Protein AF-A0A1V5TQF2-F1 (afdb_monomer_lite)

Foldseek 3Di:
DVPVPVVVVVVVVVVVPPPPPQQFKFACAFPPDPDGGATDSDPVRHDPVGDIHRDRPGSLPPLQQFWWWAQQQQLDIDTRHHNVRSVVVVTDTDSDDLCPDLSSQWFFKAFFLATDGGGPNNSVVVCVVVVTDIDTDPVGRDPVVSVVVSVVWFWFWKWKDAPPFIFIATGTPVCQDPVCQVVVCVRDPDNDPDSVGIDIDGDGQFAQQADDPNHRSGPKHFALEWDDDPQFIFGAIPSRYTAEGAALVCSPPRVSNTGHDDLPDPPADDAALLWDLRTGNADLVNQWGWDAPVPADCVSPVDFRHSHDRGITTHGLWAADPNDIAGAFFKAKDKDFQDDAWEADPVPLFTDPVSLVVLLPLVRHQDAPMFMWMWGRHRRDTDIHTLDPQPQWHKYWYADPPSRGIDIDTGGQVQVVQLVDQFQVVLPDRNAQKHWQAAARLVRAQDAQVCRVTGRTGIGGSRAGGDPLVDCPDVNVVLLVSLDDDFDFDWDDDDPLDPPCQCPPPPPQHPLNVVVCRQVAIDRFTCFPPPPNDPPPDDHDDVVNPPPPPPDDDDDPVNVVCVRDPCVNDVDPPDCVSHPPPPDQAFWDDDVPGNSDTDHWDDDPPDTGRDPPPPDPDRPSVDDTDDGSDSHPVSVLVSSQSSSSRNHPSDPDLADDDDPDFQVSNWDKDWDFDADRSRHTDPPSTDIDTCGTPPDNPPDCPVVVVVPDPPPPPDPPQPPDPQKDKDAPDDDPDPDDDDDDDDDDDDRDDIDIDHDDD

Structure (mmCIF, N/CA/C/O backbone):
data_AF-A0A1V5TQF2-F1
#
_entry.id   AF-A0A1V5TQF2-F1
#
loop_
_atom_site.group_PDB
_atom_site.id
_atom_site.type_symbol
_atom_site.label_atom_id
_atom_site.label_alt_id
_atom_site.label_comp_id
_atom_site.label_asym_id
_atom_site.label_entity_id
_atom_site.label_seq_id
_atom_site.pdbx_PDB_ins_code
_atom_site.Cartn_x
_atom_site.Cartn_y
_atom_site.Cartn_z
_atom_site.occupancy
_atom_site.B_iso_or_equiv
_atom_site.auth_seq_id
_atom_site.auth_comp_id
_atom_site.auth_asym_id
_atom_site.auth_atom_id
_atom_site.pdbx_PDB_model_num
ATOM 1 N N . MET A 1 1 ? -9.081 40.993 66.859 1.00 48.38 1 MET A N 1
ATOM 2 C CA . MET A 1 1 ? -8.794 39.665 66.261 1.00 48.38 1 MET A CA 1
ATOM 3 C C . MET A 1 1 ? -8.919 39.593 64.731 1.00 48.38 1 MET A C 1
ATOM 5 O O . MET A 1 1 ? -8.257 38.750 64.148 1.00 48.38 1 MET A O 1
ATOM 9 N N . LYS A 1 2 ? -9.638 40.496 64.041 1.00 44.97 2 LYS A N 1
ATOM 10 C CA . LYS A 1 2 ? -9.835 40.436 62.573 1.00 44.97 2 LYS A CA 1
ATOM 11 C C . LYS A 1 2 ? -8.619 40.785 61.681 1.00 44.97 2 LYS A C 1
ATOM 13 O O . LYS A 1 2 ? -8.627 40.443 60.510 1.00 44.97 2 LYS A O 1
ATOM 18 N N . LYS A 1 3 ? -7.550 41.403 62.207 1.00 42.34 3 LYS A N 1
ATOM 19 C CA . LYS A 1 3 ? -6.359 41.778 61.404 1.00 42.34 3 LYS A CA 1
ATOM 20 C C . LYS A 1 3 ? -5.293 40.679 61.257 1.00 42.34 3 LYS A C 1
ATOM 22 O O . LYS A 1 3 ? -4.451 40.792 60.379 1.00 42.34 3 LYS A O 1
ATOM 27 N N . LYS A 1 4 ? -5.328 39.616 62.072 1.00 44.34 4 LYS A N 1
ATOM 28 C CA . LYS A 1 4 ? -4.341 38.519 61.992 1.00 44.34 4 LYS A CA 1
ATOM 29 C C . LYS A 1 4 ? -4.736 37.389 61.031 1.00 44.34 4 LYS A C 1
ATOM 31 O O . LYS A 1 4 ? -3.872 36.615 60.664 1.00 44.34 4 LYS A O 1
ATOM 36 N N . CYS A 1 5 ? -5.995 37.323 60.591 1.00 47.88 5 CYS A N 1
ATOM 37 C CA . CYS A 1 5 ? -6.475 36.257 59.702 1.00 47.88 5 CYS A CA 1
ATOM 38 C C . CYS A 1 5 ? -6.245 36.577 58.209 1.00 47.88 5 CYS A C 1
ATOM 40 O O . CYS A 1 5 ? -5.975 35.685 57.416 1.00 47.88 5 CYS A O 1
ATOM 42 N N . VAL A 1 6 ? -6.243 37.862 57.831 1.00 49.72 6 VAL A N 1
ATOM 43 C CA . VAL A 1 6 ? -6.069 38.292 56.427 1.00 49.72 6 VAL A CA 1
ATOM 44 C C . VAL A 1 6 ? -4.628 38.103 55.927 1.00 49.72 6 VAL A C 1
ATOM 46 O O . VAL A 1 6 ? -4.419 37.785 54.763 1.00 49.72 6 VAL A O 1
ATOM 49 N N . ILE A 1 7 ? -3.627 38.220 56.805 1.00 52.97 7 ILE A N 1
ATOM 50 C CA . ILE A 1 7 ? -2.211 38.065 56.422 1.00 52.97 7 ILE A CA 1
ATOM 51 C C . ILE A 1 7 ? -1.853 36.584 56.190 1.00 52.97 7 ILE A C 1
ATOM 53 O O . ILE A 1 7 ? -1.030 36.279 55.333 1.00 52.97 7 ILE A O 1
ATOM 57 N N . THR A 1 8 ? -2.515 35.650 56.881 1.00 52.53 8 THR A N 1
ATOM 58 C CA . THR A 1 8 ? -2.266 34.207 56.715 1.00 52.53 8 THR A CA 1
ATOM 59 C C . THR A 1 8 ? -2.887 33.653 55.430 1.00 52.53 8 THR A C 1
ATOM 61 O O . THR A 1 8 ? -2.289 32.793 54.794 1.00 52.53 8 THR A O 1
ATOM 64 N N . VAL A 1 9 ? -4.032 34.190 54.990 1.00 56.69 9 VAL A N 1
ATOM 65 C CA . VAL A 1 9 ? -4.669 33.788 53.720 1.00 56.69 9 VAL A CA 1
ATOM 66 C C . VAL A 1 9 ? -3.893 34.324 52.507 1.00 56.69 9 VAL A C 1
ATOM 68 O O . VAL A 1 9 ? -3.749 33.619 51.512 1.00 56.69 9 VAL A O 1
ATOM 71 N N . PHE A 1 10 ? -3.299 35.519 52.602 1.00 50.16 10 PHE A N 1
ATOM 72 C CA . PHE A 1 10 ? -2.494 36.086 51.510 1.00 50.16 10 PHE A CA 1
ATOM 73 C C . PHE A 1 10 ? -1.128 35.396 51.340 1.00 50.16 10 PHE A C 1
ATOM 75 O O . PHE A 1 10 ? -0.645 35.257 50.219 1.00 50.16 10 PHE A O 1
ATOM 82 N N . ALA A 1 11 ? -0.523 34.909 52.430 1.00 51.31 11 ALA A N 1
ATOM 83 C CA . ALA A 1 11 ? 0.723 34.142 52.371 1.00 51.31 11 ALA A CA 1
ATOM 84 C C . ALA A 1 11 ? 0.524 32.716 51.818 1.00 51.31 11 ALA A C 1
ATOM 86 O O . ALA A 1 11 ? 1.423 32.196 51.165 1.00 51.31 11 ALA A O 1
ATOM 87 N N . LEU A 1 12 ? -0.652 32.103 52.018 1.00 46.56 12 LEU A N 1
ATOM 88 C CA . LEU A 1 12 ? -0.969 30.786 51.447 1.00 46.56 12 LEU A CA 1
ATOM 89 C C . LEU A 1 12 ? -1.300 30.863 49.945 1.00 46.56 12 LEU A C 1
ATOM 91 O O . LEU A 1 12 ? -0.940 29.964 49.191 1.00 46.56 12 LEU A O 1
ATOM 95 N N . ALA A 1 13 ? -1.923 31.957 49.491 1.00 50.25 13 ALA A N 1
ATOM 96 C CA . ALA A 1 13 ? -2.225 32.176 48.074 1.00 50.25 13 ALA A CA 1
ATOM 97 C C . ALA A 1 13 ? -0.967 32.459 47.223 1.00 50.25 13 ALA A C 1
ATOM 99 O O . ALA A 1 13 ? -0.919 32.091 46.053 1.00 50.25 13 ALA A O 1
ATOM 100 N N . LEU A 1 14 ? 0.081 33.049 47.810 1.00 41.69 14 LEU A N 1
ATOM 101 C CA . LEU A 1 14 ? 1.348 33.337 47.119 1.00 41.69 14 LEU A CA 1
ATOM 102 C C . LEU A 1 14 ? 2.256 32.105 46.940 1.00 41.69 14 LEU A C 1
ATOM 104 O O . LEU A 1 14 ? 3.136 32.127 46.086 1.00 41.69 14 LEU A O 1
ATOM 108 N N . VAL A 1 15 ? 2.014 31.013 47.676 1.00 45.94 15 VAL A N 1
ATOM 109 C CA . VAL A 1 15 ? 2.705 29.722 47.476 1.00 45.94 15 VAL A CA 1
ATOM 110 C C . VAL A 1 15 ? 2.059 28.894 46.350 1.00 45.94 15 VAL A C 1
ATOM 112 O O . VAL A 1 15 ? 2.703 28.010 45.796 1.00 45.94 15 VAL A O 1
ATOM 115 N N . LEU A 1 16 ? 0.833 29.226 45.927 1.00 41.84 16 LEU A N 1
ATOM 116 C CA . LEU A 1 16 ? 0.119 28.525 44.847 1.00 41.84 16 LEU A CA 1
ATOM 117 C C . LEU A 1 16 ? 0.284 29.168 43.454 1.00 41.84 16 LEU A C 1
ATOM 119 O O . LEU A 1 16 ? -0.227 28.632 42.478 1.00 41.84 16 LEU A O 1
ATOM 123 N N . PHE A 1 17 ? 1.045 30.264 43.335 1.00 38.44 17 PHE A N 1
ATOM 124 C CA . PHE A 1 17 ? 1.401 30.909 42.057 1.00 38.44 17 PHE A CA 1
ATOM 125 C C . PHE A 1 17 ? 2.895 30.786 41.704 1.00 38.44 17 PHE A C 1
ATOM 127 O O . PHE A 1 17 ? 3.438 31.580 40.930 1.00 38.44 17 PHE A O 1
ATOM 134 N N . GLY A 1 18 ? 3.569 29.760 42.233 1.00 37.66 18 GLY A N 1
ATOM 135 C CA . GLY A 1 18 ? 4.826 29.277 41.671 1.00 37.66 18 GLY A CA 1
ATOM 136 C C . GLY A 1 18 ? 4.554 28.656 40.305 1.00 37.66 18 GLY A C 1
ATOM 137 O O . GLY A 1 18 ? 4.273 27.467 40.204 1.00 37.66 18 GLY A O 1
ATOM 138 N N . SER A 1 19 ? 4.593 29.481 39.262 1.00 37.53 19 SER A N 1
ATOM 139 C CA . SER A 1 19 ? 4.6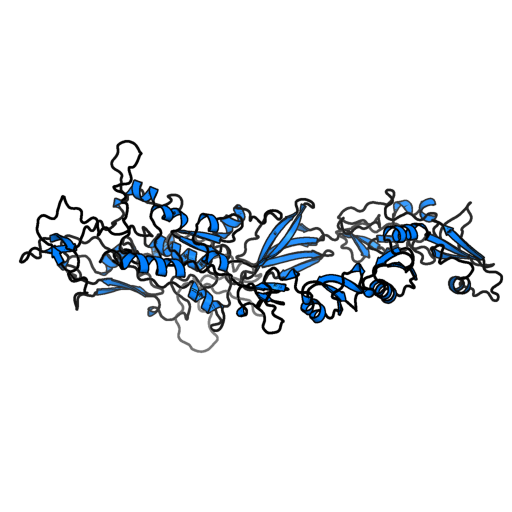27 29.042 37.871 1.00 37.53 19 SER A CA 1
ATOM 140 C C . SER A 1 19 ? 5.683 27.946 37.735 1.00 37.53 19 SER A C 1
ATOM 142 O O . SER A 1 19 ? 6.867 28.172 37.992 1.00 37.53 19 SER A O 1
ATOM 144 N N . MET A 1 20 ? 5.243 26.742 37.365 1.00 35.81 20 MET A N 1
ATOM 145 C CA . MET A 1 20 ? 6.123 25.662 36.944 1.00 35.81 20 MET A CA 1
ATOM 146 C C . MET A 1 20 ? 6.835 26.126 35.671 1.00 35.81 20 MET A C 1
ATOM 148 O O . MET A 1 20 ? 6.356 25.911 34.562 1.00 35.81 20 MET A O 1
ATOM 152 N N . TYR A 1 21 ? 7.983 26.783 35.816 1.00 44.88 21 TYR A N 1
ATOM 153 C CA . TYR A 1 21 ? 8.983 26.787 34.760 1.00 44.88 21 TYR A CA 1
ATOM 154 C C . TYR A 1 21 ? 9.514 25.359 34.696 1.00 44.88 21 TYR A C 1
ATOM 156 O O . TYR A 1 21 ? 10.464 25.004 35.393 1.00 44.88 21 TYR A O 1
ATOM 164 N N . VAL A 1 22 ? 8.849 24.507 33.915 1.00 45.50 22 VAL A N 1
ATOM 165 C CA . VAL A 1 22 ? 9.438 23.238 33.503 1.00 45.50 22 VAL A CA 1
ATOM 166 C C . VAL A 1 22 ? 10.634 23.625 32.644 1.00 45.50 22 VAL A C 1
ATOM 168 O O . VAL A 1 22 ? 10.480 24.050 31.502 1.00 45.50 22 VAL A O 1
ATOM 171 N N . SER A 1 23 ? 11.831 23.579 33.226 1.00 51.31 23 SER A N 1
ATOM 172 C CA . SER A 1 23 ? 13.072 23.648 32.467 1.00 51.31 23 SER A CA 1
ATOM 173 C C . SER A 1 23 ? 13.069 22.456 31.518 1.00 51.31 23 SER A C 1
ATOM 175 O O . SER A 1 23 ? 13.295 21.328 31.956 1.00 51.31 23 SER A O 1
ATOM 177 N N . ALA A 1 24 ? 12.729 22.696 30.253 1.00 65.44 24 ALA A N 1
ATOM 178 C CA . ALA A 1 24 ? 12.775 21.675 29.225 1.00 65.44 24 ALA A CA 1
ATOM 179 C C . ALA A 1 24 ? 14.217 21.158 29.129 1.00 65.44 24 ALA A C 1
ATOM 181 O O . ALA A 1 24 ? 15.160 21.926 28.964 1.00 65.44 24 ALA A O 1
ATOM 182 N N . ILE A 1 25 ? 14.401 19.857 29.303 1.00 85.94 25 ILE A N 1
ATOM 183 C CA . ILE A 1 25 ? 15.689 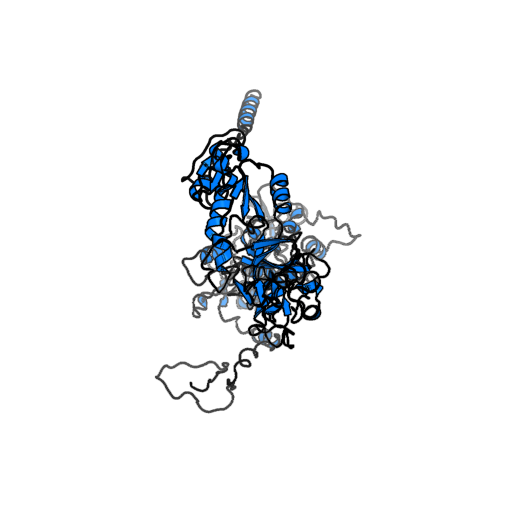19.197 29.110 1.00 85.94 25 ILE A CA 1
ATOM 184 C C . ILE A 1 25 ? 15.724 18.744 27.652 1.00 85.94 25 ILE A C 1
ATOM 186 O O . ILE A 1 25 ? 14.715 18.260 27.150 1.00 85.94 25 ILE A O 1
ATOM 190 N N . CYS A 1 26 ? 16.847 18.889 26.954 1.00 88.38 26 CYS A N 1
ATOM 191 C CA . CYS A 1 26 ? 16.982 18.324 25.618 1.00 88.38 26 CYS A CA 1
ATOM 192 C C . CYS A 1 26 ? 17.582 16.920 25.697 1.00 88.38 26 CYS A C 1
ATOM 194 O O . CYS A 1 26 ? 18.720 16.767 26.145 1.00 88.38 26 CYS A O 1
ATOM 196 N N . CYS A 1 27 ? 16.825 15.910 25.268 1.00 89.81 27 CYS A N 1
ATOM 197 C CA . CYS A 1 27 ? 17.326 14.548 25.131 1.00 89.81 27 CYS A CA 1
ATOM 198 C C . CYS A 1 27 ? 17.875 14.341 23.717 1.00 89.81 27 CYS A C 1
ATOM 200 O O . CYS A 1 27 ? 17.158 14.577 22.741 1.00 89.81 27 CYS A O 1
ATOM 202 N N . GLU A 1 28 ? 19.095 13.814 23.599 1.00 87.56 28 GLU A N 1
ATOM 203 C CA . GLU A 1 28 ? 19.622 13.347 22.312 1.00 87.56 28 GLU A CA 1
ATOM 204 C C . GLU A 1 28 ? 18.763 12.205 21.743 1.00 87.56 28 GLU A C 1
ATOM 206 O O . GLU A 1 28 ? 18.437 12.227 20.558 1.00 87.56 28 GLU A O 1
ATOM 211 N N . LYS A 1 29 ? 18.298 11.280 22.599 1.00 89.06 29 LYS A N 1
ATOM 212 C CA . LYS A 1 29 ? 17.275 10.269 22.283 1.00 89.06 29 LYS A CA 1
ATOM 213 C C . LYS A 1 29 ? 16.268 10.132 23.428 1.00 89.06 29 LYS A C 1
ATOM 215 O O . LYS A 1 29 ? 16.649 10.098 24.601 1.00 89.06 29 LYS A O 1
ATOM 220 N N . LEU A 1 30 ? 14.982 10.046 23.096 1.00 87.88 30 LEU A N 1
ATOM 221 C CA . LEU A 1 30 ? 13.922 9.744 24.063 1.00 87.88 30 LEU A CA 1
ATOM 222 C C . LEU A 1 30 ? 13.831 8.234 24.323 1.00 87.88 30 LEU A C 1
ATOM 224 O O . LEU A 1 30 ? 13.891 7.426 23.396 1.00 87.88 30 LEU A O 1
ATOM 228 N N . LYS A 1 31 ? 13.637 7.854 25.587 1.00 88.62 31 LYS A N 1
ATOM 229 C CA . LYS A 1 31 ? 13.481 6.462 26.018 1.00 88.62 31 LYS A CA 1
ATOM 230 C C . LYS A 1 31 ? 12.255 5.833 25.346 1.00 88.62 31 LYS A C 1
ATOM 232 O O . LYS A 1 31 ? 11.202 6.460 25.289 1.00 88.62 31 LYS A O 1
ATOM 237 N N . GLU A 1 32 ? 12.400 4.602 24.849 1.00 78.19 32 GLU A N 1
ATOM 238 C CA . GLU A 1 32 ? 11.320 3.829 24.200 1.00 78.19 32 GLU A CA 1
ATOM 239 C C . GLU A 1 32 ? 10.705 4.500 22.950 1.00 78.19 32 GLU A C 1
ATOM 241 O O . GLU A 1 32 ? 9.589 4.177 22.549 1.00 78.19 32 GLU A O 1
ATOM 246 N N . SER A 1 33 ? 11.435 5.407 22.290 1.00 78.25 33 SER A N 1
ATOM 247 C CA . SER A 1 33 ? 11.017 5.987 21.008 1.00 78.25 33 SER A CA 1
ATOM 248 C C . SER A 1 33 ? 12.185 6.121 20.030 1.00 78.25 33 SER A C 1
ATOM 250 O O . SER A 1 33 ? 13.343 6.221 20.433 1.00 78.25 33 SER A O 1
ATOM 252 N N . GLU A 1 34 ? 11.877 6.201 18.736 1.00 79.69 34 GLU A N 1
ATOM 253 C CA . GLU A 1 34 ? 12.855 6.521 17.684 1.00 79.69 34 GLU A CA 1
ATOM 254 C C . GLU A 1 34 ? 13.018 8.036 17.460 1.00 79.69 34 GLU A C 1
ATOM 256 O O . GLU A 1 34 ? 13.511 8.480 16.424 1.00 79.69 34 GLU A O 1
ATOM 261 N N . MET A 1 35 ? 12.589 8.859 18.423 1.00 81.62 35 MET A N 1
ATOM 262 C CA . MET A 1 35 ? 12.690 10.311 18.325 1.00 81.62 35 MET A CA 1
ATOM 263 C C . MET A 1 35 ? 14.022 10.822 18.880 1.00 81.62 35 MET A C 1
ATOM 265 O O . MET A 1 35 ? 14.358 10.600 20.048 1.00 81.62 35 MET A O 1
ATOM 269 N N . TRP A 1 36 ? 14.733 11.578 18.045 1.00 87.19 36 TRP A N 1
ATOM 270 C CA . TRP A 1 36 ? 16.018 12.201 18.356 1.00 87.19 36 TRP A CA 1
ATOM 271 C C . TRP A 1 36 ? 15.868 13.706 18.600 1.00 87.19 36 TRP A C 1
ATOM 273 O O . TRP A 1 36 ? 14.996 14.351 18.008 1.00 87.19 36 TRP A O 1
ATOM 283 N N . CYS A 1 37 ? 16.724 14.261 19.460 1.00 87.25 37 CYS A N 1
ATOM 284 C CA . CYS A 1 37 ? 16.830 15.698 19.732 1.00 87.25 37 CYS A CA 1
ATOM 285 C C . CYS A 1 37 ? 15.490 16.358 20.080 1.00 87.25 37 CYS A C 1
ATOM 287 O O . CYS A 1 37 ? 15.058 17.340 19.467 1.00 87.25 37 CYS A O 1
ATOM 289 N N . LYS A 1 38 ? 14.802 15.788 21.076 1.00 87.19 38 LYS A N 1
ATOM 290 C CA . LYS A 1 38 ? 13.500 16.268 21.553 1.00 87.19 38 LYS A CA 1
ATOM 291 C C . LYS A 1 38 ? 13.582 16.806 22.969 1.00 87.19 38 LYS A C 1
ATOM 293 O O . LYS A 1 38 ? 14.315 16.300 23.818 1.00 87.19 38 LYS A O 1
ATOM 298 N N . ALA A 1 39 ? 12.780 17.838 23.209 1.00 85.25 39 ALA A N 1
ATOM 299 C CA . ALA A 1 39 ? 12.584 18.375 24.539 1.00 85.25 39 ALA A CA 1
ATOM 300 C C . ALA A 1 39 ? 11.793 17.370 25.387 1.00 85.25 39 ALA A C 1
ATOM 302 O O . ALA A 1 39 ? 10.788 16.819 24.937 1.00 85.25 39 ALA A O 1
ATOM 303 N N . ALA A 1 40 ? 12.240 17.166 26.618 1.00 84.44 40 ALA A N 1
ATOM 304 C CA . ALA A 1 40 ? 11.614 16.340 27.631 1.00 84.44 40 ALA A CA 1
ATOM 305 C C . ALA A 1 40 ? 11.323 17.164 28.884 1.00 84.44 40 ALA A C 1
ATOM 307 O O . ALA A 1 40 ? 12.039 18.109 29.230 1.00 84.44 40 ALA A O 1
ATOM 308 N N . THR A 1 41 ? 10.268 16.770 29.592 1.00 82.00 41 THR A N 1
ATOM 309 C CA . THR A 1 41 ? 9.861 17.393 30.857 1.00 82.00 41 THR A CA 1
ATOM 310 C C . THR A 1 41 ? 10.650 16.857 32.052 1.00 82.00 41 THR A C 1
ATOM 312 O O . THR A 1 41 ? 10.665 17.488 33.106 1.00 82.00 41 THR A O 1
ATOM 315 N N . SER A 1 42 ? 11.320 15.708 31.906 1.00 83.12 42 SER A N 1
ATOM 316 C CA . SER A 1 42 ? 12.172 15.120 32.942 1.00 83.12 42 SER A CA 1
ATOM 317 C C . SER A 1 42 ? 13.326 14.304 32.355 1.00 83.12 42 SER A C 1
ATOM 319 O O . SER A 1 42 ? 13.208 13.703 31.291 1.00 83.12 42 SER A O 1
ATOM 321 N N . GLN A 1 43 ? 14.436 14.210 33.094 1.00 85.94 43 GLN A N 1
ATOM 322 C CA . GLN A 1 43 ? 15.616 13.435 32.682 1.00 85.94 43 GLN A CA 1
ATOM 323 C C . GLN A 1 43 ? 15.315 11.934 32.523 1.00 85.94 43 GLN A C 1
ATOM 325 O O . GLN A 1 43 ? 15.952 11.254 31.728 1.00 85.94 43 GLN A O 1
ATOM 330 N N . SER A 1 44 ? 14.312 11.419 33.243 1.00 87.44 44 SER A N 1
ATOM 331 C CA . SER A 1 44 ? 13.862 10.022 33.160 1.00 87.44 44 SER A CA 1
ATOM 332 C C . SER A 1 44 ? 13.250 9.633 31.811 1.00 87.44 44 SER A C 1
ATOM 334 O O . SER A 1 44 ? 13.125 8.442 31.529 1.00 87.44 44 SER A O 1
ATOM 336 N N . GLN A 1 45 ? 12.856 10.617 30.997 1.00 87.94 45 GLN A N 1
ATOM 337 C CA . GLN A 1 45 ? 12.340 10.409 29.644 1.00 87.94 45 GLN A CA 1
ATOM 338 C C . GLN A 1 45 ? 13.464 10.309 28.605 1.00 87.94 45 GLN A C 1
ATOM 340 O O . GLN A 1 45 ? 13.202 9.880 27.485 1.00 87.94 45 GLN A O 1
ATOM 345 N N . CYS A 1 46 ? 14.698 10.687 28.949 1.00 89.31 46 CYS A N 1
ATOM 346 C CA . CYS A 1 46 ? 15.846 10.510 28.069 1.00 89.31 46 CYS A CA 1
ATOM 347 C C . CYS A 1 46 ? 16.398 9.085 28.197 1.00 89.31 46 CYS A C 1
ATOM 349 O O . CYS A 1 46 ? 16.419 8.501 29.284 1.00 89.31 46 CYS A O 1
ATOM 351 N N . ASP A 1 47 ? 16.883 8.535 27.090 1.00 90.25 47 ASP A N 1
ATOM 352 C CA . ASP A 1 47 ? 17.658 7.301 27.117 1.00 90.25 47 ASP A CA 1
ATOM 353 C C . ASP A 1 47 ? 19.021 7.566 27.784 1.00 90.25 47 ASP A C 1
ATOM 355 O O . ASP A 1 47 ? 19.770 8.456 27.380 1.00 90.25 47 ASP A O 1
ATOM 359 N N . SER A 1 48 ? 19.340 6.793 28.825 1.00 89.44 48 SER A N 1
ATOM 360 C CA . SER A 1 48 ? 20.564 6.943 29.618 1.00 89.44 48 SER A CA 1
ATOM 361 C C . SER A 1 48 ? 21.855 6.667 28.843 1.00 89.44 48 SER A C 1
ATOM 363 O O . SER A 1 48 ? 22.932 7.005 29.332 1.00 89.44 48 SER A O 1
ATOM 365 N N . SER A 1 49 ? 21.770 6.033 27.671 1.00 89.56 49 SER A N 1
ATOM 366 C CA . SER A 1 49 ? 22.922 5.764 26.806 1.00 89.56 49 SER A CA 1
ATOM 367 C C . SER A 1 49 ? 23.352 6.966 25.957 1.00 89.56 49 SER A C 1
ATOM 369 O O . SER A 1 49 ? 24.396 6.888 25.311 1.00 89.56 49 SER A O 1
ATOM 371 N N . TYR A 1 50 ? 22.589 8.063 25.962 1.00 89.31 50 TYR A N 1
ATOM 372 C CA . TYR A 1 50 ? 22.824 9.236 25.117 1.00 89.31 50 TYR A CA 1
ATOM 373 C C . TYR A 1 50 ? 22.970 10.529 25.932 1.00 89.31 50 TYR A C 1
ATOM 375 O O . TYR A 1 50 ? 22.706 10.564 27.137 1.00 89.31 50 TYR A O 1
ATOM 383 N N . GLN A 1 51 ? 23.441 11.597 25.282 1.00 87.88 51 GLN A N 1
ATOM 384 C CA . GLN A 1 51 ? 23.693 12.880 25.935 1.00 87.88 51 GLN A CA 1
ATOM 385 C C . GLN A 1 51 ? 22.397 13.624 26.272 1.00 87.88 51 GLN A C 1
ATOM 387 O O . GLN A 1 51 ? 21.340 13.454 25.656 1.00 87.88 51 GLN A O 1
ATOM 392 N N . ILE A 1 52 ? 22.497 14.468 27.296 1.00 88.31 52 ILE A N 1
ATOM 393 C CA . ILE A 1 52 ? 21.394 15.263 27.821 1.00 88.31 52 ILE A CA 1
ATOM 394 C C . ILE A 1 52 ? 21.902 16.685 28.036 1.00 88.31 52 ILE A C 1
ATOM 396 O O . ILE A 1 52 ? 22.891 16.888 28.742 1.00 88.31 52 ILE A O 1
ATOM 400 N N . TRP A 1 53 ? 21.202 17.671 27.477 1.00 87.56 53 TRP A N 1
ATOM 401 C CA . TRP A 1 53 ? 21.564 19.081 27.617 1.00 87.56 53 TRP A CA 1
ATOM 402 C C . TRP A 1 53 ? 20.497 19.871 28.371 1.00 87.56 53 TRP A C 1
ATOM 404 O O . TRP A 1 53 ? 19.295 19.722 28.151 1.00 87.56 53 TRP A O 1
ATOM 414 N N . LEU A 1 54 ? 20.945 20.769 29.247 1.00 80.50 54 LEU A N 1
ATOM 415 C CA . LEU A 1 54 ? 20.087 21.718 29.953 1.00 80.50 54 LEU A CA 1
ATOM 416 C C . LEU A 1 54 ? 19.947 22.987 29.099 1.00 80.50 54 LEU A C 1
ATOM 418 O O . LEU A 1 54 ? 20.744 23.912 29.238 1.00 80.50 54 LEU A O 1
ATOM 422 N N . TYR A 1 55 ? 18.960 23.029 28.200 1.00 65.38 55 TYR A N 1
ATOM 423 C CA . TYR A 1 55 ? 18.713 24.180 27.318 1.00 65.38 55 TYR A CA 1
ATOM 424 C C . TYR A 1 55 ? 17.406 24.893 27.668 1.00 65.38 55 TYR A C 1
ATOM 426 O O . TYR A 1 55 ? 16.390 24.261 27.916 1.00 65.38 55 TYR A O 1
ATOM 434 N N . LYS A 1 56 ? 17.416 26.231 27.682 1.00 55.97 56 LYS A N 1
ATOM 435 C CA . LYS A 1 56 ? 16.253 27.039 28.101 1.00 55.97 56 LYS A CA 1
ATOM 436 C C . LYS A 1 56 ? 15.238 27.337 26.994 1.00 55.97 56 LYS A C 1
ATOM 438 O O . LYS A 1 56 ? 14.160 27.823 27.312 1.00 55.97 56 LYS A O 1
ATOM 443 N N . GLU A 1 57 ? 15.573 27.079 25.731 1.00 66.38 57 GLU A N 1
ATOM 444 C CA . GLU A 1 57 ? 14.773 27.540 24.587 1.00 66.38 57 GLU A CA 1
ATOM 445 C C . GLU A 1 57 ? 14.284 26.378 23.714 1.00 66.38 57 GLU A C 1
ATOM 447 O O . GLU A 1 57 ? 13.146 25.943 23.868 1.00 66.38 57 GLU A O 1
ATOM 452 N N . THR A 1 58 ? 15.122 25.839 22.820 1.00 74.38 58 THR A N 1
ATOM 453 C CA . THR A 1 58 ? 14.766 24.694 21.962 1.00 74.38 58 THR A CA 1
ATOM 454 C C . THR A 1 58 ? 15.959 23.766 21.732 1.00 74.38 58 THR A C 1
ATOM 456 O O . THR A 1 58 ? 17.107 24.206 21.710 1.00 74.38 58 THR A O 1
ATOM 459 N N . CYS A 1 59 ? 15.682 22.475 21.526 1.00 78.19 59 CYS A N 1
ATOM 460 C CA . CYS A 1 59 ? 16.693 21.459 21.204 1.00 78.19 59 CYS A CA 1
ATOM 461 C C . CYS A 1 59 ? 17.476 21.732 19.914 1.00 78.19 59 CYS A C 1
ATOM 463 O O . CYS A 1 59 ? 18.589 21.244 19.760 1.00 78.19 59 CYS A O 1
ATOM 465 N N . ASN A 1 60 ? 16.917 22.528 19.002 1.00 70.31 60 ASN A N 1
ATOM 466 C CA . ASN A 1 60 ? 17.522 22.821 17.703 1.00 70.31 60 ASN A CA 1
ATOM 467 C C . ASN A 1 60 ? 18.761 23.731 17.809 1.00 70.31 60 ASN A C 1
ATOM 469 O O . ASN A 1 60 ? 19.471 23.898 16.828 1.00 70.31 60 ASN A O 1
ATOM 473 N N . LEU A 1 61 ? 19.013 24.326 18.982 1.00 76.25 61 LEU A N 1
ATOM 474 C CA . LEU A 1 61 ? 20.196 25.150 19.259 1.00 76.25 61 LEU A CA 1
ATOM 475 C C . LEU A 1 61 ? 21.364 24.351 19.854 1.00 76.25 61 LEU A C 1
ATOM 477 O O . LEU A 1 61 ? 22.405 24.932 20.165 1.00 76.25 61 LEU A O 1
ATOM 481 N N . VAL A 1 62 ? 21.188 23.044 20.058 1.00 84.19 62 VAL A N 1
ATOM 482 C CA . VAL A 1 62 ? 22.271 22.145 20.456 1.00 84.19 62 VAL A CA 1
ATOM 483 C C . VAL A 1 62 ? 23.075 21.800 19.196 1.00 84.19 62 VAL A C 1
ATOM 485 O O . VAL A 1 62 ? 22.499 21.201 18.284 1.00 84.19 62 VAL A O 1
ATOM 488 N N . PRO A 1 63 ? 24.377 22.136 19.122 1.00 81.00 63 PRO A N 1
ATOM 489 C CA . PRO A 1 63 ? 25.194 21.892 17.929 1.00 81.00 63 PRO A CA 1
ATOM 490 C C . PRO A 1 63 ? 25.171 20.430 17.470 1.00 81.00 63 PRO A C 1
ATOM 492 O O . PRO A 1 63 ? 25.082 20.143 16.284 1.00 81.00 63 PRO A O 1
ATOM 495 N N . GLU A 1 64 ? 25.164 19.480 18.405 1.00 87.19 64 GLU A N 1
ATOM 496 C CA . GLU A 1 64 ? 25.127 18.043 18.122 1.00 87.19 64 GLU A CA 1
ATOM 497 C C . GLU A 1 64 ? 23.775 17.544 17.586 1.00 87.19 64 GLU A C 1
ATOM 499 O O . GLU A 1 64 ? 23.693 16.427 17.074 1.00 87.19 64 GLU A O 1
ATOM 504 N N . CYS A 1 65 ? 22.721 18.354 17.680 1.00 86.00 65 CYS A N 1
ATOM 505 C CA . CYS A 1 65 ? 21.388 18.033 17.176 1.00 86.00 65 CYS A CA 1
ATOM 506 C C . CYS A 1 65 ? 21.118 18.563 15.767 1.00 86.00 65 CYS A C 1
ATOM 508 O O . CYS A 1 65 ? 20.099 18.208 15.174 1.00 86.00 65 CYS A O 1
ATOM 510 N N . TYR A 1 66 ? 22.010 19.394 15.230 1.00 85.38 66 TYR A N 1
ATOM 511 C CA . TYR A 1 66 ? 21.823 20.058 13.950 1.00 85.38 66 TYR A CA 1
ATOM 512 C C . TYR A 1 66 ? 23.159 20.138 13.211 1.00 85.38 66 TYR A C 1
ATOM 514 O O . TYR A 1 66 ? 23.916 21.089 13.360 1.00 85.38 66 TYR A O 1
ATOM 522 N N . GLY A 1 67 ? 23.456 19.102 12.428 1.00 88.81 67 GLY A N 1
ATOM 523 C CA . GLY A 1 67 ? 24.639 19.062 11.571 1.00 88.81 67 GLY A CA 1
ATOM 524 C C . GLY A 1 67 ? 24.421 18.206 10.332 1.00 88.81 67 GLY A C 1
ATOM 525 O O . GLY A 1 67 ? 23.323 17.696 10.090 1.00 88.81 67 GLY A O 1
ATOM 526 N N . THR A 1 68 ? 25.474 18.051 9.543 1.00 93.88 68 THR A N 1
ATOM 527 C CA . THR A 1 68 ? 25.466 17.275 8.303 1.00 93.88 68 THR A CA 1
ATOM 528 C C . THR A 1 68 ? 26.059 15.894 8.553 1.00 93.88 68 THR A C 1
ATOM 530 O O . THR A 1 68 ? 27.206 15.763 8.985 1.00 93.88 68 THR A O 1
ATOM 533 N N . CYS A 1 69 ? 25.287 14.848 8.276 1.00 95.12 69 CYS A N 1
ATOM 534 C CA . CYS A 1 69 ? 25.766 13.473 8.288 1.00 95.12 69 CYS A CA 1
ATOM 535 C C . CYS A 1 69 ? 26.208 13.052 6.890 1.00 95.12 69 CYS A C 1
ATOM 537 O O . CYS A 1 69 ? 25.427 13.160 5.952 1.00 95.12 69 CYS A O 1
ATOM 539 N N . VAL A 1 70 ? 27.430 12.537 6.761 1.00 95.62 70 VAL A N 1
ATOM 540 C CA . VAL A 1 70 ? 27.969 11.996 5.508 1.00 95.62 70 VAL A CA 1
ATOM 541 C C . VAL A 1 70 ? 28.041 10.484 5.616 1.00 95.62 70 VAL A C 1
ATOM 543 O O . VAL A 1 70 ? 28.737 9.961 6.487 1.00 95.62 70 VAL A O 1
ATOM 546 N N . ASN A 1 71 ? 27.385 9.756 4.722 1.00 93.50 71 ASN A N 1
ATOM 547 C CA . ASN A 1 71 ? 27.578 8.319 4.617 1.00 93.50 71 ASN A CA 1
ATOM 548 C C . ASN A 1 71 ? 28.843 8.039 3.784 1.00 93.50 71 ASN A C 1
ATOM 550 O O . ASN A 1 71 ? 28.826 8.223 2.567 1.00 93.50 71 ASN A O 1
ATOM 554 N N . PRO A 1 72 ? 29.949 7.557 4.384 1.00 89.94 72 PRO A N 1
ATOM 555 C CA . PRO A 1 72 ? 31.205 7.379 3.658 1.00 89.94 72 PRO A CA 1
ATOM 556 C C . PRO A 1 72 ? 31.142 6.254 2.617 1.00 89.94 72 PRO A C 1
ATOM 558 O O . PRO A 1 72 ? 32.035 6.158 1.778 1.00 89.94 72 PRO A O 1
ATOM 561 N N . LYS A 1 73 ? 30.127 5.377 2.684 1.00 88.00 73 LYS A N 1
ATOM 562 C CA . LYS A 1 73 ? 29.953 4.267 1.743 1.00 88.00 73 LYS A CA 1
ATOM 563 C C . LYS A 1 73 ? 29.152 4.677 0.523 1.00 88.00 73 LYS A C 1
ATOM 565 O O . LYS A 1 73 ? 29.542 4.292 -0.569 1.00 88.00 73 LYS A O 1
ATOM 570 N N . THR A 1 74 ? 28.045 5.395 0.698 1.00 87.12 74 THR A N 1
ATOM 571 C CA . THR A 1 74 ? 27.185 5.795 -0.426 1.00 87.12 74 THR A CA 1
ATOM 572 C C . THR A 1 74 ? 27.624 7.124 -1.021 1.00 87.12 74 THR A C 1
ATOM 574 O O . THR A 1 74 ? 27.595 7.252 -2.236 1.00 87.12 74 THR A O 1
ATOM 577 N N . GLY A 1 75 ? 28.126 8.047 -0.193 1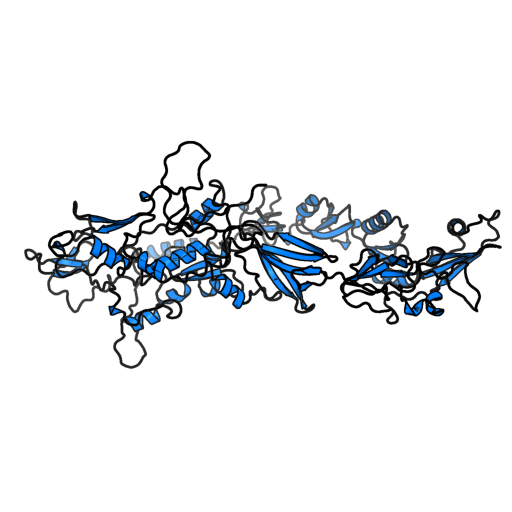.00 88.69 75 GLY A N 1
ATOM 578 C CA . GLY A 1 75 ? 28.356 9.450 -0.542 1.00 88.69 75 GLY A CA 1
ATOM 579 C C . GLY A 1 75 ? 27.181 10.364 -0.193 1.00 88.69 75 GLY A C 1
ATOM 580 O O . GLY A 1 75 ? 27.317 11.575 -0.295 1.00 88.69 75 GLY A O 1
ATOM 581 N N . GLU A 1 76 ? 26.071 9.794 0.276 1.00 90.31 76 GLU A N 1
ATOM 582 C CA . GLU A 1 76 ? 24.857 10.531 0.617 1.00 90.31 76 GLU A CA 1
ATOM 583 C C . GLU A 1 76 ? 25.089 11.451 1.822 1.00 90.31 76 GLU A C 1
ATOM 585 O O . GLU A 1 76 ? 25.674 11.042 2.836 1.00 90.31 76 GLU A O 1
ATOM 590 N N . CYS A 1 77 ? 24.601 12.685 1.715 1.00 92.31 77 CYS A N 1
ATOM 591 C CA . CYS A 1 77 ? 24.662 13.674 2.778 1.00 92.31 77 CYS A CA 1
ATOM 592 C C . CYS A 1 77 ? 23.264 14.053 3.261 1.00 92.31 77 CYS A C 1
ATOM 594 O O . CYS A 1 77 ? 22.384 14.390 2.474 1.00 92.31 77 CYS A O 1
ATOM 596 N N . SER A 1 78 ? 23.070 14.047 4.576 1.00 92.12 78 SER A N 1
ATOM 597 C CA . SER A 1 78 ? 21.808 14.426 5.210 1.00 92.12 78 SER A CA 1
ATOM 598 C C . SER A 1 78 ? 22.043 15.600 6.154 1.00 92.12 78 SER A C 1
ATOM 600 O O . SER A 1 78 ? 22.744 15.469 7.160 1.00 92.12 78 SER A O 1
ATOM 602 N N . GLN A 1 79 ? 21.469 16.760 5.835 1.00 91.19 79 GLN A N 1
ATOM 603 C CA . GLN A 1 79 ? 21.493 17.923 6.725 1.00 91.19 79 GLN A CA 1
ATOM 604 C C . GLN A 1 79 ? 20.530 17.713 7.906 1.00 91.19 79 GLN A C 1
ATOM 606 O O . GLN A 1 79 ? 19.668 16.833 7.876 1.00 91.19 79 GLN A O 1
ATOM 611 N N . TYR A 1 80 ? 20.683 18.512 8.964 1.00 87.25 80 TYR A N 1
ATOM 612 C CA . TYR A 1 80 ? 19.815 18.510 10.153 1.00 87.25 80 TYR A CA 1
ATOM 613 C C . TYR A 1 80 ? 19.758 17.158 10.869 1.00 87.25 80 TYR A C 1
ATOM 615 O O . TYR A 1 80 ? 18.763 16.812 11.505 1.00 87.25 80 TYR A O 1
ATOM 623 N N . THR A 1 81 ? 20.839 16.387 10.760 1.00 90.00 81 THR A N 1
ATOM 624 C CA . THR A 1 81 ? 20.933 15.049 11.332 1.00 90.00 81 THR A CA 1
ATOM 625 C C . THR A 1 81 ? 21.631 15.108 12.692 1.00 90.00 81 THR A C 1
ATOM 627 O O . THR A 1 81 ? 22.749 15.628 12.782 1.00 90.00 81 THR A O 1
ATOM 630 N N . PRO A 1 82 ? 21.027 14.541 13.749 1.00 90.31 82 PRO A N 1
ATOM 631 C CA . PRO A 1 82 ? 21.670 14.381 15.046 1.00 90.31 82 PRO A CA 1
ATOM 632 C C . PRO A 1 82 ? 22.952 13.547 14.973 1.00 90.31 82 PRO A C 1
ATOM 634 O O . PRO A 1 82 ? 23.022 12.517 14.294 1.00 90.31 82 PRO A O 1
ATOM 637 N N . LYS A 1 83 ? 23.967 13.955 15.734 1.00 92.25 83 LYS A N 1
ATOM 638 C CA . LYS A 1 83 ? 25.297 13.336 15.744 1.00 92.25 83 LYS A CA 1
ATOM 639 C C . LYS A 1 83 ? 25.265 11.853 16.100 1.00 92.25 83 LYS A C 1
ATOM 641 O O . LYS A 1 83 ? 25.838 11.047 15.365 1.00 92.25 83 LYS A O 1
ATOM 646 N N . ALA A 1 84 ? 24.579 11.472 17.179 1.00 89.00 84 ALA A N 1
ATOM 647 C CA . ALA A 1 84 ? 24.460 10.065 17.559 1.00 89.00 84 ALA A CA 1
ATOM 648 C C . ALA A 1 84 ? 23.748 9.219 16.495 1.00 89.00 84 ALA A C 1
ATOM 650 O O . ALA A 1 84 ? 24.207 8.119 16.194 1.00 89.00 84 ALA A O 1
ATOM 651 N N . GLN A 1 85 ? 22.681 9.736 15.876 1.00 91.81 85 GLN A N 1
ATOM 652 C CA . GLN A 1 85 ? 21.978 9.037 14.796 1.00 91.81 85 GLN A CA 1
ATOM 653 C C . GLN A 1 85 ? 22.907 8.786 13.598 1.00 91.81 85 GLN A C 1
ATOM 655 O O . GLN A 1 85 ? 22.935 7.679 13.053 1.00 91.81 85 GLN A O 1
ATOM 660 N N . CYS A 1 86 ? 23.707 9.790 13.228 1.00 92.75 86 CYS A N 1
ATOM 661 C CA . CYS A 1 86 ? 24.680 9.681 12.147 1.00 92.75 86 CYS A CA 1
ATOM 662 C C . CYS A 1 86 ? 25.737 8.603 12.425 1.00 92.75 86 CYS A C 1
ATOM 664 O O . CYS A 1 86 ? 25.942 7.700 11.614 1.00 92.75 86 CYS A O 1
ATOM 666 N N . ILE A 1 87 ? 26.370 8.664 13.601 1.00 92.88 87 ILE A N 1
ATOM 667 C CA . ILE A 1 87 ? 27.441 7.737 13.989 1.00 92.88 87 ILE A CA 1
ATOM 668 C C . ILE A 1 87 ? 26.905 6.305 14.116 1.00 92.88 87 ILE A C 1
ATOM 670 O O . ILE A 1 87 ? 27.544 5.370 13.637 1.00 92.88 87 ILE A O 1
ATOM 674 N N . ASN A 1 88 ? 25.711 6.127 14.691 1.00 89.81 88 ASN A N 1
ATOM 675 C CA . ASN A 1 88 ? 25.068 4.814 14.812 1.00 89.81 88 ASN A CA 1
ATOM 676 C C . ASN A 1 88 ? 24.752 4.183 13.451 1.00 89.81 88 ASN A C 1
ATOM 678 O O . ASN A 1 88 ? 24.793 2.963 13.314 1.00 89.81 88 ASN A O 1
ATOM 682 N N . SER A 1 89 ? 24.486 5.010 12.440 1.00 88.38 89 SER A N 1
ATOM 683 C CA . SER A 1 89 ? 24.268 4.564 11.059 1.00 88.38 89 SER A CA 1
ATOM 684 C C . SER A 1 89 ? 25.582 4.320 10.296 1.00 88.38 89 SER A C 1
ATOM 686 O O . SER A 1 89 ? 25.562 3.970 9.118 1.00 88.38 89 SER A O 1
ATOM 688 N N . GLY A 1 90 ? 26.738 4.493 10.951 1.00 92.88 90 GLY A N 1
ATOM 689 C CA . GLY A 1 90 ? 28.065 4.359 10.346 1.00 92.88 90 GLY A CA 1
ATOM 690 C C . GLY A 1 90 ? 28.505 5.569 9.514 1.00 92.88 90 GLY A C 1
ATOM 691 O O . GLY A 1 90 ? 29.434 5.442 8.713 1.00 92.88 90 GLY A O 1
ATOM 692 N N . GLY A 1 91 ? 27.841 6.717 9.674 1.00 94.00 91 GLY A N 1
ATOM 693 C CA . GLY A 1 91 ? 28.172 7.977 9.014 1.00 94.00 91 GLY A CA 1
ATOM 694 C C . GLY A 1 91 ? 29.252 8.790 9.739 1.00 94.00 91 GLY A C 1
ATOM 695 O O . GLY A 1 91 ? 29.582 8.549 10.902 1.00 94.00 91 GLY A O 1
ATOM 696 N N . VAL A 1 92 ? 29.795 9.786 9.042 1.00 95.75 92 VAL A N 1
ATOM 697 C CA . VAL A 1 92 ? 30.722 10.795 9.566 1.00 95.75 92 VAL A CA 1
ATOM 698 C C . VAL A 1 92 ? 29.959 12.103 9.727 1.00 95.75 92 VAL A C 1
ATOM 700 O O . VAL A 1 92 ? 29.452 12.657 8.757 1.00 95.75 92 VAL A O 1
ATOM 703 N N . TRP A 1 93 ? 29.869 12.600 10.956 1.00 95.44 93 TRP A N 1
ATOM 704 C CA . TRP A 1 93 ? 29.103 13.804 11.269 1.00 95.44 93 TRP A CA 1
ATOM 705 C C . TRP A 1 93 ? 29.969 15.071 11.224 1.00 95.44 93 TRP A C 1
ATOM 707 O O . TRP A 1 93 ? 31.116 15.058 11.680 1.00 95.44 93 TRP A O 1
ATOM 717 N N . SER A 1 94 ? 29.406 16.174 10.728 1.00 93.88 94 SER A N 1
ATOM 718 C CA . SER A 1 94 ? 30.010 17.508 10.712 1.00 93.88 94 SER A CA 1
ATOM 719 C C . SER A 1 94 ? 29.039 18.556 11.257 1.00 93.88 94 SER A C 1
ATOM 721 O O . SER A 1 94 ? 27.853 18.515 10.954 1.00 93.88 94 SER A O 1
ATOM 723 N N . GLU A 1 95 ? 29.553 19.523 12.016 1.00 91.69 95 GLU A N 1
ATOM 724 C CA . GLU A 1 95 ? 28.779 20.672 12.522 1.00 91.69 95 GLU A CA 1
ATOM 725 C C . GLU A 1 95 ? 28.495 21.736 11.452 1.00 91.69 95 GLU A C 1
ATOM 727 O O . GLU A 1 95 ? 27.751 22.678 11.696 1.00 91.69 95 GLU A O 1
ATOM 732 N N . LYS A 1 96 ? 29.120 21.606 10.281 1.00 92.38 96 LYS A N 1
ATOM 733 C CA . LYS A 1 96 ? 28.984 22.556 9.182 1.00 92.38 96 LYS A CA 1
ATOM 734 C C . LYS A 1 96 ? 27.725 22.289 8.365 1.00 92.38 96 LYS A C 1
ATOM 736 O O . LYS A 1 96 ? 27.253 21.147 8.285 1.00 92.38 96 LYS A O 1
ATOM 741 N N . ASP A 1 97 ? 27.240 23.331 7.700 1.00 87.12 97 ASP A N 1
ATOM 742 C CA . ASP A 1 97 ? 26.184 23.195 6.703 1.00 87.12 97 ASP A CA 1
ATOM 743 C C . ASP A 1 97 ? 26.646 22.336 5.523 1.00 87.12 97 ASP A C 1
ATOM 745 O O . ASP A 1 97 ? 27.841 22.221 5.235 1.00 87.12 97 ASP A O 1
ATOM 749 N N . ILE A 1 98 ? 25.684 21.713 4.841 1.00 91.19 98 ILE A N 1
ATOM 750 C CA . ILE A 1 98 ? 25.947 20.743 3.770 1.00 91.19 98 ILE A CA 1
ATOM 751 C C . ILE A 1 98 ? 26.826 21.338 2.656 1.00 91.19 98 ILE A C 1
ATOM 753 O O . ILE A 1 98 ? 27.756 20.681 2.185 1.00 91.19 98 ILE A O 1
ATOM 757 N N . ASP A 1 99 ? 26.630 22.623 2.353 1.00 88.38 99 ASP A N 1
ATOM 758 C CA . ASP A 1 99 ? 27.376 23.383 1.345 1.00 88.38 99 ASP A CA 1
ATOM 759 C C . ASP A 1 99 ? 28.822 23.712 1.759 1.00 88.38 99 ASP A C 1
ATOM 761 O O . ASP A 1 99 ? 29.630 24.125 0.930 1.00 88.38 99 ASP A O 1
ATOM 765 N N . GLU A 1 100 ? 29.188 23.519 3.026 1.00 91.81 100 GLU A N 1
ATOM 766 C CA . GLU A 1 100 ? 30.540 23.759 3.543 1.00 91.81 100 GLU A CA 1
ATOM 767 C C . GLU A 1 100 ? 31.326 22.461 3.782 1.00 91.81 100 GLU A C 1
ATOM 769 O O . GLU A 1 100 ? 32.527 22.495 4.088 1.00 91.81 100 GLU A O 1
ATOM 774 N N . VAL A 1 101 ? 30.665 21.304 3.669 1.00 93.25 101 VAL A N 1
ATOM 775 C CA . VAL A 1 101 ? 31.282 19.986 3.832 1.00 93.25 101 VAL A CA 1
ATOM 776 C C . VAL A 1 101 ? 31.829 19.520 2.477 1.00 93.25 101 VAL A C 1
ATOM 778 O O . VAL A 1 101 ? 31.048 19.206 1.580 1.00 93.25 101 VAL A O 1
ATOM 781 N N . PRO A 1 102 ? 33.162 19.383 2.299 1.00 91.50 102 PRO A N 1
ATOM 782 C CA . PRO A 1 102 ? 33.749 19.043 0.997 1.00 91.50 102 PRO A CA 1
ATOM 783 C C . PRO A 1 102 ? 33.277 17.707 0.412 1.00 91.50 102 PRO A C 1
ATOM 785 O O . PRO A 1 102 ? 33.247 17.549 -0.804 1.00 91.50 102 PRO A O 1
ATOM 788 N N . ALA A 1 103 ? 32.918 16.746 1.269 1.00 90.88 103 ALA A N 1
ATOM 789 C CA . ALA A 1 103 ? 32.419 15.436 0.853 1.00 90.88 103 ALA A CA 1
ATOM 790 C C . ALA A 1 103 ? 30.986 15.478 0.292 1.00 90.88 103 ALA A C 1
ATOM 792 O O . ALA A 1 103 ? 30.615 14.567 -0.438 1.00 90.88 103 ALA A O 1
ATOM 793 N N . CYS A 1 104 ? 30.222 16.527 0.613 1.00 92.75 104 CYS A N 1
ATOM 794 C CA . CYS A 1 104 ? 28.846 16.731 0.158 1.00 92.75 104 CYS A CA 1
ATOM 795 C C . CYS A 1 104 ? 28.748 17.635 -1.070 1.00 92.75 104 CYS A C 1
ATOM 797 O O . CYS A 1 104 ? 27.657 17.857 -1.577 1.00 92.75 104 CYS A O 1
ATOM 799 N N . GLN A 1 105 ? 29.877 18.171 -1.541 1.00 93.06 105 GLN A N 1
ATOM 800 C CA . GLN A 1 105 ? 29.891 18.974 -2.755 1.00 93.06 105 GLN A CA 1
ATOM 801 C C . GLN A 1 105 ? 29.548 18.091 -3.951 1.00 93.06 105 GLN A C 1
ATOM 803 O O . GLN A 1 105 ? 30.202 17.071 -4.201 1.00 93.06 105 GLN A O 1
ATOM 808 N N . GLU A 1 106 ? 28.527 18.510 -4.685 1.00 92.25 106 GLU A N 1
ATOM 809 C CA . GLU A 1 106 ? 28.092 17.859 -5.908 1.00 92.25 106 GLU A CA 1
ATOM 810 C C . GLU A 1 106 ? 28.872 18.403 -7.105 1.00 92.25 106 GLU A C 1
ATOM 812 O O . GLU A 1 106 ? 29.166 19.596 -7.216 1.00 92.25 106 GLU A O 1
ATOM 817 N N . TYR A 1 107 ? 29.213 17.501 -8.017 1.00 92.88 107 TYR A N 1
ATOM 818 C CA . TYR A 1 107 ? 29.909 17.814 -9.255 1.00 92.88 107 TYR A CA 1
ATOM 819 C C . TYR A 1 107 ? 29.253 17.065 -10.407 1.00 92.88 107 TYR A C 1
ATOM 821 O O . TYR A 1 107 ? 28.523 16.090 -10.217 1.00 92.88 107 TYR A O 1
ATOM 829 N N . CYS A 1 108 ? 29.562 17.483 -11.630 1.00 92.56 108 CYS A N 1
ATOM 830 C CA . CYS A 1 108 ? 29.090 16.759 -12.796 1.00 92.56 108 CYS A CA 1
ATOM 831 C C . CYS A 1 108 ? 29.882 15.456 -13.006 1.00 92.56 108 CYS A C 1
ATOM 833 O O . CYS A 1 108 ? 31.073 15.470 -13.334 1.00 92.56 108 CYS A O 1
ATOM 835 N N . CYS A 1 109 ? 29.207 14.328 -12.815 1.00 92.00 109 CYS A N 1
ATOM 836 C CA . CYS A 1 109 ? 29.691 12.975 -13.048 1.00 92.00 109 CYS A CA 1
ATOM 837 C C . CYS A 1 109 ? 29.235 12.499 -14.430 1.00 92.00 109 CYS A C 1
ATOM 839 O O . CYS A 1 109 ? 28.065 12.176 -14.621 1.00 92.00 109 CYS A O 1
ATOM 841 N N . VAL A 1 110 ? 30.145 12.454 -15.403 1.00 85.44 110 VAL A N 1
ATOM 842 C CA . VAL A 1 110 ? 29.830 12.000 -16.765 1.00 85.44 110 VAL A CA 1
ATOM 843 C C . VAL A 1 110 ? 30.139 10.512 -16.892 1.00 85.44 110 VAL A C 1
ATOM 845 O O . VAL A 1 110 ? 31.295 10.104 -16.750 1.00 85.44 110 VAL A O 1
ATOM 848 N N . LEU A 1 111 ? 29.109 9.718 -17.181 1.00 81.50 111 LEU A N 1
ATOM 849 C CA . LEU A 1 111 ? 29.146 8.262 -17.305 1.00 81.50 111 LEU A CA 1
ATOM 850 C C . LEU A 1 111 ? 28.578 7.854 -18.664 1.00 81.50 111 LEU A C 1
ATOM 852 O O . LEU A 1 111 ? 27.375 7.675 -18.840 1.00 81.50 111 LEU A O 1
ATOM 856 N N . GLY A 1 112 ? 29.458 7.719 -19.654 1.00 75.12 112 GLY A N 1
ATOM 857 C CA . GLY A 1 112 ? 29.045 7.444 -21.029 1.00 75.12 112 GLY A CA 1
ATOM 858 C C . GLY A 1 112 ? 28.239 8.604 -21.628 1.00 75.12 112 GLY A C 1
ATOM 859 O O . GLY A 1 112 ? 28.826 9.600 -22.047 1.00 75.12 112 GLY A O 1
ATOM 860 N N . GLN A 1 113 ? 26.912 8.446 -21.703 1.00 66.25 113 GLN A N 1
ATOM 861 C CA . GLN A 1 113 ? 25.960 9.419 -22.277 1.00 66.25 113 GLN A CA 1
ATOM 862 C C . GLN A 1 113 ? 25.252 10.264 -21.226 1.00 66.25 113 GLN A C 1
ATOM 864 O O . GLN A 1 113 ? 24.782 11.357 -21.533 1.00 66.25 113 GLN A O 1
ATOM 869 N N . ASP A 1 114 ? 25.211 9.769 -19.996 1.00 76.00 114 ASP A N 1
ATOM 870 C CA . ASP A 1 114 ? 24.511 10.436 -18.923 1.00 76.00 114 ASP A CA 1
ATOM 871 C C . ASP A 1 114 ? 25.499 11.277 -18.130 1.00 76.00 114 ASP A C 1
ATOM 873 O O . ASP A 1 114 ? 26.640 10.887 -17.860 1.00 76.00 114 ASP A O 1
ATOM 877 N N . ALA A 1 115 ? 25.043 12.455 -17.746 1.00 85.00 115 ALA A N 1
ATOM 878 C CA . ALA A 1 115 ? 25.735 13.295 -16.795 1.00 85.00 115 ALA A CA 1
ATOM 879 C C . ALA A 1 115 ? 24.850 13.418 -15.562 1.00 85.00 115 ALA A C 1
ATOM 881 O O . ALA A 1 115 ? 23.706 13.861 -15.658 1.00 85.00 115 ALA A O 1
ATOM 882 N N . TYR A 1 116 ? 25.368 13.002 -14.418 1.00 88.62 116 TYR A N 1
ATOM 883 C CA . TYR A 1 116 ? 24.665 13.057 -13.150 1.00 88.62 116 TYR A CA 1
ATOM 884 C C . TYR A 1 116 ? 25.295 14.140 -12.287 1.00 88.62 116 TYR A C 1
ATOM 886 O O . TYR A 1 116 ? 26.516 14.198 -12.154 1.00 88.62 116 TYR A O 1
ATOM 894 N N . PHE A 1 117 ? 24.476 14.997 -11.693 1.00 92.19 117 PHE A N 1
ATOM 895 C CA . PHE A 1 117 ? 24.946 15.961 -10.708 1.00 92.19 117 PHE A CA 1
ATOM 896 C C . PHE A 1 117 ? 24.830 15.312 -9.327 1.00 92.19 117 PHE A C 1
ATOM 898 O O . PHE A 1 117 ? 23.721 15.114 -8.844 1.00 92.19 117 PHE A O 1
ATOM 905 N N . MET A 1 118 ? 25.960 14.856 -8.786 1.00 92.88 118 MET A N 1
ATOM 906 C CA . MET A 1 118 ? 26.030 14.041 -7.565 1.00 92.88 118 MET A CA 1
ATOM 907 C C . MET A 1 118 ? 27.393 14.202 -6.882 1.00 92.88 118 MET A C 1
ATOM 909 O O . MET A 1 118 ? 28.310 14.820 -7.435 1.00 92.88 118 MET A O 1
ATOM 913 N N . THR A 1 119 ? 27.568 13.629 -5.693 1.00 93.12 119 THR A N 1
ATOM 914 C CA . THR A 1 119 ? 28.847 13.703 -4.969 1.00 93.12 119 THR A CA 1
ATOM 915 C C . THR A 1 119 ? 29.953 12.877 -5.642 1.00 93.12 119 THR A C 1
ATOM 917 O O . THR A 1 119 ? 29.717 11.933 -6.403 1.00 93.12 119 THR A O 1
ATOM 920 N N . GLU A 1 120 ? 31.217 13.192 -5.334 1.00 91.38 120 GLU A N 1
ATOM 921 C CA . GLU A 1 120 ? 32.371 12.442 -5.860 1.00 91.38 120 GLU A CA 1
ATOM 922 C C . GLU A 1 120 ? 32.330 10.951 -5.468 1.00 91.38 120 GLU A C 1
ATOM 924 O O . GLU A 1 120 ? 32.741 10.087 -6.249 1.00 91.38 120 GLU A O 1
ATOM 929 N N . THR A 1 121 ? 31.843 10.645 -4.265 1.00 91.94 121 THR A N 1
ATOM 930 C CA . THR A 1 121 ? 31.754 9.274 -3.746 1.00 91.94 121 THR A CA 1
ATOM 931 C C . THR A 1 121 ? 30.664 8.481 -4.463 1.00 91.94 121 THR A C 1
ATOM 933 O O . THR A 1 121 ? 30.935 7.366 -4.910 1.00 91.94 121 THR A O 1
ATOM 936 N N . GLU A 1 122 ? 29.477 9.064 -4.655 1.00 90.88 122 GLU A N 1
ATOM 937 C CA . GLU A 1 122 ? 28.387 8.444 -5.423 1.00 90.88 122 GLU A CA 1
ATOM 938 C C . GLU A 1 122 ? 28.824 8.141 -6.855 1.00 90.88 122 GLU A C 1
ATOM 940 O O . GLU A 1 122 ? 28.657 7.018 -7.333 1.00 90.88 122 GLU A O 1
ATOM 945 N N . CYS A 1 123 ? 29.493 9.096 -7.504 1.00 91.50 123 CYS A N 1
ATOM 946 C CA . CYS A 1 123 ? 29.994 8.918 -8.862 1.00 91.50 123 CYS A CA 1
ATOM 947 C C . CYS A 1 123 ? 30.990 7.753 -8.964 1.00 91.50 123 CYS A C 1
ATOM 949 O O . CYS A 1 123 ? 30.864 6.885 -9.829 1.00 91.50 123 CYS A O 1
ATOM 951 N N . LYS A 1 124 ? 31.965 7.680 -8.046 1.00 91.62 124 LYS A N 1
ATOM 952 C CA . LYS A 1 124 ? 32.943 6.577 -8.007 1.00 91.62 124 LYS A CA 1
ATOM 953 C C . LYS A 1 124 ? 32.284 5.226 -7.743 1.00 91.62 124 LYS A C 1
ATOM 955 O O . LYS A 1 124 ? 32.711 4.222 -8.317 1.00 91.62 124 LYS A O 1
ATOM 960 N N . ASN A 1 125 ? 31.258 5.196 -6.897 1.00 89.50 125 ASN A N 1
ATOM 961 C CA . ASN A 1 125 ? 30.484 3.989 -6.645 1.00 89.50 125 ASN A CA 1
ATOM 962 C C . ASN A 1 125 ? 29.752 3.531 -7.904 1.00 89.50 125 ASN A C 1
ATOM 964 O O . ASN A 1 125 ? 29.842 2.353 -8.241 1.00 89.50 125 ASN A O 1
ATOM 968 N N . LEU A 1 126 ? 29.112 4.449 -8.633 1.00 85.19 126 LEU A N 1
ATOM 969 C CA . LEU A 1 126 ? 28.418 4.126 -9.879 1.00 85.19 126 LEU A CA 1
ATOM 970 C C . LEU A 1 126 ? 29.397 3.603 -10.942 1.00 85.19 126 LEU A C 1
ATOM 972 O O . LEU A 1 126 ? 29.151 2.572 -11.567 1.00 85.19 126 LEU A O 1
ATOM 976 N N . MET A 1 127 ? 30.560 4.247 -11.082 1.00 87.00 127 MET A N 1
ATOM 977 C CA . MET A 1 127 ? 31.638 3.785 -11.967 1.00 87.00 127 MET A CA 1
ATOM 978 C C . MET A 1 127 ? 32.091 2.360 -11.625 1.00 87.00 127 MET A C 1
ATOM 980 O O . MET A 1 127 ? 32.232 1.520 -12.514 1.00 87.00 127 MET A O 1
ATOM 984 N N . SER A 1 128 ? 32.297 2.078 -10.336 1.00 86.19 128 SER A N 1
ATOM 985 C CA . SER A 1 128 ? 32.736 0.768 -9.845 1.00 86.19 128 SER A CA 1
ATOM 986 C C . SER A 1 128 ? 31.668 -0.315 -10.035 1.00 86.19 128 SER A C 1
ATOM 988 O O . SER A 1 128 ? 31.973 -1.398 -10.529 1.00 86.19 128 SER A O 1
ATOM 990 N N . GLN A 1 129 ? 30.409 -0.016 -9.698 1.00 82.19 129 GLN A N 1
ATOM 991 C CA . GLN A 1 129 ? 29.285 -0.951 -9.807 1.00 82.19 129 GLN A CA 1
ATOM 992 C C . GLN A 1 129 ? 28.996 -1.352 -11.253 1.00 82.19 129 GLN A C 1
ATOM 994 O O . GLN A 1 129 ? 28.724 -2.521 -11.520 1.00 82.19 129 GLN A O 1
ATOM 999 N N . HIS A 1 130 ? 29.079 -0.402 -12.186 1.00 79.69 130 HIS A N 1
ATOM 1000 C CA . HIS A 1 130 ? 28.788 -0.658 -13.595 1.00 79.69 130 HIS A CA 1
ATOM 1001 C C . HIS A 1 130 ? 30.027 -1.027 -14.423 1.00 79.69 130 HIS A C 1
ATOM 1003 O O . HIS A 1 130 ? 29.889 -1.414 -15.582 1.00 79.69 130 HIS A O 1
ATOM 1009 N N . GLY A 1 131 ? 31.235 -0.925 -13.857 1.00 75.56 131 GLY A N 1
ATOM 1010 C CA . GLY A 1 131 ? 32.485 -1.169 -14.584 1.00 75.56 131 GLY A CA 1
ATOM 1011 C C . GLY A 1 131 ? 32.727 -0.173 -15.726 1.00 75.56 131 GLY A C 1
ATOM 1012 O O . GLY A 1 131 ? 33.399 -0.510 -16.701 1.00 75.56 131 GLY A O 1
ATOM 1013 N N . ILE A 1 132 ? 32.164 1.035 -15.628 1.00 77.44 132 ILE A N 1
ATOM 1014 C CA . ILE A 1 132 ? 32.227 2.076 -16.663 1.00 77.44 132 ILE A CA 1
ATOM 1015 C C . ILE A 1 132 ? 33.265 3.122 -16.251 1.00 77.44 132 ILE A C 1
ATOM 1017 O O . ILE A 1 132 ? 33.291 3.577 -15.106 1.00 77.44 132 ILE A O 1
ATOM 1021 N N . GLN A 1 133 ? 34.123 3.533 -17.189 1.00 74.38 133 GLN A N 1
ATOM 1022 C CA . GLN A 1 133 ? 35.000 4.681 -16.966 1.00 74.38 133 GLN A CA 1
ATOM 1023 C C . GLN A 1 133 ? 34.196 5.982 -17.067 1.00 74.38 133 GLN A C 1
ATOM 1025 O O . GLN A 1 133 ? 33.552 6.251 -18.076 1.00 74.38 133 GLN A O 1
ATOM 1030 N N . GLY A 1 134 ? 34.249 6.780 -16.007 1.00 79.44 134 GLY A N 1
ATOM 1031 C CA . GLY A 1 134 ? 33.594 8.074 -15.874 1.00 79.44 134 GLY A CA 1
ATOM 1032 C C . GLY A 1 134 ? 34.584 9.220 -15.720 1.00 79.44 134 GLY A C 1
ATOM 1033 O O . GLY A 1 134 ? 35.752 9.015 -15.382 1.00 79.44 134 GLY A O 1
ATOM 1034 N N . ILE A 1 135 ? 34.108 10.441 -15.953 1.00 86.44 135 ILE A N 1
ATOM 1035 C CA . ILE A 1 135 ? 34.881 11.674 -15.770 1.00 86.44 135 ILE A CA 1
ATOM 1036 C C . ILE A 1 135 ? 34.144 12.556 -14.763 1.00 86.44 135 ILE A C 1
ATOM 1038 O O . ILE A 1 135 ? 32.988 12.912 -14.974 1.00 86.44 135 ILE A O 1
ATOM 1042 N N . ILE A 1 136 ? 34.832 12.945 -13.687 1.00 90.62 136 ILE A N 1
ATOM 1043 C CA . ILE A 1 136 ? 34.307 13.881 -12.684 1.00 90.62 136 ILE A CA 1
ATOM 1044 C C . ILE A 1 136 ? 34.779 15.289 -13.040 1.00 90.62 136 ILE A C 1
ATOM 1046 O O . ILE A 1 136 ? 35.975 15.586 -12.982 1.00 90.62 136 ILE A O 1
ATOM 1050 N N . ARG A 1 137 ? 33.843 16.162 -13.408 1.00 88.56 137 ARG A N 1
ATOM 1051 C CA . ARG A 1 137 ? 34.099 17.555 -13.791 1.00 88.56 137 ARG A CA 1
ATOM 1052 C C . ARG A 1 137 ? 33.852 18.475 -12.605 1.00 88.56 137 ARG A C 1
ATOM 1054 O O . ARG A 1 137 ? 32.761 19.002 -12.424 1.00 88.56 137 ARG A O 1
ATOM 1061 N N . LYS A 1 138 ? 34.894 18.655 -11.787 1.00 89.25 138 LYS A N 1
ATOM 1062 C CA . LYS A 1 138 ? 34.857 19.533 -10.601 1.00 89.25 138 LYS A CA 1
ATOM 1063 C C . LYS A 1 138 ? 34.728 21.020 -10.938 1.00 89.25 138 LYS A C 1
ATOM 1065 O O . LYS A 1 138 ? 34.439 21.824 -10.064 1.00 89.25 138 LYS A O 1
ATOM 1070 N N . ASP A 1 139 ? 34.974 21.375 -12.193 1.00 86.38 139 ASP A N 1
ATOM 1071 C CA . ASP A 1 139 ? 34.788 22.714 -12.738 1.00 86.38 139 ASP A CA 1
ATOM 1072 C C . ASP A 1 139 ? 33.318 23.052 -13.033 1.00 86.38 139 ASP A C 1
ATOM 1074 O O . ASP A 1 139 ? 33.010 24.218 -13.253 1.00 86.38 139 ASP A O 1
ATOM 1078 N N . ILE A 1 140 ? 32.419 22.060 -13.001 1.00 86.19 140 ILE A N 1
ATOM 1079 C CA . ILE A 1 140 ? 30.976 22.236 -13.183 1.00 86.19 140 ILE A CA 1
ATOM 1080 C C . ILE A 1 140 ? 30.289 22.021 -11.832 1.00 86.19 140 ILE A C 1
ATOM 1082 O O . ILE A 1 140 ? 30.106 20.883 -11.394 1.00 86.19 140 ILE A O 1
ATOM 1086 N N . SER A 1 141 ? 29.902 23.120 -11.184 1.00 84.56 141 SER A N 1
ATOM 1087 C CA . SER A 1 141 ? 29.220 23.135 -9.879 1.00 84.56 141 SER A CA 1
ATOM 1088 C C . SER A 1 141 ? 27.730 23.482 -9.982 1.00 84.56 141 SER A C 1
ATOM 1090 O O . SER A 1 141 ? 27.103 23.831 -8.987 1.00 84.56 141 SER A O 1
ATOM 1092 N N . SER A 1 142 ? 27.164 23.446 -11.190 1.00 87.81 142 SER A N 1
ATOM 1093 C CA . SER A 1 142 ? 25.752 23.724 -11.446 1.00 87.81 142 SER A CA 1
ATOM 1094 C C . SER A 1 142 ? 25.092 22.531 -12.120 1.00 87.81 142 SER A C 1
ATOM 1096 O O . SER A 1 142 ? 25.564 22.039 -13.149 1.00 87.81 142 SER A O 1
ATOM 1098 N N . ARG A 1 143 ? 23.945 22.114 -11.577 1.00 86.88 143 ARG A N 1
ATOM 1099 C CA . ARG A 1 143 ? 23.108 21.064 -12.158 1.00 86.88 143 ARG A CA 1
ATOM 1100 C C . ARG A 1 143 ? 22.719 21.369 -13.605 1.00 86.88 143 ARG A C 1
ATOM 1102 O O . ARG A 1 143 ? 22.842 20.496 -14.455 1.00 86.88 143 ARG A O 1
ATOM 1109 N N . LEU A 1 144 ? 22.343 22.615 -13.900 1.00 85.75 144 LEU A N 1
ATOM 1110 C CA . LEU A 1 144 ? 21.943 23.029 -15.249 1.00 85.75 144 LEU A CA 1
ATOM 1111 C C . LEU A 1 144 ? 23.103 22.918 -16.250 1.00 85.75 144 LEU A C 1
ATOM 1113 O O . LEU A 1 144 ? 22.913 22.471 -17.375 1.00 85.75 144 LEU A O 1
ATOM 1117 N N . GLU A 1 145 ? 24.320 23.289 -15.847 1.00 84.44 145 GLU A N 1
ATOM 1118 C CA . GLU A 1 145 ? 25.504 23.149 -16.707 1.00 84.44 145 GLU A CA 1
ATOM 1119 C C . GLU A 1 145 ? 25.877 21.676 -16.928 1.00 84.44 145 GLU A C 1
ATOM 1121 O O . GLU A 1 145 ? 26.298 21.303 -18.023 1.00 84.44 145 GLU A O 1
ATOM 1126 N N . CYS A 1 146 ? 25.672 20.824 -15.919 1.00 85.69 146 CYS A N 1
ATOM 1127 C CA . CYS A 1 146 ? 25.863 19.382 -16.047 1.00 85.69 146 CYS A CA 1
ATOM 1128 C C . CYS A 1 146 ? 24.836 18.739 -16.990 1.00 85.69 146 CYS A C 1
ATOM 1130 O O . CYS A 1 146 ? 25.192 17.912 -17.827 1.00 85.69 146 CYS A O 1
ATOM 1132 N N . GLU A 1 147 ? 23.576 19.165 -16.922 1.00 78.88 147 GLU A N 1
ATOM 1133 C CA . GLU A 1 147 ? 22.521 18.723 -17.838 1.00 78.88 147 GLU A CA 1
ATOM 1134 C C . GLU A 1 147 ? 22.823 19.159 -19.286 1.00 78.88 147 GLU A C 1
ATOM 1136 O O . GLU A 1 147 ? 22.676 18.371 -20.218 1.00 78.88 147 GLU A O 1
ATOM 1141 N N . VAL A 1 148 ? 23.364 20.366 -19.495 1.00 79.25 148 VAL A N 1
ATOM 1142 C CA . VAL A 1 148 ? 23.785 20.839 -20.830 1.00 79.25 148 VAL A CA 1
ATOM 1143 C C . VAL A 1 148 ? 24.949 20.017 -21.405 1.00 79.25 148 VAL A C 1
ATOM 1145 O O . VAL A 1 148 ? 25.043 19.864 -22.624 1.00 79.25 148 VAL A O 1
ATOM 1148 N N . MET A 1 149 ? 25.811 19.426 -20.569 1.00 69.69 149 MET A N 1
ATOM 1149 C CA . MET A 1 149 ? 26.866 18.522 -21.050 1.00 69.69 149 MET A CA 1
ATOM 1150 C C . MET A 1 149 ? 26.297 17.273 -21.733 1.00 69.69 149 MET A C 1
ATOM 1152 O O . MET A 1 149 ? 26.887 16.827 -22.722 1.00 69.69 149 MET A O 1
ATOM 1156 N N . GLN A 1 150 ? 25.140 16.760 -21.292 1.00 64.75 150 GLN A N 1
ATOM 1157 C CA . GLN A 1 150 ? 24.464 15.638 -21.961 1.00 64.75 150 GLN A CA 1
ATOM 1158 C C . GLN A 1 150 ? 24.151 15.972 -23.429 1.00 64.75 150 GLN A C 1
ATOM 1160 O O . GLN A 1 150 ? 24.356 15.141 -24.309 1.00 64.75 150 GLN A O 1
ATOM 1165 N N . ALA A 1 151 ? 23.789 17.225 -23.733 1.00 61.41 151 ALA A N 1
ATOM 1166 C CA . ALA A 1 151 ? 23.485 17.667 -25.098 1.00 61.41 151 ALA A CA 1
ATOM 1167 C C . ALA A 1 151 ? 24.705 17.693 -26.047 1.00 61.41 151 ALA A C 1
ATOM 1169 O O . ALA A 1 151 ? 24.543 17.776 -27.266 1.00 61.41 151 ALA A O 1
ATOM 1170 N N . THR A 1 152 ? 25.936 17.631 -25.521 1.00 65.62 152 THR A N 1
ATOM 1171 C CA . THR A 1 152 ? 27.166 17.612 -26.340 1.00 65.62 152 THR A CA 1
ATOM 1172 C C . THR A 1 152 ? 27.647 16.202 -26.695 1.00 65.62 152 THR A C 1
ATOM 1174 O O . THR A 1 152 ? 28.404 16.029 -27.661 1.00 65.62 152 THR A O 1
ATOM 1177 N N . VAL A 1 153 ? 27.191 15.189 -25.950 1.00 74.06 153 VAL A N 1
ATOM 1178 C CA . VAL A 1 153 ? 27.524 13.782 -26.182 1.00 74.06 153 VAL A CA 1
ATOM 1179 C C . VAL A 1 153 ? 26.508 13.199 -27.157 1.00 74.06 153 VAL A C 1
ATOM 1181 O O . VAL A 1 153 ? 25.377 12.879 -26.812 1.00 74.06 153 VAL A O 1
ATOM 1184 N N . LYS A 1 154 ? 26.921 13.070 -28.415 1.00 85.88 154 LYS A N 1
ATOM 1185 C CA . LYS A 1 154 ? 26.065 12.593 -29.505 1.00 85.88 154 LYS A CA 1
ATOM 1186 C C . LYS A 1 154 ? 26.231 11.093 -29.666 1.00 85.88 154 LYS A C 1
ATOM 1188 O O . LYS A 1 154 ? 27.361 10.604 -29.659 1.00 85.88 154 LYS A O 1
ATOM 1193 N N . ARG A 1 155 ? 25.130 10.363 -29.847 1.00 87.75 155 ARG A N 1
ATOM 1194 C CA . ARG A 1 155 ? 25.126 8.910 -30.069 1.00 87.75 155 ARG A CA 1
ATOM 1195 C C . ARG A 1 155 ? 25.006 8.592 -31.557 1.00 87.75 155 ARG A C 1
ATOM 1197 O O . ARG A 1 155 ? 24.394 9.334 -32.320 1.00 87.75 155 ARG A O 1
ATOM 1204 N N . GLY A 1 156 ? 25.648 7.517 -31.993 1.00 93.75 156 GLY A N 1
ATOM 1205 C CA . GLY A 1 156 ? 25.675 7.171 -33.407 1.00 93.75 156 GLY A CA 1
ATOM 1206 C C . GLY A 1 156 ? 26.478 5.917 -33.706 1.00 93.75 156 GLY A C 1
ATOM 1207 O O . GLY A 1 156 ? 26.990 5.241 -32.808 1.00 93.75 156 GLY A O 1
ATOM 1208 N N . ALA A 1 157 ? 26.584 5.613 -34.991 1.00 96.56 157 ALA A N 1
ATOM 1209 C CA . ALA A 1 157 ? 27.374 4.508 -35.498 1.00 96.56 157 ALA A CA 1
ATOM 1210 C C . ALA A 1 157 ? 28.842 4.922 -35.593 1.00 96.56 157 ALA A C 1
ATOM 1212 O O . ALA A 1 157 ? 29.202 5.812 -36.365 1.00 96.56 157 ALA A O 1
ATOM 1213 N N . CYS A 1 158 ? 29.699 4.256 -34.824 1.00 96.31 158 CYS A N 1
ATOM 1214 C CA . CYS A 1 158 ? 31.138 4.337 -34.995 1.00 96.31 158 CYS A CA 1
ATOM 1215 C C . CYS A 1 158 ? 31.599 3.238 -35.936 1.00 96.31 158 CYS A C 1
ATOM 1217 O O . CYS A 1 158 ? 31.586 2.060 -35.577 1.00 96.31 158 CYS A O 1
ATOM 1219 N N . VAL A 1 159 ? 31.989 3.628 -37.142 1.00 95.75 159 VAL A N 1
ATOM 1220 C CA . VAL A 1 159 ? 32.438 2.715 -38.186 1.00 95.75 159 VAL A CA 1
ATOM 1221 C C . VAL A 1 159 ? 33.955 2.704 -38.219 1.00 95.75 159 VAL A C 1
ATOM 1223 O O . VAL A 1 159 ? 34.593 3.743 -38.387 1.00 95.75 159 VAL A O 1
ATOM 1226 N N . VAL A 1 160 ? 34.514 1.505 -38.117 1.00 92.62 160 VAL A N 1
ATOM 1227 C CA . VAL A 1 160 ? 35.943 1.229 -38.230 1.00 92.62 160 VAL A CA 1
ATOM 1228 C C . VAL A 1 160 ? 36.145 0.469 -39.531 1.00 92.62 160 VAL A C 1
ATOM 1230 O O . VAL A 1 160 ? 35.643 -0.644 -39.692 1.00 92.62 160 VAL A O 1
ATOM 1233 N N . SER A 1 161 ? 36.833 1.085 -40.485 1.00 89.56 161 SER A N 1
ATOM 1234 C CA . SER A 1 161 ? 37.023 0.533 -41.827 1.00 89.56 161 SER A CA 1
ATOM 1235 C C . SER A 1 161 ? 38.474 0.121 -42.050 1.00 89.56 161 SER A C 1
ATOM 1237 O O . SER A 1 161 ? 39.385 0.901 -41.784 1.00 89.56 161 SER A O 1
ATOM 1239 N N . SER A 1 162 ? 38.674 -1.081 -42.584 1.00 86.62 162 SER A N 1
ATOM 1240 C CA . SER A 1 162 ? 39.924 -1.570 -43.173 1.00 86.62 162 SER A CA 1
ATOM 1241 C C . SER A 1 162 ? 39.749 -1.762 -44.690 1.00 86.62 162 SER A C 1
ATOM 1243 O O . SER A 1 162 ? 38.687 -1.467 -45.243 1.00 86.62 162 SER A O 1
ATOM 1245 N N . LEU A 1 163 ? 40.774 -2.265 -45.391 1.00 79.88 163 LEU A N 1
ATOM 1246 C CA . LEU A 1 163 ? 40.683 -2.548 -46.832 1.00 79.88 163 LEU A CA 1
ATOM 1247 C C . LEU A 1 163 ? 39.596 -3.577 -47.194 1.00 79.88 163 LEU A C 1
ATOM 1249 O O . LEU A 1 163 ? 39.050 -3.504 -48.292 1.00 79.88 163 LEU A O 1
ATOM 1253 N N . ASN A 1 164 ? 39.290 -4.514 -46.291 1.00 82.19 164 ASN A N 1
ATOM 1254 C CA . ASN A 1 164 ? 38.420 -5.661 -46.580 1.00 82.19 164 ASN A CA 1
ATOM 1255 C C . ASN A 1 164 ? 37.173 -5.726 -45.686 1.00 82.19 164 ASN A C 1
ATOM 1257 O O . ASN A 1 164 ? 36.246 -6.474 -45.991 1.00 82.19 164 ASN A O 1
ATOM 1261 N N . GLU A 1 165 ? 37.127 -4.962 -44.594 1.00 86.12 165 GLU A N 1
ATOM 1262 C CA . GLU A 1 165 ? 36.078 -5.081 -43.584 1.00 86.12 165 GLU A CA 1
ATOM 1263 C C . GLU A 1 165 ? 35.657 -3.713 -43.041 1.00 86.12 165 GLU A C 1
ATOM 1265 O O . GLU A 1 165 ? 36.480 -2.817 -42.855 1.00 86.12 165 GLU A O 1
ATOM 1270 N N . LYS A 1 166 ? 34.359 -3.563 -42.760 1.00 91.50 166 LYS A N 1
ATOM 1271 C CA . LYS A 1 166 ? 33.818 -2.426 -42.013 1.00 91.50 166 LYS A CA 1
ATOM 1272 C C . LYS A 1 166 ? 33.089 -2.932 -40.779 1.00 91.50 166 LYS A C 1
ATOM 1274 O O . LYS A 1 166 ? 31.952 -3.399 -40.881 1.00 91.50 166 LYS A O 1
ATOM 1279 N N . ALA A 1 167 ? 33.727 -2.814 -39.625 1.00 92.56 167 ALA A N 1
ATOM 1280 C CA . ALA A 1 167 ? 33.092 -3.082 -38.347 1.00 92.56 167 ALA A CA 1
ATOM 1281 C C . ALA A 1 167 ? 32.338 -1.843 -37.862 1.00 92.56 167 ALA A C 1
ATOM 1283 O O . ALA A 1 167 ? 32.687 -0.710 -38.206 1.00 92.56 167 ALA A O 1
ATOM 1284 N N . CYS A 1 168 ? 31.300 -2.046 -37.056 1.00 94.88 168 CYS A N 1
ATOM 1285 C CA . CYS A 1 168 ? 30.579 -0.939 -36.452 1.00 94.88 168 CYS A CA 1
ATOM 1286 C C . CYS A 1 168 ? 30.163 -1.230 -35.018 1.00 94.88 168 CYS A C 1
ATOM 1288 O O . CYS A 1 168 ? 29.728 -2.336 -34.687 1.00 94.88 168 CYS A O 1
ATOM 1290 N N . LYS A 1 169 ? 30.267 -0.195 -34.184 1.00 94.81 169 LYS A N 1
ATOM 1291 C CA . LYS A 1 169 ? 29.782 -0.183 -32.810 1.00 94.81 169 LYS A CA 1
ATOM 1292 C C . LYS A 1 169 ? 28.904 1.042 -32.587 1.00 94.81 169 LYS A C 1
ATOM 1294 O O . LYS A 1 169 ? 29.290 2.152 -32.946 1.00 94.81 169 LYS A O 1
ATOM 1299 N N . ILE A 1 170 ? 27.751 0.857 -31.951 1.00 93.88 170 ILE A N 1
ATOM 1300 C CA . ILE A 1 170 ? 26.975 1.989 -31.428 1.00 93.88 170 ILE A CA 1
ATOM 1301 C C . ILE A 1 170 ? 27.659 2.531 -30.174 1.00 93.88 170 ILE A C 1
ATOM 1303 O O . ILE A 1 170 ? 27.849 1.797 -29.205 1.00 93.88 170 ILE A O 1
ATOM 1307 N N . THR A 1 171 ? 28.034 3.806 -30.208 1.00 91.81 171 THR A N 1
ATOM 1308 C CA . THR A 1 171 ? 28.791 4.492 -29.149 1.00 91.81 171 THR A CA 1
ATOM 1309 C C . THR A 1 171 ? 28.586 6.011 -29.284 1.00 91.81 171 THR A C 1
ATOM 1311 O O . THR A 1 171 ? 27.694 6.461 -30.011 1.00 91.81 171 THR A O 1
ATOM 1314 N N . THR A 1 172 ? 29.349 6.811 -28.549 1.00 90.56 172 THR A N 1
ATOM 1315 C CA . THR A 1 172 ? 29.291 8.272 -28.568 1.00 90.56 172 THR A CA 1
ATOM 1316 C C . THR A 1 172 ? 30.354 8.872 -29.486 1.00 90.56 172 THR A C 1
ATOM 1318 O O . THR A 1 172 ? 31.359 8.240 -29.819 1.00 90.56 172 THR A O 1
ATOM 1321 N N . ASN A 1 173 ? 30.169 10.132 -29.872 1.00 87.06 173 ASN A N 1
ATOM 1322 C CA . ASN A 1 173 ? 31.168 10.912 -30.605 1.00 87.06 173 ASN A CA 1
ATOM 1323 C C . ASN A 1 173 ? 32.509 11.039 -29.854 1.00 87.06 173 ASN A C 1
ATOM 1325 O O . ASN A 1 173 ? 33.556 11.086 -30.492 1.00 87.06 173 ASN A O 1
ATOM 1329 N N . SER A 1 174 ? 32.495 11.081 -28.517 1.00 86.38 174 SER A N 1
ATOM 1330 C CA . SER A 1 174 ? 33.706 11.161 -27.682 1.00 86.38 174 SER A CA 1
ATOM 1331 C C . SER A 1 174 ? 34.455 9.825 -27.565 1.00 86.38 174 SER A C 1
ATOM 1333 O O . SER A 1 174 ? 35.660 9.788 -27.301 1.00 86.38 174 SER A O 1
ATOM 1335 N N . GLU A 1 175 ? 33.760 8.710 -27.766 1.00 87.69 175 GLU A N 1
ATOM 1336 C CA . GLU A 1 175 ? 34.338 7.366 -27.800 1.00 87.69 175 GLU A CA 1
ATOM 1337 C C . GLU A 1 175 ? 34.752 6.937 -29.213 1.00 87.69 175 GLU A C 1
ATOM 1339 O O . GLU A 1 175 ? 35.684 6.148 -29.364 1.00 87.69 175 GLU A O 1
ATOM 1344 N N . CYS A 1 176 ? 34.133 7.505 -30.248 1.00 91.56 176 CYS A N 1
ATOM 1345 C CA . CYS A 1 176 ? 34.455 7.242 -31.644 1.00 91.56 176 CYS A CA 1
ATOM 1346 C C . CYS A 1 176 ? 35.453 8.253 -32.222 1.00 91.56 176 CYS A C 1
ATOM 1348 O O . CYS A 1 176 ? 35.103 9.092 -33.055 1.00 91.56 176 CYS A O 1
ATOM 1350 N N . THR A 1 177 ? 36.712 8.175 -31.792 1.00 90.44 177 THR A N 1
ATOM 1351 C CA . THR A 1 177 ? 37.769 9.069 -32.285 1.00 90.44 177 THR A CA 1
ATOM 1352 C C . THR A 1 177 ? 38.928 8.296 -32.919 1.00 90.44 177 THR A C 1
ATOM 1354 O O . THR A 1 177 ? 39.220 7.168 -32.509 1.00 90.44 177 THR A O 1
ATOM 1357 N N . PRO A 1 178 ? 39.653 8.898 -33.884 1.00 86.75 178 PRO A N 1
ATOM 1358 C CA . PRO A 1 178 ? 40.862 8.296 -34.451 1.00 86.75 178 PRO A CA 1
ATOM 1359 C C . PRO A 1 178 ? 41.951 7.983 -33.409 1.00 86.75 178 PRO A C 1
ATOM 1361 O O . PRO A 1 178 ? 42.770 7.092 -33.603 1.00 86.75 178 PRO A O 1
ATOM 1364 N N . GLU A 1 179 ? 41.959 8.675 -32.269 1.00 85.19 179 GLU A N 1
ATOM 1365 C CA . GLU A 1 179 ? 42.913 8.429 -31.179 1.00 85.19 179 GLU A CA 1
ATOM 1366 C C . GLU A 1 179 ? 42.669 7.082 -30.477 1.00 85.19 179 GLU A C 1
ATOM 1368 O O . GLU A 1 179 ? 43.601 6.472 -29.952 1.00 85.19 179 GLU A O 1
ATOM 1373 N N . LYS A 1 180 ? 41.431 6.572 -30.524 1.00 85.75 180 LYS A N 1
ATOM 1374 C CA . LYS A 1 180 ? 41.025 5.283 -29.945 1.00 85.75 180 LYS A CA 1
ATOM 1375 C C . LYS A 1 180 ? 41.084 4.119 -30.943 1.00 85.75 180 LYS A C 1
ATOM 1377 O O . LYS A 1 180 ? 40.581 3.036 -30.650 1.00 85.75 180 LYS A O 1
ATOM 1382 N N . VAL A 1 181 ? 41.739 4.288 -32.099 1.00 83.88 181 VAL A N 1
ATOM 1383 C CA . VAL A 1 181 ? 41.855 3.256 -33.156 1.00 83.88 181 VAL A CA 1
ATOM 1384 C C . VAL A 1 181 ? 42.327 1.901 -32.625 1.00 83.88 181 VAL A C 1
ATOM 1386 O O . VAL A 1 181 ? 41.774 0.881 -33.020 1.00 83.88 181 VAL A O 1
ATOM 1389 N N . ASN A 1 182 ? 43.302 1.868 -31.712 1.00 81.56 182 ASN A N 1
ATOM 1390 C CA . ASN A 1 182 ? 43.811 0.608 -31.155 1.00 81.56 182 ASN A CA 1
ATOM 1391 C C . ASN A 1 182 ? 42.767 -0.150 -30.325 1.00 81.56 182 ASN A C 1
ATOM 1393 O O . ASN A 1 182 ? 42.809 -1.373 -30.255 1.00 81.56 182 ASN A O 1
ATOM 1397 N N . GLU A 1 183 ? 41.846 0.564 -29.677 1.00 84.31 183 GLU A N 1
ATOM 1398 C CA . GLU A 1 183 ? 40.751 -0.062 -28.942 1.00 84.31 183 GLU A CA 1
ATOM 1399 C C . GLU A 1 183 ? 39.631 -0.489 -29.894 1.00 84.31 183 GLU A C 1
ATOM 1401 O O . GLU A 1 183 ? 39.042 -1.554 -29.733 1.00 84.31 183 GLU A O 1
ATOM 1406 N N . LEU A 1 184 ? 39.342 0.338 -30.897 1.00 84.38 184 LEU A N 1
ATOM 1407 C CA . LEU A 1 184 ? 38.270 0.120 -31.860 1.00 84.38 184 LEU A CA 1
ATOM 1408 C C . LEU A 1 184 ? 38.609 -0.967 -32.897 1.00 84.38 184 LEU A C 1
ATOM 1410 O O . LEU A 1 184 ? 37.708 -1.624 -33.414 1.00 84.38 184 LEU A O 1
ATOM 1414 N N . SER A 1 185 ? 39.892 -1.222 -33.166 1.00 83.75 185 SER A N 1
ATOM 1415 C CA . SER A 1 185 ? 40.336 -2.271 -34.094 1.00 83.75 185 SER A CA 1
ATOM 1416 C C . SER A 1 185 ? 39.982 -3.685 -33.626 1.00 83.75 185 SER A C 1
ATOM 1418 O O . SER A 1 185 ? 39.902 -4.581 -34.461 1.00 83.75 185 SER A O 1
ATOM 1420 N N . LYS A 1 186 ? 39.675 -3.886 -32.333 1.00 85.88 186 LYS A N 1
ATOM 1421 C CA . LYS A 1 186 ? 39.202 -5.172 -31.781 1.00 85.88 186 LYS A CA 1
ATOM 1422 C C . LYS A 1 186 ? 37.887 -5.662 -32.395 1.00 85.88 186 LYS A C 1
ATOM 1424 O O . LYS A 1 186 ? 37.541 -6.826 -32.231 1.00 85.88 186 LYS A O 1
ATOM 1429 N N . TYR A 1 187 ? 37.134 -4.766 -33.034 1.00 83.50 187 TYR A N 1
ATOM 1430 C CA . TYR A 1 187 ? 35.871 -5.101 -33.687 1.00 83.50 187 TYR A CA 1
ATOM 1431 C C . TYR A 1 187 ? 36.053 -5.629 -35.116 1.00 83.50 187 TYR A C 1
ATOM 1433 O O . TYR A 1 187 ? 35.084 -6.111 -35.693 1.00 83.50 187 TYR A O 1
ATOM 1441 N N . LEU A 1 188 ? 37.263 -5.545 -35.679 1.00 85.06 188 LEU A N 1
ATOM 1442 C CA . LEU A 1 188 ? 37.613 -6.182 -36.948 1.00 85.06 188 LEU A CA 1
ATOM 1443 C C . LEU A 1 188 ? 37.976 -7.651 -36.691 1.00 85.06 188 LEU A C 1
ATOM 1445 O O . LEU A 1 188 ? 38.695 -7.955 -35.736 1.00 85.06 188 LEU A O 1
ATOM 1449 N N . GLN A 1 189 ? 37.488 -8.561 -37.532 1.00 79.44 189 GLN A N 1
ATOM 1450 C CA . GLN A 1 189 ? 37.784 -9.994 -37.420 1.00 79.44 189 GLN A CA 1
ATOM 1451 C C . GLN A 1 189 ? 39.214 -10.302 -37.874 1.00 79.44 189 GLN A C 1
ATOM 1453 O O . GLN A 1 189 ? 39.910 -11.107 -37.251 1.00 79.44 189 GLN A O 1
ATOM 1458 N N . ASP A 1 190 ? 39.677 -9.603 -38.911 1.00 74.94 190 ASP A N 1
ATOM 1459 C CA . ASP A 1 190 ? 41.046 -9.697 -39.398 1.00 74.94 190 ASP A CA 1
ATOM 1460 C C . ASP A 1 190 ? 41.898 -8.612 -38.735 1.00 74.94 190 ASP A C 1
ATOM 1462 O O . ASP A 1 190 ? 41.806 -7.435 -39.084 1.00 74.94 190 ASP A O 1
ATOM 1466 N N . SER A 1 191 ? 42.757 -8.995 -37.781 1.00 60.69 191 SER A N 1
ATOM 1467 C CA . SER A 1 191 ? 43.743 -8.067 -37.209 1.00 60.69 191 SER A CA 1
ATOM 1468 C C . SER A 1 191 ? 44.661 -7.560 -38.327 1.00 60.69 191 SER A C 1
ATOM 1470 O O . SER A 1 191 ? 45.448 -8.348 -38.866 1.00 60.69 191 SER A O 1
ATOM 1472 N N . PRO A 1 192 ? 44.607 -6.270 -38.702 1.00 59.66 192 PRO A N 1
ATOM 1473 C CA . PRO A 1 192 ? 45.406 -5.785 -39.811 1.00 59.66 192 PRO A CA 1
ATOM 1474 C C . PRO A 1 192 ? 46.883 -5.805 -39.414 1.00 59.66 192 PRO A C 1
ATOM 1476 O O . PRO A 1 192 ? 47.294 -5.207 -38.417 1.00 59.66 192 PRO A O 1
ATOM 1479 N N . THR A 1 193 ? 47.714 -6.466 -40.219 1.00 58.12 193 THR A N 1
ATOM 1480 C CA . THR A 1 193 ? 49.175 -6.368 -40.132 1.00 58.12 193 THR A CA 1
ATOM 1481 C C . THR A 1 193 ? 49.617 -4.988 -40.638 1.00 58.12 193 THR A C 1
ATOM 1483 O O . THR A 1 193 ? 50.142 -4.859 -41.741 1.00 58.12 193 THR A O 1
ATOM 1486 N N . GLY A 1 194 ? 49.342 -3.935 -39.859 1.00 59.62 194 GLY A N 1
ATOM 1487 C CA . GLY A 1 194 ? 49.709 -2.544 -40.146 1.00 59.62 194 GLY A CA 1
ATOM 1488 C C . GLY A 1 194 ? 48.622 -1.535 -39.753 1.00 59.62 194 GLY A C 1
ATOM 1489 O O . GLY A 1 194 ? 47.553 -1.504 -40.349 1.00 59.62 194 GLY A O 1
ATOM 1490 N N . VAL A 1 195 ? 48.920 -0.655 -38.790 1.00 58.06 195 VAL A N 1
ATOM 1491 C CA . VAL A 1 195 ? 47.995 0.363 -38.232 1.00 58.06 195 VAL A CA 1
ATOM 1492 C C . VAL A 1 195 ? 47.628 1.469 -39.246 1.00 58.06 195 VAL A C 1
ATOM 1494 O O . VAL A 1 195 ? 46.639 2.173 -39.081 1.00 58.06 195 VAL A O 1
ATOM 1497 N N . ASN A 1 196 ? 48.371 1.598 -40.349 1.00 60.28 196 ASN A N 1
ATOM 1498 C CA . ASN A 1 196 ? 48.293 2.750 -41.261 1.00 60.28 196 ASN A CA 1
ATOM 1499 C C . ASN A 1 196 ? 47.146 2.707 -42.297 1.00 60.28 196 ASN A C 1
ATOM 1501 O O . ASN A 1 196 ? 47.179 3.473 -43.258 1.00 60.28 196 ASN A O 1
ATOM 1505 N N . GLN A 1 197 ? 46.158 1.818 -42.153 1.00 73.88 197 GLN A N 1
ATOM 1506 C CA . GLN A 1 197 ? 45.034 1.681 -43.101 1.00 73.88 197 GLN A CA 1
ATOM 1507 C C . GLN A 1 197 ? 43.652 1.600 -42.432 1.00 73.88 197 GLN A C 1
ATOM 1509 O O . GLN A 1 197 ? 42.690 1.186 -43.076 1.00 73.88 197 GLN A O 1
ATOM 1514 N N . ILE A 1 198 ? 43.544 1.982 -41.157 1.00 83.25 198 ILE A N 1
ATOM 1515 C CA . ILE A 1 198 ? 42.268 1.988 -40.435 1.00 83.25 198 ILE A CA 1
ATOM 1516 C C . ILE A 1 198 ? 41.677 3.401 -40.463 1.00 83.25 198 ILE A C 1
ATOM 1518 O O . ILE A 1 198 ? 42.314 4.346 -40.002 1.00 83.25 198 ILE A O 1
ATOM 1522 N N . ASP A 1 199 ? 40.459 3.536 -40.987 1.00 89.38 199 ASP A N 1
ATOM 1523 C CA . ASP A 1 199 ? 39.677 4.779 -40.968 1.00 89.38 199 ASP A CA 1
ATOM 1524 C C . ASP A 1 199 ? 38.549 4.661 -39.933 1.00 89.38 199 ASP A C 1
ATOM 1526 O O . ASP A 1 199 ? 37.821 3.666 -39.921 1.00 89.38 199 ASP A O 1
ATOM 1530 N N . VAL A 1 200 ? 38.402 5.662 -39.062 1.00 92.06 200 VAL A N 1
ATOM 1531 C CA . VAL A 1 200 ? 37.358 5.709 -38.023 1.00 92.06 200 VAL A CA 1
ATOM 1532 C C . VAL A 1 200 ? 36.442 6.887 -38.302 1.00 92.06 200 VAL A C 1
ATOM 1534 O O . VAL A 1 200 ? 36.891 8.033 -38.348 1.00 92.06 200 VAL A O 1
ATOM 1537 N N . ARG A 1 201 ? 35.147 6.611 -38.469 1.00 94.75 201 ARG A N 1
ATOM 1538 C CA . ARG A 1 201 ? 34.127 7.631 -38.731 1.00 94.75 201 ARG A CA 1
ATOM 1539 C C . ARG A 1 201 ? 32.935 7.474 -37.811 1.00 94.75 201 ARG A C 1
ATOM 1541 O O . ARG A 1 201 ? 32.396 6.381 -37.661 1.00 94.75 201 ARG A O 1
ATOM 1548 N N . PHE A 1 202 ? 32.492 8.598 -37.267 1.00 95.12 202 PHE A N 1
ATOM 1549 C CA . PHE A 1 202 ? 31.281 8.681 -36.471 1.00 95.12 202 PHE A CA 1
ATOM 1550 C C . PHE A 1 202 ? 30.117 9.205 -37.316 1.00 95.12 202 PHE A C 1
ATOM 1552 O O . PHE A 1 202 ? 30.224 10.257 -37.947 1.00 95.12 202 PHE A O 1
ATOM 1559 N N . TYR A 1 203 ? 29.003 8.481 -37.304 1.00 95.62 203 TYR A N 1
ATOM 1560 C CA . TYR A 1 203 ? 27.755 8.859 -37.957 1.00 95.62 203 TYR A CA 1
ATOM 1561 C C . TYR A 1 203 ? 26.703 9.144 -36.887 1.00 95.62 203 TYR A C 1
ATOM 1563 O O . TYR A 1 203 ? 26.045 8.236 -36.378 1.00 95.62 203 TYR A O 1
ATOM 1571 N N . GLU A 1 204 ? 26.568 10.421 -36.539 1.00 93.75 204 GLU A N 1
ATOM 1572 C CA . GLU A 1 204 ? 25.586 10.908 -35.569 1.00 93.75 204 GLU A CA 1
ATOM 1573 C C . GLU A 1 204 ? 24.164 10.473 -35.944 1.00 93.75 204 GLU A C 1
ATOM 1575 O O . GLU A 1 204 ? 23.775 10.580 -37.108 1.00 93.75 204 GLU A O 1
ATOM 1580 N N . ASN A 1 205 ? 23.399 9.989 -34.962 1.00 93.38 205 ASN A N 1
ATOM 1581 C CA . ASN A 1 205 ? 22.007 9.543 -35.090 1.00 93.38 205 ASN A CA 1
ATOM 1582 C C . ASN A 1 205 ? 21.769 8.412 -36.102 1.00 93.38 205 ASN A C 1
ATOM 1584 O O . ASN A 1 205 ? 20.621 8.132 -36.441 1.00 93.38 205 ASN A O 1
ATOM 1588 N N . HIS A 1 206 ? 22.821 7.741 -36.578 1.00 96.38 206 HIS A N 1
ATOM 1589 C CA . HIS A 1 206 ? 22.695 6.590 -37.470 1.00 96.38 206 HIS A CA 1
ATOM 1590 C C . HIS A 1 206 ? 22.933 5.281 -36.724 1.00 96.38 206 HIS A C 1
ATOM 1592 O O . HIS A 1 206 ? 23.813 5.189 -35.867 1.00 96.38 206 HIS A O 1
ATOM 1598 N N . LEU A 1 207 ? 22.180 4.247 -37.092 1.00 97.38 207 LEU A N 1
ATOM 1599 C CA . LEU A 1 207 ? 22.426 2.875 -36.656 1.00 97.38 207 LEU A CA 1
ATOM 1600 C C . LEU A 1 207 ? 23.573 2.242 -37.455 1.00 97.38 207 LEU A C 1
ATOM 1602 O O . LEU A 1 207 ? 23.878 2.659 -38.569 1.00 97.38 207 LEU A O 1
ATOM 1606 N N . CYS A 1 208 ? 24.196 1.185 -36.928 1.00 97.06 208 CYS A N 1
ATOM 1607 C CA . CYS A 1 208 ? 25.251 0.462 -37.649 1.00 97.06 208 CYS A CA 1
ATOM 1608 C C . CYS A 1 208 ? 24.755 -0.189 -38.948 1.00 97.06 208 CYS A C 1
ATOM 1610 O O . CYS A 1 208 ? 25.541 -0.411 -39.869 1.00 97.06 208 CYS A O 1
ATOM 1612 N N . THR A 1 209 ? 23.451 -0.441 -39.037 1.00 96.75 209 THR A N 1
ATOM 1613 C CA . THR A 1 209 ? 22.750 -0.955 -40.218 1.00 96.75 209 THR A CA 1
ATOM 1614 C C . THR A 1 209 ? 22.462 0.108 -41.278 1.00 96.75 209 THR A C 1
ATOM 1616 O O . THR A 1 209 ? 21.870 -0.217 -42.307 1.00 96.75 209 THR A O 1
ATOM 1619 N N . ALA A 1 210 ? 22.840 1.368 -41.044 1.00 97.06 210 ALA A N 1
ATOM 1620 C CA . ALA A 1 210 ? 22.449 2.459 -41.914 1.00 97.06 210 ALA A CA 1
ATOM 1621 C C . ALA A 1 210 ? 23.082 2.391 -43.309 1.00 97.06 210 ALA A C 1
ATOM 1623 O O . ALA A 1 210 ? 24.242 2.011 -43.500 1.00 97.06 210 ALA A O 1
ATOM 1624 N N . SER A 1 211 ? 22.321 2.853 -44.297 1.00 93.62 211 SER A N 1
ATOM 1625 C CA . SER A 1 211 ? 22.781 3.026 -45.668 1.00 93.62 211 SER A CA 1
ATOM 1626 C C . SER A 1 211 ? 22.671 4.485 -46.091 1.00 93.62 211 SER A C 1
ATOM 1628 O O . SER A 1 211 ? 21.584 5.058 -46.120 1.00 93.62 211 SER A O 1
ATOM 1630 N N . ILE A 1 212 ? 23.803 5.087 -46.455 1.00 90.00 212 ILE A N 1
ATOM 1631 C CA . ILE A 1 212 ? 23.867 6.472 -46.928 1.00 90.00 212 ILE A CA 1
ATOM 1632 C C . ILE A 1 212 ? 24.063 6.434 -48.441 1.00 90.00 212 ILE A C 1
ATOM 1634 O O . ILE A 1 212 ? 25.037 5.869 -48.937 1.00 90.00 212 ILE A O 1
ATOM 1638 N N . ASN A 1 213 ? 23.123 7.023 -49.186 1.00 87.38 213 ASN A N 1
ATOM 1639 C CA . ASN A 1 213 ? 23.093 6.996 -50.656 1.00 87.38 213 ASN A CA 1
ATOM 1640 C C . ASN A 1 213 ? 23.112 5.571 -51.248 1.00 87.38 213 ASN A C 1
ATOM 1642 O O . ASN A 1 213 ? 23.737 5.327 -52.278 1.00 87.38 213 ASN A O 1
ATOM 1646 N N . GLY A 1 214 ? 22.453 4.617 -50.580 1.00 83.81 214 GLY A N 1
ATOM 1647 C CA . GLY A 1 214 ? 22.398 3.215 -51.009 1.00 83.81 214 GLY A CA 1
ATOM 1648 C C . GLY A 1 214 ? 23.676 2.414 -50.738 1.00 83.81 214 GLY A C 1
ATOM 1649 O O . GLY A 1 214 ? 23.766 1.255 -51.138 1.00 83.81 214 GLY A O 1
ATOM 1650 N N . ILE A 1 215 ? 24.661 3.002 -50.050 1.00 88.31 215 ILE A N 1
ATOM 1651 C CA . ILE A 1 215 ? 25.900 2.335 -49.645 1.00 88.31 215 ILE A CA 1
ATOM 1652 C C . ILE A 1 215 ? 25.844 2.086 -48.139 1.00 88.31 215 ILE A C 1
ATOM 1654 O O . ILE A 1 215 ? 25.684 3.021 -47.355 1.00 88.31 215 ILE A O 1
ATOM 1658 N N . SER A 1 216 ? 25.967 0.823 -47.725 1.00 91.88 216 SER A N 1
ATOM 1659 C CA . SER A 1 216 ? 26.034 0.474 -46.302 1.00 91.88 216 SER A CA 1
ATOM 1660 C C . SER A 1 216 ? 27.260 1.110 -45.646 1.00 91.88 216 SER A C 1
ATOM 1662 O O . SER A 1 216 ? 28.379 1.031 -46.180 1.00 91.88 216 SER A O 1
ATOM 1664 N N . ILE A 1 217 ? 27.063 1.739 -44.485 1.00 94.25 217 ILE A N 1
ATOM 1665 C CA . ILE A 1 217 ? 28.177 2.326 -43.733 1.00 94.25 217 ILE A CA 1
ATOM 1666 C C . ILE A 1 217 ? 29.028 1.246 -43.061 1.00 94.25 217 ILE A C 1
ATOM 1668 O O . ILE A 1 217 ? 30.209 1.479 -42.841 1.00 94.25 217 ILE A O 1
ATOM 1672 N N . SER A 1 218 ? 28.477 0.053 -42.811 1.00 93.88 218 SER A N 1
ATOM 1673 C CA . SER A 1 218 ? 29.197 -1.079 -42.217 1.00 93.88 218 SER A CA 1
ATOM 1674 C C . SER A 1 218 ? 28.769 -2.434 -42.795 1.00 93.88 218 SER A C 1
ATOM 1676 O O . SER A 1 218 ? 27.863 -2.506 -43.628 1.00 93.88 218 SER A O 1
ATOM 1678 N N . ASN A 1 219 ? 29.409 -3.517 -42.352 1.00 93.50 219 ASN A N 1
ATOM 1679 C CA . ASN A 1 219 ? 29.006 -4.884 -42.693 1.00 93.50 219 ASN A CA 1
ATOM 1680 C C . ASN A 1 219 ? 27.849 -5.409 -41.814 1.00 93.50 219 ASN A C 1
ATOM 1682 O O . ASN A 1 219 ? 27.412 -6.546 -41.991 1.00 93.50 219 ASN A O 1
ATOM 1686 N N . CYS A 1 220 ? 27.340 -4.603 -40.876 1.00 94.00 220 CYS A N 1
ATOM 1687 C CA . CYS A 1 220 ? 26.229 -4.975 -40.008 1.00 94.00 220 CYS A CA 1
ATOM 1688 C C . CYS A 1 220 ? 24.900 -4.900 -40.767 1.00 94.00 220 CYS A C 1
ATOM 1690 O O . CYS A 1 220 ? 24.579 -3.884 -41.379 1.00 94.00 220 CYS A O 1
ATOM 1692 N N . ALA A 1 221 ? 24.105 -5.970 -40.702 1.00 94.56 221 ALA A N 1
ATOM 1693 C CA . ALA A 1 221 ? 22.771 -6.022 -41.294 1.00 94.56 221 ALA A CA 1
ATOM 1694 C C . ALA A 1 221 ? 21.691 -6.192 -40.220 1.00 94.56 221 ALA A C 1
ATOM 1696 O O . ALA A 1 221 ? 21.970 -6.626 -39.098 1.00 94.56 221 ALA A O 1
ATOM 1697 N N . LYS A 1 222 ? 20.447 -5.857 -40.577 1.00 95.25 222 LYS A N 1
ATOM 1698 C CA . LYS A 1 222 ? 19.286 -6.054 -39.703 1.00 95.25 222 LYS A CA 1
ATOM 1699 C C . LYS A 1 222 ? 19.112 -7.533 -39.336 1.00 95.25 222 LYS A C 1
ATOM 1701 O O . LYS A 1 222 ? 19.324 -8.409 -40.173 1.00 95.25 222 LYS A O 1
ATOM 1706 N N . SER A 1 223 ? 18.676 -7.804 -38.110 1.00 94.69 223 SER A N 1
ATOM 1707 C CA . SER A 1 223 ? 18.375 -9.152 -37.613 1.00 94.69 223 SER A CA 1
ATOM 1708 C C . SER A 1 223 ? 17.029 -9.175 -36.891 1.00 94.69 223 SER A C 1
ATOM 1710 O O . SER A 1 223 ? 16.482 -8.135 -36.532 1.00 94.69 223 SER A O 1
ATOM 1712 N N . LYS A 1 224 ? 16.463 -10.375 -36.735 1.00 95.19 224 LYS A N 1
ATOM 1713 C CA . LYS A 1 224 ? 15.248 -10.634 -35.950 1.00 95.19 224 LYS A CA 1
ATOM 1714 C C . LYS A 1 224 ? 15.555 -10.908 -34.476 1.00 95.19 224 LYS A C 1
ATOM 1716 O O . LYS A 1 224 ? 14.636 -11.173 -33.708 1.00 95.19 224 LYS A O 1
ATOM 1721 N N . ASN A 1 225 ? 16.819 -10.884 -34.069 1.00 94.81 225 ASN A N 1
ATOM 1722 C CA . ASN A 1 225 ? 17.174 -11.051 -32.666 1.00 94.81 225 ASN A CA 1
ATOM 1723 C C . ASN A 1 225 ? 16.716 -9.833 -31.871 1.00 94.81 225 ASN A C 1
ATOM 1725 O O . ASN A 1 225 ? 16.803 -8.698 -32.346 1.00 94.81 225 ASN A O 1
ATOM 1729 N N . THR A 1 226 ? 16.228 -10.075 -30.659 1.00 96.00 226 THR A N 1
ATOM 1730 C CA . THR A 1 226 ? 15.818 -9.019 -29.740 1.00 96.00 226 THR A CA 1
ATOM 1731 C C . THR A 1 226 ? 16.444 -9.229 -28.374 1.00 96.00 226 THR A C 1
ATOM 1733 O O . THR A 1 226 ? 16.855 -10.337 -28.044 1.00 96.00 226 THR A O 1
ATOM 1736 N N . VAL A 1 227 ? 16.529 -8.164 -27.582 1.00 95.44 227 VAL A N 1
ATOM 1737 C CA . VAL A 1 227 ? 17.068 -8.212 -26.221 1.00 95.44 227 VAL A CA 1
ATOM 1738 C C . VAL A 1 227 ? 16.307 -7.256 -25.312 1.00 95.44 227 VAL A C 1
ATOM 1740 O O . VAL A 1 227 ? 15.877 -6.186 -25.747 1.00 95.44 227 VAL A O 1
ATOM 1743 N N . CYS A 1 228 ? 16.155 -7.637 -24.045 1.00 94.69 228 CYS A N 1
ATOM 1744 C CA . CYS A 1 228 ? 15.668 -6.734 -23.012 1.00 94.69 228 CYS A CA 1
ATOM 1745 C C . CYS A 1 228 ? 16.777 -5.790 -22.556 1.00 94.69 228 CYS A C 1
ATOM 1747 O O . CYS A 1 228 ? 17.828 -6.239 -22.098 1.00 94.69 228 CYS A O 1
ATOM 1749 N N . LYS A 1 229 ? 16.518 -4.486 -22.610 1.00 94.25 229 LYS A N 1
ATOM 1750 C CA . LYS A 1 229 ? 17.354 -3.474 -21.968 1.00 94.25 229 LYS A CA 1
ATOM 1751 C C . LYS A 1 229 ? 16.470 -2.353 -21.433 1.00 94.25 229 LYS A C 1
ATOM 1753 O O . LYS A 1 229 ? 15.576 -1.906 -22.140 1.00 94.25 229 LYS A O 1
ATOM 1758 N N . ASP A 1 230 ? 16.695 -1.944 -20.186 1.00 91.12 230 ASP A N 1
ATOM 1759 C CA . ASP A 1 230 ? 15.970 -0.840 -19.538 1.00 91.12 230 ASP A CA 1
ATOM 1760 C C . ASP A 1 230 ? 14.439 -1.003 -19.624 1.00 91.12 230 ASP A C 1
ATOM 1762 O O . ASP A 1 230 ? 13.690 -0.090 -19.952 1.00 91.12 230 ASP A O 1
ATOM 1766 N N . ASN A 1 231 ? 13.976 -2.234 -19.370 1.00 93.06 231 ASN A N 1
ATOM 1767 C CA . ASN A 1 231 ? 12.582 -2.669 -19.494 1.00 93.06 231 ASN A CA 1
ATOM 1768 C C . ASN A 1 231 ? 11.968 -2.582 -20.907 1.00 93.06 231 ASN A C 1
ATOM 1770 O O . ASN A 1 231 ? 10.776 -2.811 -21.068 1.00 93.06 231 ASN A O 1
ATOM 1774 N N . LYS A 1 232 ? 12.750 -2.319 -21.951 1.00 94.88 232 LYS A N 1
ATOM 1775 C CA . LYS A 1 232 ? 12.281 -2.293 -23.340 1.00 94.88 232 LYS A CA 1
ATOM 1776 C C . LYS A 1 232 ? 12.870 -3.458 -24.127 1.00 94.88 232 LYS A C 1
ATOM 1778 O O . LYS A 1 232 ? 13.951 -3.960 -23.818 1.00 94.88 232 LYS A O 1
ATOM 1783 N N . VAL A 1 233 ? 12.155 -3.892 -25.158 1.00 96.38 233 VAL A N 1
ATOM 1784 C CA . VAL A 1 233 ? 12.646 -4.873 -26.128 1.00 96.38 233 VAL A CA 1
ATOM 1785 C C . VAL A 1 233 ? 13.284 -4.108 -27.280 1.00 96.38 233 VAL A C 1
ATOM 1787 O O . VAL A 1 233 ? 12.603 -3.358 -27.974 1.00 96.38 233 VAL A O 1
ATOM 1790 N N . TYR A 1 234 ? 14.569 -4.326 -27.525 1.00 96.12 234 TYR A N 1
ATOM 1791 C CA . TYR A 1 234 ? 15.299 -3.751 -28.653 1.00 96.12 234 TYR A CA 1
ATOM 1792 C C . TYR A 1 234 ? 15.565 -4.809 -29.713 1.00 96.12 234 TYR A C 1
ATOM 1794 O O . TYR A 1 234 ? 15.849 -5.956 -29.371 1.00 96.12 234 TYR A O 1
ATOM 1802 N N . TYR A 1 235 ? 15.537 -4.431 -30.992 1.00 96.38 235 TYR A N 1
ATOM 1803 C CA . TYR A 1 235 ? 16.193 -5.244 -32.014 1.00 96.38 235 TYR A CA 1
ATOM 1804 C C . TYR A 1 235 ? 17.712 -5.234 -31.802 1.00 96.38 235 TYR A C 1
ATOM 1806 O O . TYR A 1 235 ? 18.283 -4.234 -31.362 1.00 96.38 235 TYR A O 1
ATOM 1814 N N . MET A 1 236 ? 18.372 -6.326 -32.176 1.00 95.50 236 MET A N 1
ATOM 1815 C CA . MET A 1 236 ? 19.823 -6.384 -32.334 1.00 95.50 236 MET A CA 1
ATOM 1816 C C . MET A 1 236 ? 20.180 -6.501 -33.815 1.00 95.50 236 MET A C 1
ATOM 1818 O O . MET A 1 236 ? 19.468 -7.154 -34.576 1.00 95.50 236 MET A O 1
ATOM 1822 N N . ASP A 1 237 ? 21.276 -5.875 -34.237 1.00 95.44 237 ASP A N 1
ATOM 1823 C CA . ASP A 1 237 ? 21.866 -6.136 -35.553 1.00 95.44 237 ASP A CA 1
ATOM 1824 C C . ASP A 1 237 ? 22.717 -7.425 -35.540 1.00 95.44 237 ASP A C 1
ATOM 1826 O O . ASP A 1 237 ? 22.969 -8.023 -34.491 1.00 95.44 237 ASP A O 1
ATOM 1830 N N . LEU A 1 238 ? 23.175 -7.881 -36.712 1.00 93.69 238 LEU A N 1
ATOM 1831 C CA . LEU A 1 238 ? 24.039 -9.071 -36.814 1.00 93.69 238 LEU A CA 1
ATOM 1832 C C . LEU A 1 238 ? 25.433 -8.896 -36.182 1.00 93.69 238 LEU A C 1
ATOM 1834 O O . LEU A 1 238 ? 26.131 -9.886 -35.978 1.00 93.69 238 LEU A O 1
ATOM 1838 N N . CYS A 1 239 ? 25.837 -7.665 -35.871 1.00 93.12 239 CYS A N 1
ATOM 1839 C CA . CYS A 1 239 ? 27.080 -7.354 -35.168 1.00 93.12 239 CYS A CA 1
ATOM 1840 C C . CYS A 1 239 ? 26.898 -7.305 -33.638 1.00 93.12 239 CYS A C 1
ATOM 1842 O O . CYS A 1 239 ? 27.864 -7.050 -32.917 1.00 93.12 239 CYS A O 1
ATOM 1844 N N . GLY A 1 240 ? 25.680 -7.534 -33.129 1.00 92.69 240 GLY A N 1
ATOM 1845 C CA . GLY A 1 240 ? 25.357 -7.489 -31.702 1.00 92.69 240 GLY A CA 1
ATOM 1846 C C . GLY A 1 240 ? 25.171 -6.076 -31.139 1.00 92.69 240 GLY A C 1
ATOM 1847 O O . GLY A 1 240 ? 25.261 -5.880 -29.925 1.00 92.69 240 GLY A O 1
ATOM 1848 N N . ASN A 1 241 ? 24.943 -5.068 -31.983 1.00 95.25 241 ASN A N 1
ATOM 1849 C CA . ASN A 1 241 ? 24.569 -3.736 -31.521 1.00 95.25 241 ASN A CA 1
ATOM 1850 C C . ASN A 1 241 ? 23.062 -3.627 -31.293 1.00 95.25 241 ASN A C 1
ATOM 1852 O O . ASN A 1 241 ? 22.265 -4.184 -32.045 1.00 95.25 241 ASN A O 1
ATOM 1856 N N . LEU A 1 242 ? 22.685 -2.830 -30.293 1.00 94.56 242 LEU A N 1
ATOM 1857 C CA . LEU A 1 242 ? 21.301 -2.407 -30.096 1.00 94.56 242 LEU A CA 1
ATOM 1858 C C . LEU A 1 242 ? 20.869 -1.501 -31.252 1.00 94.56 242 LEU A C 1
ATOM 1860 O O . LEU A 1 242 ? 21.545 -0.515 -31.555 1.00 94.56 242 LEU A O 1
ATOM 1864 N N . ALA A 1 243 ? 19.738 -1.840 -31.858 1.00 95.31 243 ALA A N 1
ATOM 1865 C CA . ALA A 1 243 ? 19.017 -1.005 -32.806 1.00 95.31 243 ALA A CA 1
ATOM 1866 C C . ALA A 1 243 ? 17.843 -0.308 -32.092 1.00 95.31 243 ALA A C 1
ATOM 1868 O O . ALA A 1 243 ? 17.937 0.004 -30.907 1.00 95.31 243 ALA A O 1
ATOM 1869 N N . ASN A 1 244 ? 16.746 -0.045 -32.801 1.00 96.81 244 ASN A N 1
ATOM 1870 C CA . ASN A 1 244 ? 15.561 0.611 -32.246 1.00 96.81 244 ASN A CA 1
ATOM 1871 C C . ASN A 1 244 ? 14.636 -0.361 -31.482 1.00 96.81 244 ASN A C 1
ATOM 1873 O O . ASN A 1 244 ? 14.705 -1.586 -31.661 1.00 96.81 244 ASN A O 1
ATOM 1877 N N . ILE A 1 245 ? 13.755 0.205 -30.648 1.00 96.88 245 ILE A N 1
ATOM 1878 C CA . ILE A 1 245 ? 12.752 -0.512 -29.840 1.00 96.88 245 ILE A CA 1
ATOM 1879 C C . ILE A 1 245 ? 11.840 -1.348 -30.734 1.00 96.88 245 ILE A C 1
ATOM 1881 O O . ILE A 1 245 ? 11.095 -0.795 -31.532 1.00 96.88 245 ILE A O 1
ATOM 1885 N N . TYR A 1 246 ? 11.843 -2.665 -30.544 1.00 96.38 246 TYR A N 1
ATOM 1886 C CA . TYR A 1 246 ? 11.113 -3.643 -31.344 1.00 96.38 246 TYR A CA 1
ATOM 1887 C C . TYR A 1 246 ? 9.696 -3.180 -31.725 1.00 96.38 246 TYR A C 1
ATOM 1889 O O . TYR A 1 246 ? 8.796 -3.093 -30.896 1.00 96.38 246 TYR A O 1
ATOM 1897 N N . ASP A 1 247 ? 9.490 -2.940 -33.015 1.00 96.19 247 ASP A N 1
ATOM 1898 C CA . ASP A 1 247 ? 8.181 -2.774 -33.633 1.00 96.19 247 ASP A CA 1
ATOM 1899 C C . ASP A 1 247 ? 8.114 -3.722 -34.831 1.00 96.19 247 ASP A C 1
ATOM 1901 O O . ASP A 1 247 ? 8.860 -3.598 -35.812 1.00 96.19 247 ASP A O 1
ATOM 1905 N N . SER A 1 248 ? 7.236 -4.718 -34.738 1.00 95.00 248 SER A N 1
ATOM 1906 C CA . SER A 1 248 ? 7.070 -5.734 -35.784 1.00 95.00 248 SER A CA 1
ATOM 1907 C C . SER A 1 248 ? 6.670 -5.141 -37.140 1.00 95.00 248 SER A C 1
ATOM 1909 O O . SER A 1 248 ? 7.062 -5.682 -38.176 1.00 95.00 248 SER A O 1
ATOM 1911 N N . SER A 1 249 ? 5.957 -4.007 -37.148 1.00 95.38 249 SER A N 1
ATOM 1912 C CA . SER A 1 249 ? 5.503 -3.321 -38.364 1.00 95.38 249 SER A CA 1
ATOM 1913 C C . SER A 1 249 ? 6.613 -2.529 -39.060 1.00 95.38 249 SER A C 1
ATOM 1915 O O . SER A 1 249 ? 6.496 -2.199 -40.241 1.00 95.38 249 SER A O 1
ATOM 1917 N N . LYS A 1 250 ? 7.707 -2.240 -38.347 1.00 95.75 250 LYS A N 1
ATOM 1918 C CA . LYS A 1 250 ? 8.834 -1.436 -38.837 1.00 95.75 250 LYS A CA 1
ATOM 1919 C C . LYS A 1 250 ? 10.027 -2.272 -39.286 1.00 95.75 250 LYS A C 1
ATOM 1921 O O . LYS A 1 250 ? 10.997 -1.712 -39.786 1.00 95.75 250 LYS A O 1
ATOM 1926 N N . TYR A 1 251 ? 9.953 -3.601 -39.191 1.00 95.12 251 TYR A N 1
ATOM 1927 C CA . TYR A 1 251 ? 11.066 -4.483 -39.555 1.00 95.12 251 TYR A CA 1
ATOM 1928 C C . TYR A 1 251 ? 11.572 -4.278 -40.997 1.00 95.12 251 TYR A C 1
ATOM 1930 O O . TYR A 1 251 ? 12.773 -4.376 -41.257 1.00 95.12 251 TYR A O 1
ATOM 1938 N N . ASP A 1 252 ? 10.681 -3.964 -41.938 1.00 94.94 252 ASP A N 1
ATOM 1939 C CA . ASP A 1 252 ? 11.033 -3.698 -43.340 1.00 94.94 252 ASP A CA 1
ATOM 1940 C C . ASP A 1 252 ? 11.119 -2.205 -43.690 1.00 94.94 252 ASP A C 1
ATOM 1942 O O . ASP A 1 252 ? 11.357 -1.852 -44.844 1.00 94.94 252 ASP A O 1
ATOM 1946 N N . ASN A 1 253 ? 10.978 -1.316 -42.705 1.00 95.19 253 ASN A N 1
ATOM 1947 C CA . ASN A 1 253 ? 11.120 0.120 -42.905 1.00 95.19 253 ASN A CA 1
ATOM 1948 C C . ASN A 1 253 ? 12.608 0.511 -42.936 1.00 95.19 253 ASN A C 1
ATOM 1950 O O . ASN A 1 253 ? 13.335 0.284 -41.975 1.00 95.19 253 ASN A O 1
ATOM 1954 N N . VAL A 1 254 ? 13.060 1.105 -44.042 1.00 93.31 254 VAL A N 1
ATOM 1955 C CA . VAL A 1 254 ? 14.473 1.466 -44.244 1.00 93.31 254 VAL A CA 1
ATOM 1956 C C . VAL A 1 254 ? 14.933 2.552 -43.268 1.00 93.31 254 VAL A C 1
ATOM 1958 O O . VAL A 1 254 ? 15.996 2.411 -42.671 1.00 93.31 254 VAL A O 1
ATOM 1961 N N . ASP A 1 255 ? 14.125 3.590 -43.045 1.00 94.25 255 ASP A N 1
ATOM 1962 C CA . ASP A 1 255 ? 14.479 4.700 -42.150 1.00 94.25 255 ASP A CA 1
ATOM 1963 C C . ASP A 1 255 ? 14.624 4.232 -40.698 1.00 94.25 255 ASP A C 1
ATOM 1965 O O . ASP A 1 255 ? 15.556 4.631 -40.005 1.00 94.25 255 ASP A O 1
ATOM 1969 N N . TYR A 1 256 ? 13.770 3.300 -40.276 1.00 94.88 256 TYR A N 1
ATOM 1970 C CA . TYR A 1 256 ? 13.823 2.667 -38.960 1.00 94.88 256 TYR A CA 1
ATOM 1971 C C . TYR A 1 256 ? 15.125 1.885 -38.713 1.00 94.88 256 TYR A C 1
ATOM 1973 O O . TYR A 1 256 ? 15.537 1.730 -37.570 1.00 94.88 256 TYR A O 1
ATOM 1981 N N . TRP A 1 257 ? 15.794 1.398 -39.760 1.00 95.94 257 TRP A N 1
ATOM 1982 C CA . TRP A 1 257 ? 17.112 0.757 -39.648 1.00 95.94 257 TRP A CA 1
ATOM 1983 C C . TRP A 1 257 ? 18.273 1.693 -40.005 1.00 95.94 257 TRP A C 1
ATOM 1985 O O . TRP A 1 257 ? 19.432 1.309 -39.844 1.00 95.94 257 TRP A O 1
ATOM 1995 N N . ASN A 1 258 ? 17.991 2.915 -40.458 1.00 95.94 258 ASN A N 1
ATOM 1996 C CA . ASN A 1 258 ? 19.005 3.927 -40.731 1.00 95.94 258 ASN A CA 1
ATOM 1997 C C . ASN A 1 258 ? 19.236 4.840 -39.531 1.00 95.94 258 ASN A C 1
ATOM 1999 O O . ASN A 1 258 ? 20.386 5.149 -39.226 1.00 95.94 258 ASN A O 1
ATOM 2003 N N . TYR A 1 259 ? 18.168 5.252 -38.853 1.00 95.31 259 TYR A N 1
ATOM 2004 C CA . TYR A 1 259 ? 18.218 6.296 -37.837 1.00 95.31 259 TYR A CA 1
ATOM 2005 C C . TYR A 1 259 ? 17.908 5.756 -36.449 1.00 95.31 259 TYR A C 1
ATOM 2007 O O . TYR A 1 259 ? 17.065 4.876 -36.284 1.00 95.31 259 TYR A O 1
ATOM 2015 N N . MET A 1 260 ? 18.587 6.303 -35.445 1.00 94.44 260 MET A N 1
ATOM 2016 C CA . MET A 1 260 ? 18.213 6.097 -34.050 1.00 94.44 260 MET A CA 1
ATOM 2017 C C . MET A 1 260 ? 16.919 6.848 -33.757 1.00 94.44 260 MET A C 1
ATOM 2019 O O . MET A 1 260 ? 16.801 8.022 -34.100 1.00 94.44 260 MET A O 1
ATOM 2023 N N . ILE A 1 261 ? 15.972 6.169 -33.118 1.00 93.00 261 ILE A N 1
ATOM 2024 C CA . ILE A 1 261 ? 14.737 6.774 -32.622 1.00 93.00 261 ILE A CA 1
ATOM 2025 C C . ILE A 1 261 ? 14.895 6.976 -31.118 1.00 93.00 261 ILE A C 1
ATOM 2027 O O . ILE A 1 261 ? 15.293 6.053 -30.404 1.00 93.00 261 ILE A O 1
ATOM 2031 N N . GLU A 1 262 ? 14.608 8.185 -30.648 1.00 86.56 262 GLU A N 1
ATOM 2032 C CA . GLU A 1 262 ? 14.660 8.503 -29.224 1.00 86.56 262 GLU A CA 1
ATOM 2033 C C . GLU A 1 262 ? 13.546 7.781 -28.460 1.00 86.56 262 GLU A C 1
ATOM 2035 O O . GLU A 1 262 ? 12.444 7.584 -28.968 1.00 86.56 262 GLU A O 1
ATOM 2040 N N . GLU A 1 263 ? 13.815 7.403 -27.210 1.00 80.75 263 GLU A N 1
ATOM 2041 C CA . GLU A 1 263 ? 12.898 6.581 -26.406 1.00 80.75 263 GLU A CA 1
ATOM 2042 C C . GLU A 1 263 ? 11.545 7.249 -26.099 1.00 80.75 263 GLU A C 1
ATOM 2044 O O . GLU A 1 263 ? 10.591 6.559 -25.736 1.00 80.75 263 GLU A O 1
ATOM 2049 N N . TYR A 1 264 ? 11.460 8.572 -26.251 1.00 79.94 264 TYR A N 1
ATOM 2050 C CA . TYR A 1 264 ? 10.262 9.378 -26.001 1.00 79.94 264 TYR A CA 1
ATOM 2051 C C . TYR A 1 264 ? 9.559 9.832 -27.287 1.00 79.94 264 TYR A C 1
ATOM 2053 O O . TYR A 1 264 ? 8.630 10.635 -27.227 1.00 79.94 264 TYR A O 1
ATOM 2061 N N . ASP A 1 265 ? 9.997 9.345 -28.450 1.00 87.88 265 ASP A N 1
ATOM 2062 C CA . ASP A 1 265 ? 9.406 9.715 -29.731 1.00 87.88 265 ASP A CA 1
ATOM 2063 C C . ASP A 1 265 ? 7.978 9.149 -29.865 1.00 87.88 265 ASP A C 1
ATOM 2065 O O . ASP A 1 265 ? 7.735 7.951 -29.696 1.00 87.88 265 ASP A O 1
ATOM 2069 N N . ASP A 1 266 ? 7.018 10.011 -30.209 1.00 85.06 266 ASP A N 1
ATOM 2070 C CA . ASP A 1 266 ? 5.602 9.654 -30.379 1.00 85.06 266 ASP A CA 1
ATOM 2071 C C . ASP A 1 266 ? 5.348 8.631 -31.504 1.00 85.06 266 ASP A C 1
ATOM 2073 O O . ASP A 1 266 ? 4.275 8.018 -31.557 1.00 85.06 266 ASP A O 1
ATOM 2077 N N . SER A 1 267 ? 6.309 8.445 -32.415 1.00 87.19 267 SER A N 1
ATOM 2078 C CA . SER A 1 267 ? 6.261 7.439 -33.480 1.00 87.19 267 SER A CA 1
ATOM 2079 C C . SER A 1 267 ? 6.517 6.015 -32.988 1.00 87.19 267 SER A C 1
ATOM 2081 O O . SER A 1 267 ? 6.244 5.065 -33.734 1.00 87.19 267 SER A O 1
ATOM 2083 N N . LEU A 1 268 ? 7.002 5.851 -31.752 1.00 91.69 268 LEU A N 1
ATOM 2084 C CA . LEU A 1 268 ? 7.166 4.547 -31.129 1.00 91.69 268 LEU A CA 1
ATOM 2085 C C . LEU A 1 268 ? 5.812 3.872 -30.911 1.00 91.69 268 LEU A C 1
ATOM 2087 O O . LEU A 1 268 ? 4.796 4.484 -30.568 1.00 91.69 268 LEU A O 1
ATOM 2091 N N . CYS A 1 269 ? 5.807 2.555 -31.080 1.00 93.56 269 CYS A N 1
ATOM 2092 C CA . CYS A 1 269 ? 4.634 1.749 -30.805 1.00 93.56 269 CYS A CA 1
ATOM 2093 C C . CYS A 1 269 ? 4.216 1.873 -29.323 1.00 93.56 269 CYS A C 1
ATOM 2095 O O . CYS A 1 269 ? 5.041 2.089 -28.430 1.00 93.56 269 CYS A O 1
ATOM 2097 N N . LYS A 1 270 ? 2.913 1.726 -29.056 1.00 93.38 270 LYS A N 1
ATOM 2098 C CA . LYS A 1 270 ? 2.336 1.815 -27.706 1.00 93.38 270 LYS A CA 1
ATOM 2099 C C . LYS A 1 270 ? 1.891 0.440 -27.229 1.00 93.38 270 LYS A C 1
ATOM 2101 O O . LYS A 1 270 ? 1.250 -0.306 -27.972 1.00 93.38 270 LYS A O 1
ATOM 2106 N N . VAL A 1 271 ? 2.218 0.119 -25.983 1.00 92.50 271 VAL A N 1
ATOM 2107 C CA . VAL A 1 271 ? 1.847 -1.140 -25.333 1.00 92.50 271 VAL A CA 1
ATOM 2108 C C . VAL A 1 271 ? 0.655 -0.885 -24.411 1.00 92.50 271 VAL A C 1
ATOM 2110 O O . VAL A 1 271 ? 0.623 0.099 -23.678 1.00 92.50 271 VAL A O 1
ATOM 2113 N N . GLY A 1 272 ? -0.360 -1.748 -24.472 1.00 88.12 272 GLY A N 1
ATOM 2114 C CA . GLY A 1 272 ? -1.475 -1.717 -23.522 1.00 88.12 272 GLY A CA 1
ATOM 2115 C C . GLY A 1 272 ? -1.151 -2.491 -22.242 1.00 88.12 272 GLY A C 1
ATOM 2116 O O . GLY A 1 272 ? -0.217 -3.281 -22.210 1.00 88.12 272 GLY A O 1
ATOM 2117 N N . ALA A 1 273 ? -1.989 -2.365 -21.212 1.00 85.44 273 ALA A N 1
ATOM 2118 C CA . ALA A 1 273 ? -1.747 -2.979 -19.897 1.00 85.44 273 ALA A CA 1
ATOM 2119 C C . ALA A 1 273 ? -1.629 -4.517 -19.871 1.00 85.44 273 ALA A C 1
ATOM 2121 O O . ALA A 1 273 ? -1.228 -5.069 -18.855 1.00 85.44 273 ALA A O 1
ATOM 2122 N N . ARG A 1 274 ? -1.989 -5.207 -20.963 1.00 87.25 274 ARG A N 1
ATOM 2123 C CA . ARG A 1 274 ? -1.877 -6.670 -21.124 1.00 87.25 274 ARG A CA 1
ATOM 2124 C C . ARG A 1 274 ? -0.586 -7.107 -21.825 1.00 87.25 274 ARG A C 1
ATOM 2126 O O . ARG A 1 274 ? -0.467 -8.264 -22.217 1.00 87.25 274 ARG A O 1
ATOM 2133 N N . GLY A 1 275 ? 0.340 -6.180 -22.057 1.00 91.75 275 GLY A N 1
ATOM 2134 C CA . GLY A 1 275 ? 1.533 -6.447 -22.845 1.00 91.75 275 GLY A CA 1
ATOM 2135 C C . GLY A 1 275 ? 1.297 -6.396 -24.358 1.00 91.75 275 GLY A C 1
ATOM 2136 O O . GLY A 1 275 ? 0.240 -5.983 -24.846 1.00 91.75 275 GLY A O 1
ATOM 2137 N N . SER A 1 276 ? 2.320 -6.779 -25.122 1.00 93.31 276 SER A N 1
ATOM 2138 C CA . SER A 1 276 ? 2.291 -6.821 -26.585 1.00 93.31 276 SER A CA 1
ATOM 2139 C C . SER A 1 276 ? 3.346 -7.767 -27.152 1.00 93.31 276 SER A C 1
ATOM 2141 O O . SER A 1 276 ? 4.490 -7.794 -26.707 1.00 93.31 276 SER A O 1
ATOM 2143 N N . THR A 1 277 ? 2.968 -8.497 -28.204 1.00 93.38 277 THR A N 1
ATOM 2144 C CA . THR A 1 277 ? 3.871 -9.345 -29.002 1.00 93.38 277 THR A CA 1
ATOM 2145 C C . THR A 1 277 ? 4.406 -8.627 -30.241 1.00 93.38 277 THR A C 1
ATOM 2147 O O . THR A 1 277 ? 5.239 -9.172 -30.965 1.00 93.38 277 THR A O 1
ATOM 2150 N N . THR A 1 278 ? 3.908 -7.426 -30.535 1.00 94.56 278 THR A N 1
ATOM 2151 C CA . THR A 1 278 ? 4.229 -6.647 -31.744 1.00 94.56 278 THR A CA 1
ATOM 2152 C C . THR A 1 278 ? 4.981 -5.359 -31.442 1.00 94.56 278 THR A C 1
ATOM 2154 O O . THR A 1 278 ? 5.488 -4.739 -32.375 1.00 94.56 278 THR A O 1
ATOM 2157 N N . CYS A 1 279 ? 5.051 -4.977 -30.165 1.00 95.44 279 CYS A N 1
ATOM 2158 C CA . CYS A 1 279 ? 5.675 -3.758 -29.681 1.00 95.44 279 CYS A CA 1
ATOM 2159 C C . CYS A 1 279 ? 6.543 -4.041 -28.452 1.00 95.44 279 CYS A C 1
ATOM 2161 O O . CYS A 1 279 ? 6.122 -4.758 -27.546 1.00 95.44 279 CYS A O 1
ATOM 2163 N N . GLY A 1 280 ? 7.735 -3.457 -28.444 1.00 95.50 280 GLY A N 1
ATOM 2164 C CA . GLY A 1 280 ? 8.781 -3.604 -27.442 1.00 95.50 280 GLY A CA 1
ATOM 2165 C C . GLY A 1 280 ? 8.894 -2.441 -26.468 1.00 95.50 280 GLY A C 1
ATOM 2166 O O . GLY A 1 280 ? 9.782 -2.441 -25.622 1.00 95.50 280 GLY A O 1
ATOM 2167 N N . ASN A 1 281 ? 8.031 -1.433 -26.592 1.00 95.94 281 ASN A N 1
ATOM 2168 C CA . ASN A 1 281 ? 8.078 -0.229 -25.773 1.00 95.94 281 ASN A CA 1
ATOM 2169 C C . ASN A 1 281 ? 7.393 -0.450 -24.415 1.00 95.94 281 ASN A C 1
ATOM 2171 O O . ASN A 1 281 ? 6.350 0.142 -24.137 1.00 95.94 281 ASN A O 1
ATOM 2175 N N . CYS A 1 282 ? 7.921 -1.373 -23.610 1.00 94.56 282 CYS A N 1
ATOM 2176 C CA . CYS A 1 282 ? 7.306 -1.713 -22.333 1.00 94.56 282 CYS A CA 1
ATOM 2177 C C . CYS A 1 282 ? 7.505 -0.587 -21.314 1.00 94.56 282 CYS A C 1
ATOM 2179 O O . CYS A 1 282 ? 8.490 0.157 -21.336 1.00 94.56 282 CYS A O 1
ATOM 2181 N N . ASP A 1 283 ? 6.538 -0.486 -20.414 1.00 91.44 283 ASP A N 1
ATOM 2182 C CA . ASP A 1 283 ? 6.442 0.542 -19.390 1.00 91.44 283 ASP A CA 1
ATOM 2183 C C . ASP A 1 283 ? 5.798 -0.067 -18.138 1.00 91.44 283 ASP A C 1
ATOM 2185 O O . ASP A 1 283 ? 4.665 -0.564 -18.173 1.00 91.44 283 ASP A O 1
ATOM 2189 N N . THR A 1 284 ? 6.539 -0.041 -17.029 1.00 86.38 284 THR A N 1
ATOM 2190 C CA . THR A 1 284 ? 6.091 -0.574 -15.738 1.00 86.38 284 THR A CA 1
ATOM 2191 C C . THR A 1 284 ? 4.922 0.225 -15.174 1.00 86.38 284 THR A C 1
ATOM 2193 O O . THR A 1 284 ? 4.036 -0.353 -14.542 1.00 86.38 284 THR A O 1
ATOM 2196 N N . THR A 1 285 ? 4.853 1.532 -15.447 1.00 85.44 285 THR A N 1
ATOM 2197 C CA . THR A 1 285 ? 3.735 2.385 -15.021 1.00 85.44 285 THR A CA 1
ATOM 2198 C C . THR A 1 285 ? 2.450 2.013 -15.758 1.00 85.44 285 THR A C 1
ATOM 2200 O O . THR A 1 285 ? 1.373 1.995 -15.153 1.00 85.44 285 THR A O 1
ATOM 2203 N N . ALA A 1 286 ? 2.592 1.593 -17.019 1.00 87.06 286 ALA A N 1
ATOM 2204 C CA . ALA A 1 286 ? 1.546 1.012 -17.850 1.00 87.06 286 ALA A CA 1
ATOM 2205 C C . ALA A 1 286 ? 1.334 -0.494 -17.607 1.00 87.06 286 ALA A C 1
ATOM 2207 O O . ALA A 1 286 ? 0.608 -1.124 -18.373 1.00 87.06 286 ALA A O 1
ATOM 2208 N N . ASN A 1 287 ? 1.913 -1.065 -16.541 1.00 89.44 287 ASN A N 1
ATOM 2209 C CA . ASN A 1 287 ? 1.750 -2.463 -16.136 1.00 89.44 287 ASN A CA 1
ATOM 2210 C C . ASN A 1 287 ? 2.385 -3.487 -17.100 1.00 89.44 287 ASN A C 1
ATOM 2212 O O . ASN A 1 287 ? 1.846 -4.574 -17.304 1.00 89.44 287 ASN A O 1
ATOM 2216 N N . THR A 1 288 ? 3.533 -3.160 -17.701 1.00 93.44 288 THR A N 1
ATOM 2217 C CA . THR A 1 288 ? 4.230 -4.069 -18.624 1.00 93.44 288 THR A CA 1
ATOM 2218 C C . THR A 1 288 ? 5.734 -4.157 -18.389 1.00 93.44 288 THR A C 1
ATOM 2220 O O . THR A 1 288 ? 6.378 -3.196 -17.965 1.00 93.44 288 THR A O 1
ATOM 2223 N N . VAL A 1 289 ? 6.304 -5.328 -18.677 1.00 94.38 289 VAL A N 1
ATOM 2224 C CA . VAL A 1 289 ? 7.730 -5.618 -18.467 1.00 94.38 289 VAL A CA 1
ATOM 2225 C C . VAL A 1 289 ? 8.327 -6.384 -19.634 1.00 94.38 289 VAL A C 1
ATOM 2227 O O . VAL A 1 289 ? 7.646 -7.194 -20.255 1.00 94.38 289 VAL A O 1
ATOM 2230 N N . CYS A 1 290 ? 9.603 -6.168 -19.929 1.00 94.19 290 CYS A N 1
ATOM 2231 C CA . CYS A 1 290 ? 10.302 -6.993 -20.905 1.00 94.19 290 CYS A CA 1
ATOM 2232 C C . CYS A 1 290 ? 10.530 -8.415 -20.363 1.00 94.19 290 CYS A C 1
ATOM 2234 O O . CYS A 1 290 ? 11.170 -8.595 -19.329 1.00 94.19 290 CYS A O 1
ATOM 2236 N N . GLN A 1 291 ? 10.015 -9.426 -21.062 1.00 92.50 291 GLN A N 1
ATOM 2237 C CA . GLN A 1 291 ? 10.097 -10.839 -20.674 1.00 92.50 291 GLN A CA 1
ATOM 2238 C C . GLN A 1 291 ? 10.355 -11.728 -21.887 1.00 92.50 291 GLN A C 1
ATOM 2240 O O . GLN A 1 291 ? 10.015 -11.378 -23.019 1.00 92.50 291 GLN A O 1
ATOM 2245 N N . ASN A 1 292 ? 10.930 -12.911 -21.663 1.00 92.12 292 ASN A N 1
ATOM 2246 C CA . ASN A 1 292 ? 11.012 -13.914 -22.716 1.00 92.12 292 ASN A CA 1
ATOM 2247 C C . ASN A 1 292 ? 9.607 -14.472 -22.991 1.00 92.12 292 ASN A C 1
ATOM 2249 O O . ASN A 1 292 ? 8.938 -14.949 -22.080 1.00 92.12 292 ASN A O 1
ATOM 2253 N N . TYR A 1 293 ? 9.157 -14.468 -24.245 1.00 90.25 293 TYR A N 1
ATOM 2254 C CA . TYR A 1 293 ? 7.839 -14.981 -24.640 1.00 90.25 293 TYR A CA 1
ATOM 2255 C C . TYR A 1 293 ? 7.603 -16.436 -24.223 1.00 90.25 293 TYR A C 1
ATOM 2257 O O . TYR A 1 293 ? 6.457 -16.834 -24.031 1.00 90.25 293 TYR A O 1
ATOM 2265 N N . LYS A 1 294 ? 8.663 -17.242 -24.082 1.00 87.50 294 LYS A N 1
ATOM 2266 C CA . LYS A 1 294 ? 8.545 -18.627 -23.601 1.00 87.50 294 LYS A CA 1
ATOM 2267 C C . LYS A 1 294 ? 8.092 -18.711 -22.142 1.00 87.50 294 LYS A C 1
ATOM 2269 O O . LYS A 1 294 ? 7.469 -19.709 -21.790 1.00 87.50 294 LYS A O 1
ATOM 2274 N N . ASP A 1 295 ? 8.384 -17.679 -21.355 1.00 84.75 295 ASP A N 1
ATOM 2275 C CA . ASP A 1 295 ? 8.069 -17.596 -19.928 1.00 84.75 295 ASP A CA 1
ATOM 2276 C C . ASP A 1 295 ? 6.717 -16.910 -19.685 1.00 84.75 295 ASP A C 1
ATOM 2278 O O . ASP A 1 295 ? 6.126 -17.051 -18.618 1.00 84.75 295 ASP A O 1
ATOM 2282 N N . VAL A 1 296 ? 6.186 -16.204 -20.689 1.00 82.62 296 VAL A N 1
ATOM 2283 C CA . VAL A 1 296 ? 4.855 -15.599 -20.618 1.00 82.62 296 VAL A CA 1
ATOM 2284 C C . VAL A 1 296 ? 3.783 -16.686 -20.701 1.00 82.62 296 VAL A C 1
ATOM 2286 O O . VAL A 1 296 ? 3.810 -17.558 -21.577 1.00 82.62 296 VAL A O 1
ATOM 2289 N N . GLU A 1 297 ? 2.773 -16.610 -19.831 1.00 75.06 297 GLU A N 1
ATOM 2290 C CA . GLU A 1 297 ? 1.599 -17.471 -19.944 1.00 75.06 297 GLU A CA 1
ATOM 2291 C C . GLU A 1 297 ? 0.961 -17.345 -21.338 1.00 75.06 297 GLU A C 1
ATOM 2293 O O . GLU A 1 297 ? 0.522 -16.272 -21.760 1.00 75.06 297 GLU A O 1
ATOM 2298 N N . LYS A 1 298 ? 0.825 -18.470 -22.049 1.00 67.19 298 LYS A N 1
ATOM 2299 C CA . LYS A 1 298 ? 0.227 -18.510 -23.400 1.00 67.19 298 LYS A CA 1
ATOM 2300 C C . LYS A 1 298 ? -1.201 -17.952 -23.451 1.00 67.19 298 LYS A C 1
ATOM 2302 O O . LYS A 1 298 ? -1.647 -17.507 -24.504 1.00 67.19 298 LYS A O 1
ATOM 2307 N N . SER A 1 299 ? -1.922 -17.983 -22.331 1.00 63.03 299 SER A N 1
ATOM 2308 C CA . SER A 1 299 ? -3.242 -17.366 -22.160 1.00 63.03 299 SER A CA 1
ATOM 2309 C C . SER A 1 299 ? -3.208 -15.837 -22.164 1.00 63.03 299 SER A C 1
ATOM 2311 O O . SER A 1 299 ? -4.208 -15.226 -22.537 1.00 63.03 299 SER A O 1
ATOM 2313 N N . ALA A 1 300 ? -2.099 -15.218 -21.750 1.00 72.00 300 ALA A N 1
ATOM 2314 C CA . ALA A 1 300 ? -1.938 -13.766 -21.712 1.00 72.00 300 ALA A CA 1
ATOM 2315 C C . ALA A 1 300 ? -1.563 -13.200 -23.092 1.00 72.00 300 ALA A C 1
ATOM 2317 O O . ALA A 1 300 ? -2.145 -12.207 -23.524 1.00 72.00 300 ALA A O 1
ATOM 2318 N N . LEU A 1 301 ? -0.664 -13.874 -23.820 1.00 81.25 301 LEU A N 1
ATOM 2319 C CA . LEU A 1 301 ? -0.232 -13.491 -25.170 1.00 81.25 301 LEU A CA 1
ATOM 2320 C C . LEU A 1 301 ? -0.273 -14.707 -26.122 1.00 81.25 301 LEU A C 1
ATOM 2322 O O . LEU A 1 301 ? 0.728 -15.405 -26.297 1.00 81.25 301 LEU A O 1
ATOM 2326 N N . PRO A 1 302 ? -1.422 -14.982 -26.771 1.00 76.75 302 PRO A N 1
ATOM 2327 C CA . PRO A 1 302 ? -1.618 -16.218 -27.537 1.00 76.75 302 PRO A CA 1
ATOM 2328 C C . PRO A 1 302 ? -0.851 -16.251 -28.865 1.00 76.75 302 PRO A C 1
ATOM 2330 O O . PRO A 1 302 ? -0.566 -17.325 -29.395 1.00 76.75 302 PRO A O 1
ATOM 2333 N N . ASN A 1 303 ? -0.510 -15.085 -29.413 1.00 84.69 303 ASN A N 1
ATOM 2334 C CA . ASN A 1 303 ? 0.179 -14.976 -30.693 1.00 84.69 303 ASN A CA 1
ATOM 2335 C C . ASN A 1 303 ? 1.694 -14.965 -30.487 1.00 84.69 303 ASN A C 1
ATOM 2337 O O . ASN A 1 303 ? 2.197 -14.319 -29.575 1.00 84.69 303 ASN A O 1
ATOM 2341 N N . LYS A 1 304 ? 2.435 -15.646 -31.363 1.00 85.88 304 LYS A N 1
ATOM 2342 C CA . LYS A 1 304 ? 3.899 -15.546 -31.371 1.00 85.88 304 LYS A CA 1
ATOM 2343 C C . LYS A 1 304 ? 4.333 -14.153 -31.847 1.00 85.88 304 LYS A C 1
ATOM 2345 O O . LYS A 1 304 ? 3.678 -13.603 -32.739 1.00 85.88 304 LYS A O 1
ATOM 2350 N N . PRO A 1 305 ? 5.432 -13.595 -31.311 1.00 89.31 305 PRO A N 1
ATOM 2351 C CA . PRO A 1 305 ? 5.964 -12.331 -31.800 1.00 89.31 305 PRO A CA 1
ATOM 2352 C C . PRO A 1 305 ? 6.457 -12.475 -33.249 1.00 89.31 305 PRO A C 1
ATOM 2354 O O . PRO A 1 305 ? 6.992 -13.513 -33.645 1.00 89.31 305 PRO A O 1
ATOM 2357 N N . GLN A 1 306 ? 6.221 -11.448 -34.065 1.00 88.75 306 GLN A N 1
ATOM 2358 C CA . GLN A 1 306 ? 6.578 -11.432 -35.486 1.00 88.75 306 GLN A CA 1
ATOM 2359 C C . GLN A 1 306 ? 7.945 -10.780 -35.678 1.00 88.75 306 GLN A C 1
ATOM 2361 O O . GLN A 1 306 ? 8.220 -9.748 -35.088 1.00 88.75 306 GLN A O 1
ATOM 2366 N N . ASN A 1 307 ? 8.791 -11.338 -36.547 1.00 86.44 307 ASN A N 1
ATOM 2367 C CA . ASN A 1 307 ? 10.148 -10.823 -36.781 1.00 86.44 307 ASN A CA 1
ATOM 2368 C C . ASN A 1 307 ? 11.021 -10.777 -35.512 1.00 86.44 307 ASN A C 1
ATOM 2370 O O . ASN A 1 307 ? 11.893 -9.926 -35.396 1.00 86.44 307 ASN A O 1
ATOM 2374 N N . ASN A 1 308 ? 10.801 -11.716 -34.590 1.00 84.44 308 ASN A N 1
ATOM 2375 C CA . ASN A 1 308 ? 11.496 -11.802 -33.313 1.00 84.44 308 ASN A CA 1
ATOM 2376 C C . ASN A 1 308 ? 11.899 -13.259 -33.018 1.00 84.44 308 ASN A C 1
ATOM 2378 O O . ASN A 1 308 ? 11.050 -14.069 -32.645 1.00 84.44 308 ASN A O 1
ATOM 2382 N N . GLU A 1 309 ? 13.166 -13.608 -33.242 1.00 70.81 309 GLU A N 1
ATOM 2383 C CA . GLU A 1 309 ? 13.662 -14.994 -33.165 1.00 70.81 309 GLU A CA 1
ATOM 2384 C C . GLU A 1 309 ? 13.872 -15.481 -31.723 1.00 70.81 309 GLU A C 1
ATOM 2386 O O . GLU A 1 309 ? 13.505 -16.614 -31.401 1.00 70.81 309 GLU A O 1
ATOM 2391 N N . GLU A 1 310 ? 14.391 -14.620 -30.842 1.00 68.75 310 GLU A N 1
ATOM 2392 C CA . GLU A 1 310 ? 14.625 -14.942 -29.421 1.00 68.75 310 GLU A CA 1
ATOM 2393 C C . GLU A 1 310 ? 13.400 -14.680 -28.530 1.00 68.75 310 GLU A C 1
ATOM 2395 O O . GLU A 1 310 ? 13.311 -15.189 -27.411 1.00 68.75 310 GLU A O 1
ATOM 2400 N N . GLY A 1 311 ? 12.403 -13.979 -29.077 1.00 80.81 311 GLY A N 1
ATOM 2401 C CA . GLY A 1 311 ? 11.050 -13.905 -28.554 1.00 80.81 311 GLY A CA 1
ATOM 2402 C C . GLY A 1 311 ? 10.868 -12.980 -27.357 1.00 80.81 311 GLY A C 1
ATOM 2403 O O . GLY A 1 311 ? 9.943 -13.216 -26.600 1.00 80.81 311 GLY A O 1
ATOM 2404 N N . PHE A 1 312 ? 11.679 -11.949 -27.121 1.00 94.31 312 PHE A N 1
ATOM 2405 C CA . PHE A 1 312 ? 11.358 -11.021 -26.026 1.00 94.31 312 PHE A CA 1
ATOM 2406 C C . PHE A 1 312 ? 10.124 -10.177 -26.356 1.00 94.31 312 PHE A C 1
ATOM 2408 O O . PHE A 1 312 ? 9.964 -9.695 -27.475 1.00 94.31 312 PHE A O 1
ATOM 2415 N N . VAL A 1 313 ? 9.225 -10.014 -25.396 1.00 95.00 313 VAL A N 1
ATOM 2416 C CA . VAL A 1 313 ? 7.957 -9.294 -25.557 1.00 95.00 313 VAL A CA 1
ATOM 2417 C C . VAL A 1 313 ? 7.707 -8.420 -24.341 1.00 95.00 313 VAL A C 1
ATOM 2419 O O . VAL A 1 313 ? 8.301 -8.627 -23.284 1.00 95.00 313 VAL A O 1
ATOM 2422 N N . CYS A 1 314 ? 6.790 -7.469 -24.475 1.00 95.19 314 CYS A N 1
ATOM 2423 C CA . CYS A 1 314 ? 6.241 -6.804 -23.307 1.00 95.19 314 CYS A CA 1
ATOM 2424 C C . CYS A 1 314 ? 5.188 -7.719 -22.684 1.00 95.19 314 CYS A C 1
ATOM 2426 O O . CYS A 1 314 ? 4.119 -7.902 -23.263 1.00 95.19 314 CYS A O 1
ATOM 2428 N N . GLY A 1 315 ? 5.510 -8.324 -21.547 1.00 92.19 315 GLY A N 1
ATOM 2429 C CA . GLY A 1 315 ? 4.611 -9.132 -20.732 1.00 92.19 315 GLY A CA 1
ATOM 2430 C C . GLY A 1 315 ? 3.714 -8.279 -19.838 1.00 92.19 315 GLY A C 1
ATOM 2431 O O . GLY A 1 315 ? 4.017 -7.120 -19.550 1.00 92.19 315 GLY A O 1
ATOM 2432 N N . ASP A 1 316 ? 2.596 -8.867 -19.423 1.00 91.50 316 ASP A N 1
ATOM 2433 C CA . ASP A 1 316 ? 1.661 -8.302 -18.449 1.00 91.50 316 ASP A CA 1
ATOM 2434 C C . ASP A 1 316 ? 2.230 -8.452 -17.028 1.00 91.50 316 ASP A C 1
ATOM 2436 O O . ASP A 1 316 ? 2.654 -9.540 -16.644 1.00 91.50 316 ASP A O 1
ATOM 2440 N N . LEU A 1 317 ? 2.237 -7.366 -16.252 1.00 91.62 317 LEU A N 1
ATOM 2441 C CA . LEU A 1 317 ? 2.644 -7.372 -14.842 1.00 91.62 317 LEU A CA 1
ATOM 2442 C C . LEU A 1 317 ? 1.472 -7.578 -13.864 1.00 91.62 317 LEU A C 1
ATOM 2444 O O . LEU A 1 317 ? 1.674 -7.532 -12.648 1.00 91.62 317 LEU A O 1
ATOM 2448 N N . SER A 1 318 ? 0.252 -7.761 -14.375 1.00 91.88 318 SER A N 1
ATOM 2449 C CA . SER A 1 318 ? -0.943 -7.937 -13.557 1.00 91.88 318 SER A CA 1
ATOM 2450 C C . SER A 1 318 ? -0.974 -9.300 -12.875 1.00 91.88 318 SER A C 1
ATOM 2452 O O . SER A 1 318 ? -0.526 -10.313 -13.408 1.00 91.88 318 SER A O 1
ATOM 2454 N N . CYS A 1 319 ? -1.564 -9.325 -11.688 1.00 92.38 319 CYS A N 1
ATOM 2455 C CA . CYS A 1 319 ? -1.746 -10.525 -10.895 1.00 92.38 319 CYS A CA 1
ATOM 2456 C C . CYS A 1 319 ? -3.216 -10.924 -10.921 1.00 92.38 319 CYS A C 1
ATOM 2458 O O . CYS A 1 319 ? -4.108 -10.080 -10.801 1.00 92.38 319 CYS A O 1
ATOM 2460 N N . LYS A 1 320 ? -3.496 -12.222 -11.034 1.00 92.44 320 LYS A N 1
ATOM 2461 C CA . LYS A 1 320 ? -4.852 -12.757 -10.870 1.00 92.44 320 LYS A CA 1
ATOM 2462 C C . LYS A 1 320 ? -4.977 -13.394 -9.500 1.00 92.44 320 LYS A C 1
ATOM 2464 O O . LYS A 1 320 ? -4.268 -14.344 -9.189 1.00 92.44 320 LYS A O 1
ATOM 2469 N N . TYR A 1 321 ? -5.923 -12.913 -8.706 1.00 94.94 321 TYR A N 1
ATOM 2470 C CA . TYR A 1 321 ? -6.200 -13.454 -7.385 1.00 94.94 321 TYR A CA 1
ATOM 2471 C C . TYR A 1 321 ? -7.707 -13.598 -7.188 1.00 94.94 321 TYR A C 1
ATOM 2473 O O . TYR A 1 321 ? -8.459 -12.643 -7.367 1.00 94.94 321 TYR A O 1
ATOM 2481 N N . LYS A 1 322 ? -8.162 -14.823 -6.886 1.00 94.25 322 LYS A N 1
ATOM 2482 C CA . LYS A 1 322 ? -9.587 -15.175 -6.706 1.00 94.25 322 LYS A CA 1
ATOM 2483 C C . LYS A 1 322 ? -10.515 -14.640 -7.819 1.00 94.25 322 LYS A C 1
ATOM 2485 O O . LYS A 1 322 ? -11.635 -14.214 -7.563 1.00 94.25 322 LYS A O 1
ATOM 2490 N N . GLY A 1 323 ? -10.045 -14.662 -9.070 1.00 92.31 323 GLY A N 1
ATOM 2491 C CA . GLY A 1 323 ? -10.807 -14.201 -10.240 1.00 92.31 323 GLY A CA 1
ATOM 2492 C C . GLY A 1 323 ? -10.792 -12.687 -10.484 1.00 92.31 323 GLY A C 1
ATOM 2493 O O . GLY A 1 323 ? -11.363 -12.237 -11.475 1.00 92.31 323 GLY A O 1
ATOM 2494 N N . VAL A 1 324 ? -10.118 -11.907 -9.635 1.00 93.44 324 VAL A N 1
ATOM 2495 C CA . VAL A 1 324 ? -9.906 -10.464 -9.809 1.00 93.44 324 VAL A CA 1
ATOM 2496 C C . VAL A 1 324 ? -8.497 -10.219 -10.347 1.00 93.44 324 VAL A C 1
ATOM 2498 O O . VAL A 1 324 ? -7.545 -10.887 -9.943 1.00 93.44 324 VAL A O 1
ATOM 2501 N N . THR A 1 325 ? -8.366 -9.281 -11.284 1.00 92.50 325 THR A N 1
ATOM 2502 C CA . THR A 1 325 ? -7.074 -8.850 -11.828 1.00 92.50 325 THR A CA 1
ATOM 2503 C C . THR A 1 325 ? -6.631 -7.567 -11.140 1.00 92.50 325 THR A C 1
ATOM 2505 O O . THR A 1 325 ? -7.376 -6.588 -11.148 1.00 92.50 325 THR A O 1
ATOM 2508 N N . TYR A 1 326 ? -5.420 -7.586 -10.596 1.00 93.12 326 TYR A N 1
ATOM 2509 C CA . TYR A 1 326 ? -4.764 -6.467 -9.929 1.00 93.12 326 TYR A CA 1
ATOM 2510 C C . TYR A 1 326 ? -3.568 -6.015 -10.759 1.00 93.12 326 TYR A C 1
ATOM 2512 O O . TYR A 1 326 ? -2.817 -6.846 -11.263 1.00 93.12 326 TYR A O 1
ATOM 2520 N N . GLN A 1 327 ? -3.391 -4.713 -10.924 1.00 92.62 327 GLN A N 1
ATOM 2521 C CA . GLN A 1 327 ? -2.227 -4.132 -11.581 1.00 92.62 327 GLN A CA 1
ATOM 2522 C C . GLN A 1 327 ? -1.004 -4.184 -10.664 1.00 92.62 327 GLN A C 1
ATOM 2524 O O . GLN A 1 327 ? -1.106 -4.200 -9.438 1.00 92.62 327 GLN A O 1
ATOM 2529 N N . HIS A 1 328 ? 0.170 -4.141 -11.271 1.00 91.50 328 HIS A N 1
ATOM 2530 C CA . HIS A 1 328 ? 1.433 -4.014 -10.578 1.00 91.50 328 HIS A CA 1
ATOM 2531 C C . HIS A 1 328 ? 1.450 -2.807 -9.636 1.00 91.50 328 HIS A C 1
ATOM 2533 O O . HIS A 1 328 ? 1.078 -1.688 -10.006 1.00 91.50 328 HIS A O 1
ATOM 2539 N N . GLY A 1 329 ? 1.891 -3.056 -8.406 1.00 90.56 329 GLY A N 1
ATOM 2540 C CA . GLY A 1 329 ? 1.911 -2.084 -7.320 1.00 90.56 329 GLY A CA 1
ATOM 2541 C C . GLY A 1 329 ? 0.581 -1.945 -6.576 1.00 90.56 329 GLY A C 1
ATOM 2542 O O . GLY A 1 329 ? 0.563 -1.322 -5.516 1.00 90.56 329 GLY A O 1
ATOM 2543 N N . GLU A 1 330 ? -0.521 -2.529 -7.065 1.00 95.38 330 GLU A N 1
ATOM 2544 C CA . GLU A 1 330 ? -1.754 -2.590 -6.281 1.00 95.38 330 GLU A CA 1
ATOM 2545 C C . GLU A 1 330 ? -1.579 -3.489 -5.063 1.00 95.38 330 GLU A C 1
ATOM 2547 O O . GLU A 1 330 ? -0.898 -4.518 -5.093 1.00 95.38 330 GLU A O 1
ATOM 2552 N N . SER A 1 331 ? -2.243 -3.100 -3.982 1.00 97.69 331 SER A N 1
ATOM 2553 C CA . SER A 1 331 ? -2.321 -3.894 -2.766 1.00 97.69 331 SER A CA 1
ATOM 2554 C C . SER A 1 331 ? -3.740 -3.919 -2.216 1.00 97.69 331 SER A C 1
ATOM 2556 O O . SER A 1 331 ? -4.523 -2.985 -2.411 1.00 97.69 331 SER A O 1
ATOM 2558 N N . TRP A 1 332 ? -4.092 -5.026 -1.573 1.00 98.19 332 TRP A N 1
ATOM 2559 C CA . TRP A 1 332 ? -5.414 -5.265 -0.999 1.00 98.19 332 TRP A CA 1
ATOM 2560 C C . TRP A 1 332 ? -5.296 -6.105 0.268 1.00 98.19 332 TRP A C 1
ATOM 2562 O O . TRP A 1 332 ? -4.252 -6.685 0.566 1.00 98.19 332 TRP A O 1
ATOM 2572 N N . CYS A 1 333 ? -6.374 -6.136 1.035 1.00 97.88 333 CYS A N 1
ATOM 2573 C CA . CYS A 1 333 ? -6.445 -6.893 2.267 1.00 97.88 333 CYS A CA 1
ATOM 2574 C C . CYS A 1 333 ? -7.100 -8.251 2.045 1.00 97.88 333 CYS A C 1
ATOM 2576 O O . CYS A 1 333 ? -8.047 -8.394 1.273 1.00 97.88 333 CYS A O 1
ATOM 2578 N N . GLU A 1 334 ? -6.611 -9.232 2.786 1.00 97.50 334 GLU A N 1
ATOM 2579 C CA . GLU A 1 334 ? -7.207 -10.550 2.945 1.00 97.50 334 GLU A CA 1
ATOM 2580 C C . GLU A 1 334 ? -7.210 -10.894 4.436 1.00 97.50 334 GLU A C 1
ATOM 2582 O O . GLU A 1 334 ? -6.466 -10.310 5.232 1.00 97.50 334 GLU A O 1
ATOM 2587 N N . GLY A 1 335 ? -8.028 -11.857 4.834 1.00 94.31 335 GLY A N 1
ATOM 2588 C CA . GLY A 1 335 ? -7.951 -12.378 6.185 1.00 94.31 335 GLY A CA 1
ATOM 2589 C C . GLY A 1 335 ? -8.499 -13.786 6.308 1.00 94.31 335 GLY A C 1
ATOM 2590 O O . GLY A 1 335 ? -9.102 -14.338 5.387 1.00 94.31 335 GLY A O 1
ATOM 2591 N N . THR A 1 336 ? -8.248 -14.396 7.460 1.00 93.88 336 THR A N 1
ATOM 2592 C CA . THR A 1 336 ? -8.839 -15.693 7.798 1.00 93.88 336 THR A CA 1
ATOM 2593 C C . THR A 1 336 ? -10.278 -15.527 8.293 1.00 93.88 336 THR A C 1
ATOM 2595 O O . THR A 1 336 ? -10.786 -14.409 8.447 1.00 93.88 336 THR A O 1
ATOM 2598 N N . ALA A 1 337 ? -10.962 -16.647 8.542 1.00 90.94 337 ALA A N 1
ATOM 2599 C CA . ALA A 1 337 ? -12.299 -16.639 9.128 1.00 90.94 337 ALA A CA 1
ATOM 2600 C C . ALA A 1 337 ? -12.341 -15.769 10.400 1.00 90.94 337 ALA A C 1
ATOM 2602 O O . ALA A 1 337 ? -11.449 -15.836 11.246 1.00 90.94 337 ALA A O 1
ATOM 2603 N N . GLY A 1 338 ? -13.372 -14.931 10.518 1.00 88.12 338 GLY A N 1
ATOM 2604 C CA . GLY A 1 338 ? -13.514 -13.993 11.633 1.00 88.12 338 GLY A CA 1
ATOM 2605 C C . GLY A 1 338 ? -12.868 -12.621 11.437 1.00 88.12 338 GLY A C 1
ATOM 2606 O O . GLY A 1 338 ? -12.847 -11.831 12.379 1.00 88.12 338 GLY A O 1
ATOM 2607 N N . THR A 1 339 ? -12.357 -12.309 10.243 1.00 93.06 339 THR A N 1
ATOM 2608 C CA . THR A 1 339 ? -11.888 -10.960 9.877 1.00 93.06 339 THR A CA 1
ATOM 2609 C C . THR A 1 339 ? -12.855 -10.258 8.923 1.00 93.06 339 THR A C 1
ATOM 2611 O O . THR A 1 339 ? -13.569 -10.908 8.156 1.00 93.06 339 THR A O 1
ATOM 2614 N N . LEU A 1 340 ? -12.889 -8.922 8.973 1.00 95.06 340 LEU A N 1
ATOM 2615 C CA . LEU A 1 340 ? -13.579 -8.086 7.987 1.00 95.06 340 LEU A CA 1
ATOM 2616 C C . LEU A 1 340 ? -12.538 -7.348 7.151 1.00 95.06 340 LEU A C 1
ATOM 2618 O O . LEU A 1 340 ? -11.628 -6.751 7.710 1.00 95.06 340 LEU A O 1
ATOM 2622 N N . ILE A 1 341 ? -12.696 -7.303 5.830 1.00 95.31 341 ILE A N 1
ATOM 2623 C CA . ILE A 1 341 ? -11.870 -6.432 4.987 1.00 95.31 341 ILE A CA 1
ATOM 2624 C C . ILE A 1 341 ? -12.282 -4.972 5.199 1.00 95.31 341 ILE A C 1
ATOM 2626 O O . ILE A 1 341 ? -13.373 -4.574 4.798 1.00 95.31 341 ILE A O 1
ATOM 2630 N N . ILE A 1 342 ? -11.409 -4.183 5.829 1.00 95.19 342 ILE A N 1
ATOM 2631 C CA . ILE A 1 342 ? -11.703 -2.805 6.240 1.00 95.19 342 ILE A CA 1
ATOM 2632 C C . ILE A 1 342 ? -11.375 -1.842 5.101 1.00 95.19 342 ILE A C 1
ATOM 2634 O O . ILE A 1 342 ? -10.211 -1.713 4.710 1.00 95.19 342 ILE A O 1
ATOM 2638 N N . ASN A 1 343 ? -12.382 -1.126 4.606 1.00 95.88 343 ASN A N 1
ATOM 2639 C CA . ASN A 1 343 ? -12.212 -0.070 3.619 1.00 95.88 343 ASN A CA 1
ATOM 2640 C C . ASN A 1 343 ? -12.136 1.302 4.301 1.00 95.88 343 ASN A C 1
ATOM 2642 O O . ASN A 1 343 ? -12.949 1.652 5.163 1.00 95.88 343 ASN A O 1
ATOM 2646 N N . ARG A 1 344 ? -11.157 2.100 3.879 1.00 94.25 344 ARG A N 1
ATOM 2647 C CA . ARG A 1 344 ? -10.937 3.465 4.350 1.00 94.25 344 ARG A CA 1
ATOM 2648 C C . ARG A 1 344 ? -10.756 4.435 3.193 1.00 94.25 344 ARG A C 1
ATOM 2650 O O . ARG A 1 344 ? -10.297 4.073 2.108 1.00 94.25 344 ARG A O 1
ATOM 2657 N N . ASN A 1 345 ? -11.048 5.697 3.463 1.00 92.62 345 ASN A N 1
ATOM 2658 C CA . ASN A 1 345 ? -10.629 6.795 2.613 1.00 92.62 345 ASN A CA 1
ATOM 2659 C C . ASN A 1 345 ? -9.130 7.059 2.845 1.00 92.62 345 ASN A C 1
ATOM 2661 O O . ASN A 1 345 ? -8.710 7.300 3.976 1.00 92.62 345 ASN A O 1
ATOM 2665 N N . LEU A 1 346 ? -8.314 6.993 1.789 1.00 90.06 346 LEU A N 1
ATOM 2666 C CA . LEU A 1 346 ? -6.860 7.157 1.913 1.00 90.06 346 LEU A CA 1
ATOM 2667 C C . LEU A 1 346 ? -6.436 8.601 2.221 1.00 90.06 346 LEU A C 1
ATOM 2669 O O . LEU A 1 346 ? -5.361 8.802 2.776 1.00 90.06 346 LEU A O 1
ATOM 2673 N N . THR A 1 347 ? -7.270 9.591 1.901 1.00 87.38 347 THR A N 1
ATOM 2674 C CA . THR A 1 347 ? -7.002 11.015 2.142 1.00 87.38 347 THR A CA 1
ATOM 2675 C C . THR A 1 347 ? -7.354 11.430 3.565 1.00 87.38 347 THR A C 1
ATOM 2677 O O . THR A 1 347 ? -6.573 12.119 4.213 1.00 87.38 347 THR A O 1
ATOM 2680 N N . THR A 1 348 ? -8.528 11.031 4.062 1.00 88.56 348 THR A N 1
ATOM 2681 C CA . THR A 1 348 ? -8.994 11.429 5.402 1.00 88.56 348 THR A CA 1
ATOM 2682 C C . THR A 1 348 ? -8.605 10.435 6.492 1.00 88.56 348 THR A C 1
ATOM 2684 O O . THR A 1 348 ? -8.644 10.781 7.668 1.00 88.56 348 THR A O 1
ATOM 2687 N N . GLY A 1 349 ? -8.269 9.196 6.120 1.00 86.44 349 GLY A N 1
ATOM 2688 C CA . GLY A 1 349 ? -8.074 8.086 7.052 1.00 86.44 349 GLY A CA 1
ATOM 2689 C C . GLY A 1 349 ? -9.377 7.495 7.603 1.00 86.44 349 GLY A C 1
ATOM 2690 O O . GLY A 1 349 ? -9.320 6.490 8.309 1.00 86.44 349 GLY A O 1
ATOM 2691 N N . ALA A 1 350 ? -10.536 8.072 7.263 1.00 89.75 350 ALA A N 1
ATOM 2692 C CA . ALA A 1 350 ? -11.829 7.663 7.800 1.00 89.75 350 ALA A CA 1
ATOM 2693 C C . ALA A 1 350 ? -12.234 6.270 7.308 1.00 89.75 350 ALA A C 1
ATOM 2695 O O . ALA A 1 350 ? -12.121 5.952 6.117 1.00 89.75 350 ALA A O 1
ATOM 2696 N N . ILE A 1 351 ? -12.751 5.455 8.224 1.00 92.31 351 ILE A N 1
ATOM 2697 C CA . ILE A 1 351 ? -13.260 4.115 7.925 1.00 92.31 351 ILE A CA 1
ATOM 2698 C C . ILE A 1 351 ? -14.678 4.242 7.375 1.00 92.31 351 ILE A C 1
ATOM 2700 O O . ILE A 1 351 ? -15.474 5.060 7.837 1.00 92.31 351 ILE A O 1
ATOM 2704 N N . PHE A 1 352 ? -15.026 3.430 6.379 1.00 93.38 352 PHE A N 1
ATOM 2705 C CA . PHE A 1 352 ? -16.378 3.457 5.837 1.00 93.38 352 PHE A CA 1
ATOM 2706 C C . PHE A 1 352 ? -17.391 3.004 6.889 1.00 93.38 352 PHE A C 1
ATOM 2708 O O . PHE A 1 352 ? -17.253 1.936 7.484 1.00 93.38 352 PHE A O 1
ATOM 2715 N N . LYS A 1 353 ? -18.455 3.798 7.070 1.00 93.00 353 LYS A N 1
ATOM 2716 C CA . LYS A 1 353 ? -19.509 3.538 8.062 1.00 93.00 353 LYS A CA 1
ATOM 2717 C C . LYS A 1 353 ? -20.056 2.109 7.984 1.00 93.00 353 LYS A C 1
ATOM 2719 O O . LYS A 1 353 ? -20.219 1.473 9.014 1.00 93.00 353 LYS A O 1
ATOM 2724 N N . LYS A 1 354 ? -20.261 1.584 6.769 1.00 95.19 354 LYS A N 1
ATOM 2725 C CA . LYS A 1 354 ? -20.707 0.200 6.545 1.00 95.19 354 LYS A CA 1
ATOM 2726 C C . LYS A 1 354 ? -19.795 -0.819 7.237 1.00 95.19 354 LYS A C 1
ATOM 2728 O O . LYS A 1 354 ? -20.290 -1.696 7.933 1.00 95.19 354 LYS A O 1
ATOM 2733 N N . ASP A 1 355 ? -18.485 -0.694 7.047 1.00 94.56 355 ASP A N 1
ATOM 2734 C CA . ASP A 1 355 ? -17.517 -1.645 7.594 1.00 94.56 355 ASP A CA 1
ATOM 2735 C C . ASP A 1 355 ? -17.405 -1.476 9.111 1.00 94.56 355 ASP A C 1
ATOM 2737 O O . ASP A 1 355 ? -17.309 -2.451 9.851 1.00 94.56 355 ASP A O 1
ATOM 2741 N N . ARG A 1 356 ? -17.498 -0.230 9.588 1.00 92.31 356 ARG A N 1
ATOM 2742 C CA . ARG A 1 356 ? -17.544 0.088 11.017 1.00 92.31 356 ARG A CA 1
ATOM 2743 C C . ARG A 1 356 ? -18.762 -0.535 11.708 1.00 92.31 356 ARG A C 1
ATOM 2745 O O . ARG A 1 356 ? -18.621 -1.118 12.781 1.00 92.31 356 ARG A O 1
ATOM 2752 N N . ASP A 1 357 ? -19.936 -0.440 11.091 1.00 91.88 357 ASP A N 1
ATOM 2753 C CA . ASP A 1 357 ? -21.178 -1.031 11.593 1.00 91.88 357 ASP A CA 1
ATOM 2754 C C . ASP A 1 357 ? -21.118 -2.566 11.542 1.00 91.88 357 ASP A C 1
ATOM 2756 O O . ASP A 1 357 ? -21.538 -3.234 12.487 1.00 91.88 357 ASP A O 1
ATOM 2760 N N . GLU A 1 358 ? -20.529 -3.140 10.489 1.00 93.81 358 GLU A N 1
ATOM 2761 C CA . GLU A 1 358 ? -20.350 -4.588 10.354 1.00 93.81 358 GLU A CA 1
ATOM 2762 C C . GLU A 1 358 ? -19.375 -5.153 11.408 1.00 93.81 358 GLU A C 1
ATOM 2764 O O . GLU A 1 358 ? -19.667 -6.189 12.011 1.00 93.81 358 GLU A O 1
ATOM 2769 N N . LEU A 1 359 ? -18.297 -4.430 11.744 1.00 92.44 359 LEU A N 1
ATOM 2770 C CA . LEU A 1 359 ? -17.372 -4.778 12.838 1.00 92.44 359 LEU A CA 1
ATOM 2771 C C . LEU A 1 359 ? -18.031 -4.810 14.225 1.00 92.44 359 LEU A C 1
ATOM 2773 O O . LEU A 1 359 ? -17.488 -5.433 15.139 1.00 92.44 359 LEU A O 1
ATOM 2777 N N . ARG A 1 360 ? -19.202 -4.183 14.420 1.00 89.88 360 ARG A N 1
ATOM 2778 C CA . ARG A 1 360 ? -19.926 -4.281 15.701 1.00 89.88 360 ARG A CA 1
ATOM 2779 C C . ARG A 1 360 ? -20.419 -5.706 15.974 1.00 89.88 360 ARG A C 1
ATOM 2781 O O . ARG A 1 360 ? -20.623 -6.043 17.143 1.00 89.88 360 ARG A O 1
ATOM 2788 N N . ASN A 1 361 ? -20.573 -6.539 14.939 1.00 86.31 361 ASN A N 1
ATOM 2789 C CA . ASN A 1 361 ? -20.985 -7.934 15.063 1.00 86.31 361 ASN A CA 1
ATOM 2790 C C . ASN A 1 361 ? -19.817 -8.829 15.518 1.00 86.31 361 ASN A C 1
ATOM 2792 O O . ASN A 1 361 ? -19.144 -9.487 14.723 1.00 86.31 361 ASN A O 1
ATOM 2796 N N . VAL A 1 362 ? -19.615 -8.866 16.832 1.00 77.50 362 VAL A N 1
ATOM 2797 C CA . VAL A 1 362 ? -18.574 -9.654 17.511 1.00 77.50 362 VAL A CA 1
ATOM 2798 C C . VAL A 1 362 ? -18.766 -11.173 17.424 1.00 77.50 362 VAL A C 1
ATOM 2800 O O . VAL A 1 362 ? -17.859 -11.910 17.786 1.00 77.50 362 VAL A O 1
ATOM 2803 N N . ASP A 1 363 ? -19.925 -11.660 16.973 1.00 76.69 363 ASP A N 1
ATOM 2804 C CA . ASP A 1 363 ? -20.149 -13.101 16.780 1.00 76.69 363 ASP A CA 1
ATOM 2805 C C . ASP A 1 363 ? -19.643 -13.574 15.411 1.00 76.69 363 ASP A C 1
ATOM 2807 O O . ASP A 1 363 ? -19.329 -14.749 15.223 1.00 76.69 363 ASP A O 1
ATOM 2811 N N . LYS A 1 364 ? -19.542 -12.650 14.448 1.00 86.25 364 LYS A N 1
ATOM 2812 C CA . LYS A 1 364 ? -19.010 -12.903 13.104 1.00 86.25 364 LYS A CA 1
ATOM 2813 C C . LYS A 1 364 ? -17.537 -12.512 12.981 1.00 86.25 364 LYS A C 1
ATOM 2815 O O . LYS A 1 364 ? -16.808 -13.150 12.223 1.00 86.25 364 LYS A O 1
ATOM 2820 N N . TYR A 1 365 ? -17.111 -11.474 13.697 1.00 90.19 365 TYR A N 1
ATOM 2821 C CA . TYR A 1 365 ? -15.765 -10.902 13.624 1.00 90.19 365 TYR A CA 1
ATOM 2822 C C . TYR A 1 365 ? -15.022 -10.990 14.950 1.00 90.19 365 TYR A C 1
ATOM 2824 O O . TYR A 1 365 ? -15.630 -11.192 15.991 1.00 90.19 365 TYR A O 1
ATOM 2832 N N . ASN A 1 366 ? -13.702 -10.789 14.910 1.00 85.50 366 ASN A N 1
ATOM 2833 C CA . ASN A 1 366 ? -12.808 -10.915 16.065 1.00 85.50 366 ASN A CA 1
ATOM 2834 C C . ASN A 1 366 ? -12.743 -12.341 16.631 1.00 85.50 366 ASN A C 1
ATOM 2836 O O . ASN A 1 366 ? -12.545 -12.527 17.829 1.00 85.50 366 ASN A O 1
ATOM 2840 N N . LEU A 1 367 ? -12.897 -13.356 15.776 1.00 83.06 367 LEU A N 1
ATOM 2841 C CA . LEU A 1 367 ? -12.809 -14.747 16.215 1.00 83.06 367 LEU A CA 1
ATOM 2842 C C . LEU A 1 367 ? -11.376 -15.100 16.649 1.00 83.06 367 LEU A C 1
ATOM 2844 O O . LEU A 1 367 ? -10.416 -14.641 16.018 1.00 83.06 367 LEU A O 1
ATOM 2848 N N . PRO A 1 368 ? -11.195 -15.953 17.669 1.00 78.12 368 PRO A N 1
ATOM 2849 C CA . PRO A 1 368 ? -9.873 -16.419 18.068 1.00 78.12 368 PRO A CA 1
ATOM 2850 C C . PRO A 1 368 ? -9.074 -17.004 16.900 1.00 78.12 368 PRO A C 1
ATOM 2852 O O . PRO A 1 368 ? -9.589 -17.788 16.105 1.00 78.12 368 PRO A O 1
ATOM 2855 N N . GLY A 1 369 ? -7.806 -16.602 16.788 1.00 78.00 369 GLY A N 1
ATOM 2856 C CA . GLY A 1 369 ? -6.916 -17.030 15.701 1.00 78.00 369 GLY A CA 1
ATOM 2857 C C . GLY A 1 369 ? -7.108 -16.300 14.364 1.00 78.00 369 GLY A C 1
ATOM 2858 O O . GLY A 1 369 ? -6.377 -16.584 13.413 1.00 78.00 369 GLY A O 1
ATOM 2859 N N . SER A 1 370 ? -8.038 -15.344 14.266 1.00 87.88 370 SER A N 1
ATOM 2860 C CA . SER A 1 370 ? -8.223 -14.551 13.048 1.00 87.88 370 SER A CA 1
ATOM 2861 C C . SER A 1 370 ? -6.986 -13.685 12.743 1.00 87.88 370 SER A C 1
ATOM 2863 O O . SER A 1 370 ? -6.473 -13.010 13.642 1.00 87.88 370 SER A O 1
ATOM 2865 N N . ARG A 1 371 ? -6.545 -13.636 11.483 1.00 90.94 371 ARG A N 1
ATOM 2866 C CA . ARG A 1 371 ? -5.346 -12.915 11.026 1.00 90.94 371 ARG A CA 1
ATOM 2867 C C . ARG A 1 371 ? -5.640 -12.073 9.793 1.00 90.94 371 ARG A C 1
ATOM 2869 O O . ARG A 1 371 ? -6.443 -12.469 8.951 1.00 90.94 371 ARG A O 1
ATOM 2876 N N . TYR A 1 372 ? -4.949 -10.941 9.698 1.00 95.62 372 TYR A N 1
ATOM 2877 C CA . TYR A 1 372 ? -4.986 -10.040 8.551 1.00 95.62 372 TYR A CA 1
ATOM 2878 C C . TYR A 1 372 ? -3.715 -10.181 7.719 1.00 95.62 372 TYR A C 1
ATOM 2880 O O . TYR A 1 372 ? -2.609 -10.223 8.264 1.00 95.62 372 TYR A O 1
ATOM 2888 N N . TYR A 1 373 ? -3.889 -10.168 6.403 1.00 97.12 373 TYR A N 1
ATOM 2889 C CA . TYR A 1 373 ? -2.816 -10.204 5.423 1.00 97.12 373 TYR A CA 1
ATOM 2890 C C . TYR A 1 373 ? -2.956 -9.014 4.480 1.00 97.12 373 TYR A C 1
ATOM 2892 O O . TYR A 1 373 ? -4.059 -8.660 4.057 1.00 97.12 373 TYR A O 1
ATOM 2900 N N . LYS A 1 374 ? -1.824 -8.418 4.128 1.00 97.62 374 LYS A N 1
ATOM 2901 C CA . LYS A 1 374 ? -1.698 -7.469 3.031 1.00 97.62 374 LYS A CA 1
ATOM 2902 C C . LYS A 1 374 ? -1.132 -8.219 1.836 1.00 97.62 374 LYS A C 1
ATOM 2904 O O . LYS A 1 374 ? -0.075 -8.833 1.916 1.00 97.62 374 LYS A O 1
ATOM 2909 N N . LEU A 1 375 ? -1.852 -8.178 0.729 1.00 98.31 375 LEU A N 1
ATOM 2910 C CA . LEU A 1 375 ? -1.426 -8.762 -0.531 1.00 98.31 375 LEU A CA 1
ATOM 2911 C C . LEU A 1 375 ? -0.946 -7.633 -1.434 1.00 98.31 375 LEU A C 1
ATOM 2913 O O . LEU A 1 375 ? -1.548 -6.558 -1.453 1.00 98.31 375 LEU A O 1
ATOM 2917 N N . VAL A 1 376 ? 0.140 -7.865 -2.164 1.00 96.94 376 VAL A N 1
ATOM 2918 C CA . VAL A 1 376 ? 0.721 -6.903 -3.106 1.00 96.94 376 VAL A CA 1
ATOM 2919 C C . VAL A 1 376 ? 0.940 -7.601 -4.438 1.00 96.94 376 VAL A C 1
ATOM 2921 O O . VAL A 1 376 ? 1.579 -8.650 -4.488 1.00 96.94 376 VAL A O 1
ATOM 2924 N N . CYS A 1 377 ? 0.434 -7.017 -5.522 1.00 95.19 377 CYS A N 1
ATOM 2925 C CA . CYS A 1 377 ? 0.758 -7.481 -6.862 1.00 95.19 377 CYS A CA 1
ATOM 2926 C C . CYS A 1 377 ? 2.125 -6.936 -7.284 1.00 95.19 377 CYS A C 1
ATOM 2928 O O . CYS A 1 377 ? 2.288 -5.735 -7.516 1.00 95.19 377 CYS A O 1
ATOM 2930 N N . SER A 1 378 ? 3.115 -7.814 -7.403 1.00 90.75 378 SER A N 1
ATOM 2931 C CA . SER A 1 378 ? 4.477 -7.457 -7.781 1.00 90.75 378 SER A CA 1
ATOM 2932 C C . SER A 1 378 ? 4.977 -8.402 -8.864 1.00 90.75 378 SER A C 1
ATOM 2934 O O . SER A 1 378 ? 5.013 -9.607 -8.662 1.00 90.75 378 SER A O 1
ATOM 2936 N N . PHE A 1 379 ? 5.351 -7.866 -10.025 1.00 85.56 379 PHE A N 1
ATOM 2937 C CA . PHE A 1 379 ? 5.905 -8.652 -11.131 1.00 85.56 379 PHE A CA 1
ATOM 2938 C C . PHE A 1 379 ? 5.064 -9.855 -11.592 1.00 85.56 379 PHE A C 1
ATOM 2940 O O . PHE A 1 379 ? 5.608 -10.893 -11.945 1.00 85.56 379 PHE A O 1
ATOM 2947 N N . GLY A 1 380 ? 3.733 -9.707 -11.618 1.00 87.00 380 GLY A N 1
ATOM 2948 C CA . GLY A 1 380 ? 2.804 -10.787 -11.974 1.00 87.00 380 GLY A CA 1
ATOM 2949 C C . GLY A 1 380 ? 2.558 -11.804 -10.851 1.00 87.00 380 GLY A C 1
ATOM 2950 O O . GLY A 1 380 ? 1.715 -12.689 -10.997 1.00 87.00 380 GLY A O 1
ATOM 2951 N N . GLU A 1 381 ? 3.231 -11.654 -9.709 1.00 88.62 381 GLU A N 1
ATOM 2952 C CA . GLU A 1 381 ? 3.097 -12.519 -8.542 1.00 88.62 381 GLU A CA 1
ATOM 2953 C C . GLU A 1 381 ? 2.391 -11.802 -7.386 1.00 88.62 381 GLU A C 1
ATOM 2955 O O . GLU A 1 381 ? 2.557 -10.603 -7.146 1.00 88.62 381 GLU A O 1
ATOM 2960 N N . VAL A 1 382 ? 1.580 -12.554 -6.642 1.00 95.94 382 VAL A N 1
ATOM 2961 C CA . VAL A 1 382 ? 0.935 -12.054 -5.425 1.00 95.94 382 VAL A CA 1
ATOM 2962 C C . VAL A 1 382 ? 1.860 -12.318 -4.246 1.00 95.94 382 VAL A C 1
ATOM 2964 O O . VAL A 1 382 ? 2.014 -13.460 -3.816 1.00 95.94 382 VAL A O 1
ATOM 2967 N N . ILE A 1 383 ? 2.446 -11.256 -3.703 1.00 96.50 383 ILE A N 1
ATOM 2968 C CA . ILE A 1 383 ? 3.234 -11.314 -2.473 1.00 96.50 383 ILE A CA 1
ATOM 2969 C C . ILE A 1 383 ? 2.280 -11.174 -1.288 1.00 96.50 383 ILE A C 1
ATOM 2971 O O . ILE A 1 383 ? 1.465 -10.252 -1.251 1.00 96.50 383 ILE A O 1
ATOM 2975 N N . VAL A 1 384 ? 2.385 -12.083 -0.320 1.00 97.12 384 VAL A N 1
ATOM 2976 C CA . VAL A 1 384 ? 1.573 -12.084 0.902 1.00 97.12 384 VAL A CA 1
ATOM 2977 C C . VAL A 1 384 ? 2.426 -11.604 2.075 1.00 97.12 384 VAL A C 1
ATOM 2979 O O . VAL A 1 384 ? 3.476 -12.175 2.357 1.00 97.12 384 VAL A O 1
ATOM 2982 N N . GLU A 1 385 ? 1.962 -10.569 2.767 1.00 96.38 385 GLU A N 1
ATOM 2983 C CA . GLU A 1 385 ? 2.585 -9.976 3.952 1.00 96.38 385 GLU A CA 1
ATOM 2984 C C . GLU A 1 385 ? 1.626 -10.117 5.144 1.00 96.38 385 GLU A C 1
ATOM 2986 O O . GLU A 1 385 ? 0.482 -9.661 5.093 1.00 96.38 385 GLU A O 1
ATOM 2991 N N . GLU A 1 386 ? 2.058 -10.763 6.227 1.00 95.88 386 GLU A N 1
ATOM 2992 C CA . GLU A 1 386 ? 1.254 -10.844 7.453 1.00 95.88 386 GLU A CA 1
ATOM 2993 C C . GLU A 1 386 ? 1.303 -9.503 8.194 1.00 95.88 386 GLU A C 1
ATOM 2995 O O . GLU A 1 386 ? 2.385 -8.986 8.462 1.00 95.88 386 GLU A O 1
ATOM 3000 N N . CYS A 1 387 ? 0.153 -8.930 8.565 1.00 91.94 387 CYS A N 1
ATOM 3001 C CA . CYS A 1 387 ? 0.162 -7.611 9.207 1.00 91.94 387 CYS A CA 1
ATOM 3002 C C . CYS A 1 387 ? 0.709 -7.624 10.636 1.00 91.94 387 CYS A C 1
ATOM 3004 O O . CYS A 1 387 ? 1.293 -6.639 11.091 1.00 91.94 387 CYS A O 1
ATOM 3006 N N . GLY A 1 388 ? 0.477 -8.711 11.361 1.00 87.31 388 GLY A N 1
ATOM 3007 C CA . GLY A 1 388 ? 0.930 -8.884 12.731 1.00 87.31 388 GLY A CA 1
ATOM 3008 C C . GLY A 1 388 ? 0.167 -9.998 13.427 1.00 87.31 388 GLY A C 1
ATOM 3009 O O . GLY A 1 388 ? -1.011 -10.243 13.147 1.00 87.31 388 GLY A O 1
ATOM 3010 N N . ASP A 1 389 ? 0.837 -10.661 14.362 1.00 84.19 389 ASP A N 1
ATOM 3011 C CA . ASP A 1 389 ? 0.204 -11.686 15.177 1.00 84.19 389 ASP A CA 1
ATOM 3012 C C . ASP A 1 389 ? -0.864 -11.089 16.095 1.00 84.19 389 ASP A C 1
ATOM 3014 O O . ASP A 1 389 ? -0.807 -9.922 16.505 1.00 84.19 389 ASP A O 1
ATOM 3018 N N . TYR A 1 390 ? -1.836 -11.931 16.442 1.00 80.44 390 TYR A N 1
ATOM 3019 C CA . TYR A 1 390 ? -2.839 -11.633 17.458 1.00 80.44 390 TYR A CA 1
ATOM 3020 C C . TYR A 1 390 ? -3.585 -10.306 17.227 1.00 80.44 390 TYR A C 1
ATOM 3022 O O . TYR A 1 390 ? -3.887 -9.585 18.173 1.00 80.44 390 TYR A O 1
ATOM 3030 N N . ARG A 1 391 ? -3.847 -9.933 15.966 1.00 88.06 391 ARG A N 1
ATOM 3031 C CA . ARG A 1 391 ? -4.527 -8.672 15.600 1.00 88.06 391 ARG A CA 1
ATOM 3032 C C . ARG A 1 391 ? -3.899 -7.417 16.232 1.00 88.06 391 ARG A C 1
ATOM 3034 O O . ARG A 1 391 ? -4.587 -6.409 16.407 1.00 88.06 391 ARG A O 1
ATOM 3041 N N . ASN A 1 392 ? -2.602 -7.450 16.553 1.00 86.19 392 ASN A N 1
ATOM 3042 C CA . ASN A 1 392 ? -1.861 -6.254 16.970 1.00 86.19 392 ASN A CA 1
ATOM 3043 C C . ASN A 1 392 ? -1.725 -5.245 15.822 1.00 86.19 392 ASN A C 1
ATOM 3045 O O . ASN A 1 392 ? -1.568 -4.051 16.064 1.00 86.19 392 ASN A O 1
ATOM 3049 N N . SER A 1 393 ? -1.867 -5.725 14.589 1.00 91.88 393 SER A N 1
ATOM 3050 C CA . SER A 1 393 ? -2.022 -4.919 13.387 1.00 91.88 393 SER A CA 1
ATOM 3051 C C . SER A 1 393 ? -3.167 -5.472 12.545 1.00 91.88 393 SER A C 1
ATOM 3053 O O . SER A 1 393 ? -3.418 -6.680 12.526 1.00 91.88 393 SER A O 1
ATOM 3055 N N . VAL A 1 394 ? -3.851 -4.589 11.828 1.00 94.38 394 VAL A N 1
ATOM 3056 C CA . VAL A 1 394 ? -4.980 -4.906 10.948 1.00 94.38 394 VAL A CA 1
ATOM 3057 C C . VAL A 1 394 ? -4.687 -4.422 9.539 1.00 94.38 394 VAL A C 1
ATOM 3059 O O . VAL A 1 394 ? -4.042 -3.391 9.353 1.00 94.38 394 VAL A O 1
ATOM 3062 N N . CYS A 1 395 ? -5.168 -5.154 8.539 1.00 96.81 395 CYS A N 1
ATOM 3063 C CA . CYS A 1 395 ? -5.073 -4.687 7.165 1.00 96.81 395 CYS A CA 1
ATOM 3064 C C . CYS A 1 395 ? -6.237 -3.741 6.868 1.00 96.81 395 CYS A C 1
ATOM 3066 O O . CYS A 1 395 ? -7.402 -4.105 7.042 1.00 96.81 395 CYS A O 1
ATOM 3068 N N . MET A 1 396 ? -5.917 -2.543 6.388 1.00 96.00 396 MET A N 1
ATOM 3069 C CA . MET A 1 396 ? -6.892 -1.595 5.856 1.00 96.00 396 MET A CA 1
ATOM 3070 C C . MET A 1 396 ? -6.572 -1.285 4.401 1.00 96.00 396 MET A C 1
ATOM 3072 O O . MET A 1 396 ? -5.409 -1.060 4.063 1.00 96.00 396 MET A O 1
ATOM 3076 N N . GLN A 1 397 ? -7.600 -1.209 3.560 1.00 97.19 397 GLN A N 1
ATOM 3077 C CA . GLN A 1 397 ? -7.461 -0.891 2.142 1.00 97.19 397 GLN A CA 1
ATOM 3078 C C . GLN A 1 397 ? -8.302 0.316 1.731 1.00 97.19 397 GLN A C 1
ATOM 3080 O O . GLN A 1 397 ? -9.289 0.659 2.370 1.00 97.19 397 GLN A O 1
ATOM 3085 N N . GLY A 1 398 ? -7.922 0.962 0.639 1.00 96.31 398 GLY A N 1
ATOM 3086 C CA . GLY A 1 398 ? -8.685 2.031 0.007 1.00 96.31 398 GLY A CA 1
ATOM 3087 C C . GLY A 1 398 ? -8.326 2.144 -1.468 1.00 96.31 398 GLY A C 1
ATOM 3088 O O . GLY A 1 398 ? -7.494 1.389 -1.972 1.00 96.31 398 GLY A O 1
ATOM 3089 N N . LYS A 1 399 ? -8.958 3.084 -2.170 1.00 95.00 399 LYS A N 1
ATOM 3090 C CA . LYS A 1 399 ? -8.571 3.441 -3.538 1.00 95.00 399 LYS A CA 1
ATOM 3091 C C . LYS A 1 399 ? -7.890 4.793 -3.536 1.00 95.00 399 LYS A C 1
ATOM 3093 O O . LYS A 1 399 ? -8.384 5.722 -2.905 1.00 95.00 399 LYS A O 1
ATOM 3098 N N . ASP A 1 400 ? -6.777 4.881 -4.246 1.00 90.19 400 ASP A N 1
ATOM 3099 C CA . ASP A 1 400 ? -6.108 6.14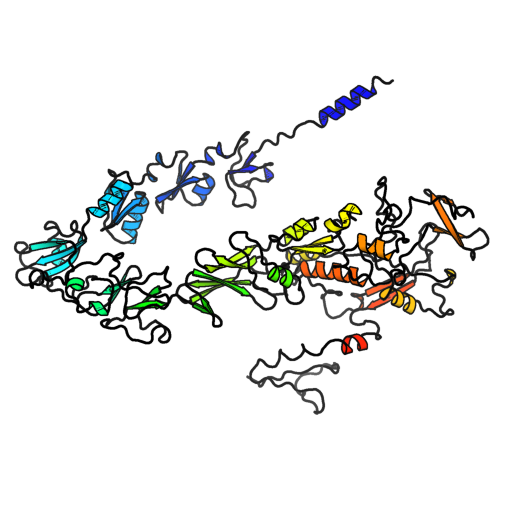8 -4.487 1.00 90.19 400 ASP A CA 1
ATOM 3100 C C . ASP A 1 400 ? -6.942 7.008 -5.440 1.00 90.19 400 ASP A C 1
ATOM 3102 O O . ASP A 1 400 ? -7.407 6.539 -6.482 1.00 90.19 400 ASP A O 1
ATOM 3106 N N . ASP A 1 401 ? -7.159 8.270 -5.084 1.00 87.31 401 ASP A N 1
ATOM 3107 C CA . ASP A 1 401 ? -8.068 9.130 -5.838 1.00 87.31 401 ASP A CA 1
ATOM 3108 C C . ASP A 1 401 ? -7.525 9.510 -7.218 1.00 87.31 401 ASP A C 1
ATOM 3110 O O . ASP A 1 401 ? -8.326 9.759 -8.126 1.00 87.31 401 ASP A O 1
ATOM 3114 N N . TYR A 1 402 ? -6.203 9.487 -7.405 1.00 86.31 402 TYR A N 1
ATOM 3115 C CA . TYR A 1 402 ? -5.548 9.858 -8.658 1.00 86.31 402 TYR A CA 1
ATOM 3116 C C . TYR A 1 402 ? -5.410 8.665 -9.602 1.00 86.31 402 TYR A C 1
ATOM 3118 O O . TYR A 1 402 ? -5.920 8.685 -10.721 1.00 86.31 402 TYR A O 1
ATOM 3126 N N . SER A 1 403 ? -4.756 7.603 -9.140 1.00 86.12 403 SER A N 1
ATOM 3127 C CA . SER A 1 403 ? -4.478 6.403 -9.931 1.00 86.12 403 SER A CA 1
ATOM 3128 C C . SER A 1 403 ? -5.656 5.431 -9.999 1.00 86.12 403 SER A C 1
ATOM 3130 O O . SER A 1 403 ? -5.660 4.539 -10.845 1.00 86.12 403 SER A O 1
ATOM 3132 N N . LYS A 1 404 ? -6.655 5.576 -9.112 1.00 90.19 404 LYS A N 1
ATOM 3133 C CA . LYS A 1 404 ? -7.770 4.628 -8.910 1.00 90.19 404 LYS A CA 1
ATOM 3134 C C . LYS A 1 404 ? -7.332 3.213 -8.520 1.00 90.19 404 LYS A C 1
ATOM 3136 O O . LYS A 1 404 ? -8.176 2.311 -8.498 1.00 90.19 404 LYS A O 1
ATOM 3141 N N . ARG A 1 405 ? -6.055 3.043 -8.169 1.00 91.44 405 ARG A N 1
ATOM 3142 C CA . ARG A 1 405 ? -5.454 1.782 -7.741 1.00 91.44 405 ARG A CA 1
ATOM 3143 C C . ARG A 1 405 ? -5.828 1.449 -6.305 1.00 91.44 405 ARG A C 1
ATOM 3145 O O . ARG A 1 405 ? -5.984 2.352 -5.477 1.00 91.44 405 ARG A O 1
ATOM 3152 N N . SER A 1 406 ? -5.981 0.163 -6.003 1.00 95.56 406 SER A N 1
ATOM 3153 C CA . SER A 1 406 ? -6.158 -0.284 -4.623 1.00 95.56 406 SER A CA 1
ATOM 3154 C C . SER A 1 406 ? -4.837 -0.203 -3.861 1.00 95.56 406 SER A C 1
ATOM 3156 O O . SER A 1 406 ? -3.798 -0.665 -4.335 1.00 95.56 406 SER A O 1
ATOM 3158 N N . ILE A 1 407 ? -4.883 0.380 -2.666 1.00 96.50 407 ILE A N 1
ATOM 3159 C CA . ILE A 1 407 ? -3.746 0.456 -1.752 1.00 96.50 407 ILE A CA 1
ATOM 3160 C C . ILE A 1 407 ? -4.179 -0.106 -0.407 1.00 96.50 407 ILE A C 1
ATOM 3162 O O . ILE A 1 407 ? -5.184 0.331 0.158 1.00 96.50 407 ILE A O 1
ATOM 3166 N N . ALA A 1 408 ? -3.390 -1.033 0.123 1.00 97.44 408 ALA A N 1
ATOM 3167 C CA . ALA A 1 408 ? -3.555 -1.612 1.440 1.00 97.44 408 ALA A CA 1
ATOM 3168 C C . ALA A 1 408 ? -2.327 -1.383 2.318 1.00 97.44 408 ALA A C 1
ATOM 3170 O O . ALA A 1 408 ? -1.187 -1.309 1.858 1.00 97.44 408 ALA A O 1
ATOM 3171 N N . SER A 1 409 ? -2.571 -1.276 3.618 1.00 96.12 409 SER A N 1
ATOM 3172 C CA . SER A 1 409 ? -1.541 -1.066 4.623 1.00 96.12 409 SER A CA 1
ATOM 3173 C C . SER A 1 409 ? -1.896 -1.820 5.896 1.00 96.12 409 SER A C 1
ATOM 3175 O O . SER A 1 409 ? -3.055 -1.844 6.315 1.00 96.12 409 SER A O 1
ATOM 3177 N N . CYS A 1 410 ? -0.878 -2.419 6.505 1.00 95.25 410 CYS A N 1
ATOM 3178 C CA . CYS A 1 410 ? -0.964 -2.971 7.843 1.00 95.25 410 CYS A CA 1
ATOM 3179 C C . CYS A 1 410 ? -0.811 -1.831 8.848 1.00 95.25 410 CYS A C 1
ATOM 3181 O O . CYS A 1 410 ? 0.236 -1.189 8.924 1.00 95.25 410 CYS A O 1
ATOM 3183 N N . VAL A 1 411 ? -1.876 -1.558 9.594 1.00 93.12 411 VAL A N 1
ATOM 3184 C CA . VAL A 1 411 ? -1.944 -0.467 10.568 1.00 93.12 411 VAL A CA 1
ATOM 3185 C C . VAL A 1 411 ? -2.014 -1.068 11.960 1.00 93.12 411 VAL A C 1
ATOM 3187 O O . VAL A 1 411 ? -2.751 -2.027 12.182 1.00 93.12 411 VAL A O 1
ATOM 3190 N N . TYR A 1 412 ? -1.268 -0.494 12.901 1.00 92.56 412 TYR A N 1
ATOM 3191 C CA . TYR A 1 412 ? -1.356 -0.871 14.308 1.00 92.56 412 TYR A CA 1
ATOM 3192 C C . TYR A 1 412 ? -2.805 -0.780 14.804 1.00 92.56 412 TYR A C 1
ATOM 3194 O O . TYR A 1 412 ? -3.483 0.214 14.547 1.00 92.56 412 TYR A O 1
ATOM 3202 N N . ASN A 1 413 ? -3.275 -1.803 15.518 1.00 91.12 413 ASN A N 1
ATOM 3203 C CA . ASN A 1 413 ? -4.598 -1.813 16.131 1.00 91.12 413 ASN A CA 1
ATOM 3204 C C . ASN A 1 413 ? -4.565 -1.003 17.444 1.00 91.12 413 ASN A C 1
ATOM 3206 O O . ASN A 1 413 ? -4.019 -1.491 18.439 1.00 91.12 413 ASN A O 1
ATOM 3210 N N . PRO A 1 414 ? -5.162 0.203 17.506 1.00 90.06 414 PRO A N 1
ATOM 3211 C CA . PRO A 1 414 ? -5.048 1.100 18.651 1.00 90.06 414 PRO A CA 1
ATOM 3212 C C . PRO A 1 414 ? -6.047 0.750 19.765 1.00 90.06 414 PRO A C 1
ATOM 3214 O O . PRO A 1 414 ? -6.609 1.634 20.405 1.00 90.06 414 PRO A O 1
ATOM 3217 N N . TRP A 1 415 ? -6.286 -0.536 20.021 1.00 88.56 415 TRP A N 1
ATOM 3218 C CA . TRP A 1 415 ? -7.346 -1.000 20.919 1.00 88.56 415 TRP A CA 1
ATOM 3219 C C . TRP A 1 415 ? -7.231 -0.444 22.351 1.00 88.56 415 TRP A C 1
ATOM 3221 O O . TRP A 1 415 ? -8.245 -0.153 22.982 1.00 88.56 415 TRP A O 1
ATOM 3231 N N . LYS A 1 416 ? -6.001 -0.223 22.845 1.00 87.19 416 LYS A N 1
ATOM 3232 C CA . LYS A 1 416 ? -5.730 0.383 24.166 1.00 87.19 416 LYS A CA 1
ATOM 3233 C C . LYS A 1 416 ? -6.206 1.831 24.266 1.00 87.19 416 LYS A C 1
ATOM 3235 O O . LYS A 1 416 ? -6.512 2.298 25.356 1.00 87.19 416 LYS A O 1
ATOM 3240 N N . ALA A 1 417 ? -6.251 2.549 23.145 1.00 91.00 417 ALA A N 1
ATOM 3241 C CA . ALA A 1 417 ? -6.699 3.934 23.133 1.00 91.00 417 ALA A CA 1
ATOM 3242 C C . ALA A 1 417 ? -8.206 4.046 23.409 1.00 91.00 417 ALA A C 1
ATOM 3244 O O . ALA A 1 417 ? -8.650 5.084 23.880 1.00 91.00 417 ALA A O 1
ATOM 3245 N N . CYS A 1 418 ? -8.994 2.988 23.178 1.00 91.81 418 CYS A N 1
ATOM 3246 C CA . CYS A 1 418 ? -10.430 3.034 23.442 1.00 91.81 418 CYS A CA 1
ATOM 3247 C C . CYS A 1 418 ? -10.737 3.133 24.944 1.00 91.81 418 CYS A C 1
ATOM 3249 O O . CYS A 1 418 ? -11.616 3.891 25.326 1.00 91.81 418 CYS A O 1
ATOM 3251 N N . SER A 1 419 ? -9.991 2.446 25.817 1.00 88.12 419 SER A N 1
ATOM 3252 C CA . SER A 1 419 ? -10.298 2.421 27.258 1.00 88.12 419 SER A CA 1
ATOM 3253 C C . SER A 1 419 ? -10.021 3.737 27.991 1.00 88.12 419 SER A C 1
ATOM 3255 O O . SER A 1 419 ? -10.460 3.895 29.125 1.00 88.12 419 SER A O 1
ATOM 3257 N N . VAL A 1 420 ? -9.280 4.666 27.377 1.00 89.50 420 VAL A N 1
ATOM 3258 C CA . VAL A 1 420 ? -9.026 6.002 27.949 1.00 89.50 420 VAL A CA 1
ATOM 3259 C C . VAL A 1 420 ? -10.040 7.051 27.486 1.00 89.50 420 VAL A C 1
ATOM 3261 O O . VAL A 1 420 ? -10.000 8.177 27.969 1.00 89.50 420 VAL A O 1
ATOM 3264 N N . ILE A 1 421 ? -10.931 6.702 26.551 1.00 92.38 421 ILE A N 1
ATOM 3265 C CA . ILE A 1 421 ? -11.981 7.596 26.061 1.00 92.38 421 ILE A CA 1
ATOM 3266 C C . ILE A 1 421 ? -13.215 7.432 26.952 1.00 92.38 421 ILE A C 1
ATOM 3268 O O . ILE A 1 421 ? -13.836 6.369 26.990 1.00 92.38 421 ILE A O 1
ATOM 3272 N N . ASP A 1 422 ? -13.582 8.505 27.642 1.00 93.25 422 ASP A N 1
ATOM 3273 C CA . ASP A 1 422 ? -14.718 8.587 28.567 1.00 93.25 422 ASP A CA 1
ATOM 3274 C C . ASP A 1 422 ? -15.965 9.240 27.946 1.00 93.25 422 ASP A C 1
ATOM 3276 O O . ASP A 1 422 ? -17.008 9.315 28.590 1.00 93.25 422 ASP A O 1
ATOM 3280 N N . ARG A 1 423 ? -15.861 9.694 26.691 1.00 94.25 423 ARG A N 1
ATOM 3281 C CA . ARG A 1 423 ? -16.914 10.399 25.951 1.00 94.25 423 ARG A CA 1
ATOM 3282 C C . ARG A 1 423 ? -17.388 9.623 24.734 1.00 94.25 423 ARG A C 1
ATOM 3284 O O . ARG A 1 423 ? -16.591 9.266 23.858 1.00 94.25 423 ARG A O 1
ATOM 3291 N N . ARG A 1 424 ? -18.703 9.451 24.618 1.00 93.88 424 ARG A N 1
ATOM 3292 C CA . ARG A 1 424 ? -19.364 8.789 23.490 1.00 93.88 424 ARG A CA 1
ATOM 3293 C C . ARG A 1 424 ? -19.021 9.431 22.149 1.00 93.88 424 ARG A C 1
ATOM 3295 O O . ARG A 1 424 ? -18.610 8.715 21.238 1.00 93.88 424 ARG A O 1
ATOM 3302 N N . SER A 1 425 ? -19.130 10.753 22.018 1.00 93.69 425 SER A N 1
ATOM 3303 C CA . SER A 1 425 ? -18.872 11.459 20.751 1.00 93.69 425 SER A CA 1
ATOM 3304 C C . SER A 1 425 ? -17.448 11.251 20.226 1.00 93.69 425 SER A C 1
ATOM 3306 O O . SER A 1 425 ? -17.235 11.138 19.019 1.00 93.69 425 SER A O 1
ATOM 3308 N N . GLN A 1 426 ? -16.472 11.144 21.129 1.00 94.12 426 GLN A N 1
ATOM 3309 C CA . GLN A 1 426 ? -15.083 10.847 20.785 1.00 94.12 426 GLN A CA 1
ATOM 3310 C C . GLN A 1 426 ? -14.903 9.370 20.438 1.00 94.12 426 GLN A C 1
ATOM 3312 O O . GLN A 1 426 ? -14.260 9.035 19.441 1.00 94.12 426 GLN A O 1
ATOM 3317 N N . CYS A 1 427 ? -15.510 8.486 21.234 1.00 93.69 427 CYS A N 1
ATOM 3318 C CA . CYS A 1 427 ? -15.463 7.049 21.009 1.00 93.69 427 CYS A CA 1
ATOM 3319 C C . CYS A 1 427 ? -16.039 6.676 19.643 1.00 93.69 427 CYS A C 1
ATOM 3321 O O . CYS A 1 427 ? -15.498 5.806 18.955 1.00 93.69 427 CYS A O 1
ATOM 3323 N N . GLU A 1 428 ? -17.117 7.355 19.242 1.00 91.25 428 GLU A N 1
ATOM 3324 C CA . GLU A 1 428 ? -17.864 7.055 18.031 1.00 91.25 428 GLU A CA 1
ATOM 3325 C C . GLU A 1 428 ? -17.450 7.845 16.783 1.00 91.25 428 GLU A C 1
ATOM 3327 O O . GLU A 1 428 ? -18.156 7.780 15.775 1.00 91.25 428 GLU A O 1
ATOM 3332 N N . SER A 1 429 ? -16.311 8.539 16.815 1.00 89.56 429 SER A N 1
ATOM 3333 C CA . SER A 1 429 ? -15.797 9.275 15.655 1.00 89.56 429 SER A CA 1
ATOM 3334 C C . SER A 1 429 ? -15.415 8.362 14.475 1.00 89.56 429 SER A C 1
ATOM 3336 O O . SER A 1 429 ? -15.091 7.188 14.643 1.00 89.56 429 SER A O 1
ATOM 3338 N N . ASP A 1 430 ? -15.413 8.902 13.254 1.00 83.94 430 ASP A N 1
ATOM 3339 C CA . ASP A 1 430 ? -15.149 8.123 12.028 1.00 83.94 430 ASP A CA 1
ATOM 3340 C C . ASP A 1 430 ? -13.694 7.630 11.890 1.00 83.94 430 ASP A C 1
ATOM 3342 O O . ASP A 1 430 ? -13.392 6.761 11.067 1.00 83.94 430 ASP A O 1
ATOM 3346 N N . ASN A 1 431 ? -12.790 8.177 12.706 1.00 81.62 431 ASN A N 1
ATOM 3347 C CA . ASN A 1 431 ? -11.360 7.871 12.683 1.00 81.62 431 ASN A CA 1
ATOM 3348 C C . ASN A 1 431 ? -10.934 6.920 13.812 1.00 81.62 431 ASN A C 1
ATOM 3350 O O . ASN A 1 431 ? -9.758 6.563 13.897 1.00 81.62 431 ASN A O 1
ATOM 3354 N N . THR A 1 432 ? -11.853 6.515 14.694 1.00 87.94 432 THR A N 1
ATOM 3355 C CA . THR A 1 432 ? -11.558 5.585 15.788 1.00 87.94 432 THR A CA 1
ATOM 3356 C C . THR A 1 432 ? -12.002 4.169 15.438 1.00 87.94 432 THR A C 1
ATOM 3358 O O . THR A 1 432 ? -13.087 3.918 14.915 1.00 87.94 432 THR A O 1
ATOM 3361 N N . LEU A 1 433 ? -11.173 3.194 15.812 1.00 92.00 433 LEU A N 1
ATOM 3362 C CA . LEU A 1 433 ? -11.534 1.775 15.820 1.00 92.00 433 LEU A CA 1
ATOM 3363 C C . LEU A 1 433 ? -12.236 1.395 17.130 1.00 92.00 433 LEU A C 1
ATOM 3365 O O . LEU A 1 433 ? -11.961 0.344 17.704 1.00 92.00 433 LEU A O 1
ATOM 3369 N N . CYS A 1 434 ? -13.132 2.255 17.611 1.00 93.94 434 CYS A N 1
ATOM 3370 C CA . CYS A 1 434 ? -13.844 2.068 18.868 1.00 93.94 434 CYS A CA 1
ATOM 3371 C C . CYS A 1 434 ? -15.365 2.128 18.668 1.00 93.94 434 CYS A C 1
ATOM 3373 O O . CYS A 1 434 ? -15.881 2.684 17.689 1.00 93.94 434 CYS A O 1
ATOM 3375 N N . LYS A 1 435 ? -16.089 1.535 19.616 1.00 94.00 435 LYS A N 1
ATOM 3376 C CA . LYS A 1 435 ? -17.540 1.633 19.765 1.00 94.00 435 LYS A CA 1
ATOM 3377 C C . LYS A 1 435 ? -17.883 1.947 21.214 1.00 94.00 435 LYS A C 1
ATOM 3379 O O . LYS A 1 435 ? -17.191 1.515 22.136 1.00 94.00 435 LYS A O 1
ATOM 3384 N N . TRP A 1 436 ? -18.965 2.689 21.394 1.00 93.19 436 TRP A N 1
ATOM 3385 C CA . TRP A 1 436 ? -19.516 2.960 22.709 1.00 93.19 436 TRP A CA 1
ATOM 3386 C C . TRP A 1 436 ? -20.426 1.810 23.132 1.00 93.19 436 TRP A C 1
ATOM 3388 O O . TRP A 1 436 ? -21.231 1.334 22.331 1.00 93.19 436 TRP A O 1
ATOM 3398 N N . ILE A 1 437 ? -20.284 1.361 24.376 1.00 89.25 437 ILE A N 1
ATOM 3399 C CA . ILE A 1 437 ? -21.226 0.450 25.023 1.00 89.25 437 ILE A CA 1
ATOM 3400 C C . ILE A 1 437 ? -21.859 1.210 26.188 1.00 89.25 437 ILE A C 1
ATOM 3402 O O . ILE A 1 437 ? -21.152 1.526 27.150 1.00 89.25 437 ILE A O 1
ATOM 3406 N N . PRO A 1 438 ? -23.167 1.504 26.125 1.00 85.19 438 PRO A N 1
ATOM 3407 C CA . PRO A 1 438 ? -23.886 2.114 27.233 1.00 85.19 438 PRO A CA 1
ATOM 3408 C C . PRO A 1 438 ? -23.784 1.281 28.515 1.00 85.19 438 PRO A C 1
ATOM 3410 O O . PRO A 1 438 ? -23.786 0.044 28.483 1.00 85.19 438 PRO A O 1
ATOM 3413 N N . GLY A 1 439 ? -23.719 1.966 29.656 1.00 82.25 439 GLY A N 1
ATOM 3414 C CA . GLY A 1 439 ? -23.706 1.324 30.964 1.00 82.25 439 GLY A CA 1
ATOM 3415 C C . GLY A 1 439 ? -22.497 1.709 31.806 1.00 82.25 439 GLY A C 1
ATOM 3416 O O . GLY A 1 439 ? -22.342 2.871 32.174 1.00 82.25 439 GLY A O 1
ATOM 3417 N N . TYR A 1 440 ? -21.653 0.742 32.168 1.00 77.38 440 TYR A N 1
ATOM 3418 C CA . TYR A 1 440 ? -20.523 0.999 33.065 1.00 77.38 440 TYR A CA 1
ATOM 3419 C C . TYR A 1 440 ? -19.475 1.902 32.450 1.00 77.38 440 TYR A C 1
ATOM 3421 O O . TYR A 1 440 ? -19.048 1.669 31.323 1.00 77.38 440 TYR A O 1
ATOM 3429 N N . ARG A 1 441 ? -18.973 2.835 33.256 1.00 82.31 441 ARG A N 1
ATOM 3430 C CA . ARG A 1 441 ? -17.701 3.509 33.013 1.00 82.31 441 ARG A CA 1
ATOM 3431 C C . ARG A 1 441 ? -16.534 2.648 33.490 1.00 82.31 441 ARG A C 1
ATOM 3433 O O . ARG A 1 441 ? -16.688 1.789 34.362 1.00 82.31 441 ARG A O 1
ATOM 3440 N N . TRP A 1 442 ? -15.351 2.890 32.931 1.00 76.12 442 TRP A N 1
ATOM 3441 C CA . TRP A 1 442 ? -14.118 2.208 33.344 1.00 76.12 442 TRP A CA 1
ATOM 3442 C C . TRP A 1 442 ? -13.697 2.545 34.782 1.00 76.12 442 TRP A C 1
ATOM 3444 O O . TRP A 1 442 ? -13.074 1.714 35.436 1.00 76.12 442 TRP A O 1
ATOM 3454 N N . ASP A 1 443 ? -14.068 3.724 35.281 1.00 78.50 443 ASP A N 1
ATOM 3455 C CA . ASP A 1 443 ? -13.787 4.208 36.640 1.00 78.50 443 ASP A CA 1
ATOM 3456 C C . ASP A 1 443 ? -14.851 3.823 37.680 1.00 78.50 443 ASP A C 1
ATOM 3458 O O . ASP A 1 443 ? -14.679 4.116 38.861 1.00 78.50 443 ASP A O 1
ATOM 3462 N N . LEU A 1 444 ? -15.924 3.143 3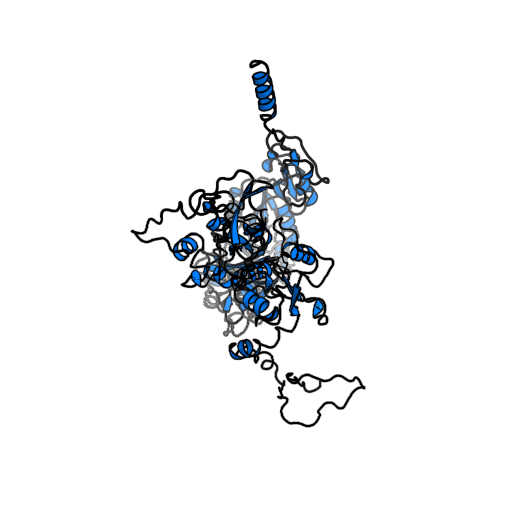7.255 1.00 73.25 444 LEU A N 1
ATOM 3463 C CA . LEU A 1 444 ? -17.073 2.767 38.085 1.00 73.25 444 LEU A CA 1
ATOM 3464 C C . LEU A 1 444 ? -17.833 3.960 38.692 1.00 73.25 444 LEU A C 1
ATOM 3466 O O . LEU A 1 444 ? -18.653 3.769 39.591 1.00 73.25 444 LEU A O 1
ATOM 3470 N N . GLU A 1 445 ? -17.607 5.177 38.196 1.00 77.06 445 GLU A N 1
ATOM 3471 C CA . GLU A 1 445 ? -18.399 6.336 38.594 1.00 77.06 445 GLU A CA 1
ATOM 3472 C C . GLU A 1 445 ? -19.734 6.372 37.834 1.00 77.06 445 GLU A C 1
ATOM 3474 O O . GLU A 1 445 ? -19.890 5.810 36.744 1.00 77.06 445 GLU A O 1
ATOM 3479 N N . ILE A 1 446 ? -20.722 7.051 38.416 1.00 74.00 446 ILE A N 1
ATOM 3480 C CA . ILE A 1 446 ? -21.992 7.360 37.755 1.00 74.00 446 ILE A CA 1
ATOM 3481 C C . ILE A 1 446 ? -21.904 8.802 37.261 1.00 74.00 446 ILE A C 1
ATOM 3483 O O . ILE A 1 446 ? -21.582 9.707 38.029 1.00 74.00 446 ILE A O 1
ATOM 3487 N N . ALA A 1 447 ? -22.158 9.013 35.970 1.00 77.88 447 ALA A N 1
ATOM 3488 C CA . ALA A 1 447 ? -22.196 10.349 35.392 1.00 77.88 447 ALA A CA 1
ATOM 3489 C C . ALA A 1 447 ? -23.393 11.147 35.931 1.00 77.88 447 ALA A C 1
ATOM 3491 O O . ALA A 1 447 ? -24.457 10.585 36.227 1.00 77.88 447 ALA A O 1
ATOM 3492 N N . SER A 1 448 ? -23.226 12.468 36.016 1.00 78.31 448 SER A N 1
ATOM 3493 C CA . SER A 1 448 ? -24.335 13.365 36.336 1.00 78.31 448 SER A CA 1
ATOM 3494 C C . SER A 1 448 ? -25.455 13.205 35.306 1.00 78.31 448 SER A C 1
ATOM 3496 O O . SER A 1 448 ? -25.214 12.809 34.167 1.00 78.31 448 SER A O 1
ATOM 3498 N N . GLU A 1 449 ? -26.693 13.480 35.706 1.00 67.19 449 GLU A N 1
ATOM 3499 C CA . GLU A 1 449 ? -27.882 13.310 34.865 1.00 67.19 449 GLU A CA 1
ATOM 3500 C C . GLU A 1 449 ? -27.765 13.988 33.494 1.00 67.19 449 GLU A C 1
ATOM 3502 O O . GLU A 1 449 ? -27.982 13.342 32.469 1.00 67.19 449 GLU A O 1
ATOM 3507 N N . GLU A 1 450 ? -27.324 15.246 33.479 1.00 74.88 450 GLU A N 1
ATOM 3508 C CA . GLU A 1 450 ? -27.135 16.048 32.265 1.00 74.88 450 GLU A CA 1
ATOM 3509 C C . GLU A 1 450 ? -26.055 15.454 31.333 1.00 74.88 450 GLU A C 1
ATOM 3511 O O . GLU A 1 450 ? -26.080 15.661 30.120 1.00 74.88 450 GLU A O 1
ATOM 3516 N N . GLU A 1 451 ? -25.129 14.668 31.886 1.00 81.56 451 GLU A N 1
ATOM 3517 C CA . GLU A 1 451 ? -23.972 14.097 31.195 1.00 81.56 451 GLU A CA 1
ATOM 3518 C C . GLU A 1 451 ? -24.137 12.608 30.847 1.00 81.56 451 GLU A C 1
ATOM 3520 O O . GLU A 1 451 ? -23.330 12.068 30.085 1.00 81.56 451 GLU A O 1
ATOM 3525 N N . ARG A 1 452 ? -25.173 11.914 31.346 1.00 79.31 452 ARG A N 1
ATOM 3526 C CA . ARG A 1 452 ? -25.296 10.447 31.199 1.00 79.31 452 ARG A CA 1
ATOM 3527 C C . ARG A 1 452 ? -25.229 9.971 29.753 1.00 79.31 452 ARG A C 1
ATOM 3529 O O . ARG A 1 452 ? -24.545 8.990 29.483 1.00 79.31 452 ARG A O 1
ATOM 3536 N N . LYS A 1 453 ? -25.877 10.665 28.814 1.00 82.12 453 LYS A N 1
ATOM 3537 C CA . LYS A 1 453 ? -25.868 10.274 27.389 1.00 82.12 453 LYS A CA 1
ATOM 3538 C C . LYS A 1 453 ? -24.462 10.245 26.788 1.00 82.12 453 LYS A C 1
ATOM 3540 O O . LYS A 1 453 ? -24.189 9.430 25.911 1.00 82.12 453 LYS A O 1
ATOM 3545 N N . GLU A 1 454 ? -23.587 11.124 27.267 1.00 88.81 454 GLU A N 1
ATOM 3546 C CA . GLU A 1 454 ? -22.238 11.289 26.736 1.00 88.81 454 GLU A CA 1
ATOM 3547 C C . GLU A 1 454 ? -21.193 10.492 27.528 1.00 88.81 454 GLU A C 1
ATOM 3549 O O . GLU A 1 454 ? -20.223 10.031 26.933 1.00 88.81 454 GLU A O 1
ATOM 3554 N N . PHE A 1 455 ? -21.392 10.295 28.835 1.00 87.19 455 PHE A N 1
ATOM 3555 C CA . PHE A 1 455 ? -20.377 9.725 29.729 1.00 87.19 455 PHE A CA 1
ATOM 3556 C C . PHE A 1 455 ? -20.769 8.390 30.380 1.00 87.19 455 PHE A C 1
ATOM 3558 O O . PHE A 1 455 ? -19.892 7.685 30.870 1.00 87.19 455 PHE A O 1
ATOM 3565 N N . GLN A 1 456 ? -22.049 7.995 30.419 1.00 86.25 456 GLN A N 1
ATOM 3566 C CA . GLN A 1 456 ? -22.484 6.760 31.095 1.00 86.25 456 GLN A CA 1
ATOM 3567 C C . GLN A 1 456 ? -22.316 5.525 30.196 1.00 86.25 456 GLN A C 1
ATOM 3569 O O . GLN A 1 456 ? -23.272 4.971 29.646 1.00 86.25 456 GLN A O 1
ATOM 3574 N N . GLY A 1 457 ? -21.071 5.084 30.044 1.00 88.75 457 GLY A N 1
ATOM 3575 C CA . GLY A 1 457 ? -20.724 3.907 29.262 1.00 88.75 457 GLY A CA 1
ATOM 3576 C C . GLY A 1 457 ? -19.223 3.682 29.176 1.00 88.75 457 GLY A C 1
ATOM 3577 O O . GLY A 1 457 ? -18.420 4.384 29.790 1.00 88.75 457 GLY A O 1
ATOM 3578 N N . SER A 1 458 ? -18.851 2.658 28.418 1.00 89.38 458 SER A N 1
ATOM 3579 C CA . SER A 1 458 ? -17.464 2.290 28.165 1.00 89.38 458 SER A CA 1
ATOM 3580 C C . SER A 1 458 ? -17.174 2.405 26.682 1.00 89.38 458 SER A C 1
ATOM 3582 O O . SER A 1 458 ? -17.850 1.791 25.853 1.00 89.38 458 SER A O 1
ATOM 3584 N N . CYS A 1 459 ? -16.106 3.118 26.343 1.00 93.56 459 CYS A N 1
ATOM 3585 C CA . CYS A 1 459 ? -15.526 3.012 25.020 1.00 93.56 459 CYS A CA 1
ATOM 3586 C C . CYS A 1 459 ? -14.676 1.735 24.927 1.00 93.56 459 CYS A C 1
ATOM 3588 O O . CYS A 1 459 ? -13.804 1.487 25.766 1.00 93.56 459 CYS A O 1
ATOM 3590 N N . VAL A 1 460 ? -14.957 0.901 23.925 1.00 91.19 460 VAL A N 1
ATOM 3591 C CA . VAL A 1 460 ? -14.299 -0.396 23.701 1.00 91.19 460 VAL A CA 1
ATOM 3592 C C . VAL A 1 460 ? -13.863 -0.525 22.241 1.00 91.19 460 VAL A C 1
ATOM 3594 O O . VAL A 1 460 ? -14.433 0.145 21.377 1.00 91.19 460 VAL A O 1
ATOM 3597 N N . PRO A 1 461 ? -12.875 -1.368 21.908 1.00 92.81 461 PRO A N 1
ATOM 3598 C CA . PRO A 1 461 ? -12.422 -1.488 20.529 1.00 92.81 461 PRO A CA 1
ATOM 3599 C C . PRO A 1 461 ? -13.422 -2.262 19.653 1.00 92.81 461 PRO A C 1
ATOM 3601 O O . PRO A 1 461 ? -14.076 -3.207 20.087 1.00 92.81 461 PRO A O 1
ATOM 3604 N N . LEU A 1 462 ? -13.527 -1.858 18.387 1.00 93.56 462 LEU A N 1
ATOM 3605 C CA . LEU A 1 462 ? -14.249 -2.583 17.335 1.00 93.56 462 LEU A CA 1
ATOM 3606 C C . LEU A 1 462 ? -13.481 -3.823 16.885 1.00 93.56 462 LEU A C 1
ATOM 3608 O O . LEU A 1 462 ? -14.083 -4.841 16.548 1.00 93.56 462 LEU A O 1
ATOM 3612 N N . ILE A 1 463 ? -12.152 -3.723 16.880 1.00 92.69 463 ILE A N 1
ATOM 3613 C CA . ILE A 1 463 ? -11.262 -4.833 16.570 1.00 92.69 463 ILE A CA 1
ATOM 3614 C C . ILE A 1 463 ? -10.604 -5.268 17.859 1.00 92.69 463 ILE A C 1
ATOM 3616 O O . ILE A 1 463 ? -9.669 -4.634 18.358 1.00 92.69 463 ILE A O 1
ATOM 3620 N N . ALA A 1 464 ? -11.115 -6.364 18.390 1.00 88.81 464 ALA A N 1
ATOM 3621 C CA . ALA A 1 464 ? -10.640 -6.909 19.636 1.00 88.81 464 ALA A CA 1
ATOM 3622 C C . ALA A 1 464 ? -9.164 -7.316 19.480 1.00 88.81 464 ALA A C 1
ATOM 3624 O O . ALA A 1 464 ? -8.796 -7.913 18.461 1.00 88.81 464 ALA A O 1
ATOM 3625 N N . PRO A 1 465 ? -8.287 -7.021 20.444 1.00 85.25 465 PRO A N 1
ATOM 3626 C CA . PRO A 1 465 ? -6.933 -7.555 20.406 1.00 85.25 465 PRO A CA 1
ATOM 3627 C C . PRO A 1 465 ? -6.949 -9.086 20.506 1.00 85.25 465 PRO A C 1
ATOM 3629 O O . PRO A 1 465 ? -7.885 -9.695 21.024 1.00 85.25 465 PRO A O 1
ATOM 3632 N N . GLY A 1 466 ? -5.944 -9.744 19.956 1.00 77.94 466 GLY A N 1
ATOM 3633 C CA . GLY A 1 466 ? -5.680 -11.155 20.214 1.00 77.94 466 GLY A CA 1
ATOM 3634 C C . GLY A 1 466 ? -4.612 -11.286 21.292 1.00 77.94 466 GLY A C 1
ATOM 3635 O O . GLY A 1 466 ? -3.747 -10.418 21.426 1.00 77.94 466 GLY A O 1
ATOM 3636 N N . PHE A 1 467 ? -4.625 -12.406 22.005 1.00 75.12 467 PHE A N 1
ATOM 3637 C CA . PHE A 1 467 ? -3.588 -12.753 22.974 1.00 75.12 467 PHE A CA 1
ATOM 3638 C C . PHE A 1 467 ? -3.352 -14.259 22.971 1.00 75.12 467 PHE A C 1
ATOM 3640 O O . PHE A 1 467 ? -4.257 -15.029 22.649 1.00 75.12 467 PHE A O 1
ATOM 3647 N N . ASP A 1 468 ? -2.175 -14.694 23.411 1.00 68.75 468 ASP A N 1
ATOM 3648 C CA . ASP A 1 468 ? -1.920 -16.099 23.722 1.00 68.75 468 ASP A CA 1
ATOM 3649 C C . ASP A 1 468 ? -2.490 -16.455 25.105 1.00 68.75 468 ASP A C 1
ATOM 3651 O O . ASP A 1 468 ? -1.776 -16.805 26.038 1.00 68.75 468 ASP A O 1
ATOM 3655 N N . PHE A 1 469 ? -3.815 -16.364 25.252 1.00 61.53 469 PHE A N 1
ATOM 3656 C CA . PHE A 1 469 ? -4.512 -16.567 26.533 1.00 61.53 469 PHE A CA 1
ATOM 3657 C C . PHE A 1 469 ? -4.281 -17.958 27.158 1.00 61.53 469 PHE A C 1
ATOM 3659 O O . PHE A 1 469 ? -4.526 -18.164 28.343 1.00 61.53 469 PHE A O 1
ATOM 3666 N N . TRP A 1 470 ? -3.818 -18.933 26.371 1.00 64.19 470 TRP A N 1
ATOM 3667 C CA . TRP A 1 470 ? -3.457 -20.271 26.844 1.00 64.19 470 TRP A CA 1
ATOM 3668 C C . TRP A 1 470 ? -2.091 -20.325 27.540 1.00 64.19 470 TRP A C 1
ATOM 3670 O O . TRP A 1 470 ? -1.766 -21.341 28.157 1.00 64.19 470 TRP A O 1
ATOM 3680 N N . ASN A 1 471 ? -1.281 -19.269 27.442 1.00 64.69 471 ASN A N 1
ATOM 3681 C CA . ASN A 1 471 ? 0.032 -19.198 28.060 1.00 64.69 471 ASN A CA 1
ATOM 3682 C C . ASN A 1 471 ? -0.022 -18.345 29.339 1.00 64.69 471 ASN A C 1
ATOM 3684 O O . ASN A 1 471 ? -0.137 -17.122 29.277 1.00 64.69 471 ASN A O 1
ATOM 3688 N N . PRO A 1 472 ? 0.080 -18.956 30.531 1.00 59.53 472 PRO A N 1
ATOM 3689 C CA . PRO A 1 472 ? -0.211 -18.254 31.771 1.00 59.53 472 PRO A CA 1
ATOM 3690 C C . PRO A 1 472 ? 0.802 -17.157 32.144 1.00 59.53 472 PRO A C 1
ATOM 3692 O O . PRO A 1 472 ? 0.531 -16.346 33.031 1.00 59.53 472 PRO A O 1
ATOM 3695 N N . THR A 1 473 ? 1.969 -17.134 31.496 1.00 55.88 473 THR A N 1
ATOM 3696 C CA . THR A 1 473 ? 3.086 -16.231 31.818 1.00 55.88 473 THR A CA 1
ATOM 3697 C C . THR A 1 473 ? 3.190 -15.000 30.918 1.00 55.88 473 THR A C 1
ATOM 3699 O O . THR A 1 473 ? 4.165 -14.258 31.023 1.00 55.88 473 THR A O 1
ATOM 3702 N N . THR A 1 474 ? 2.237 -14.769 30.016 1.00 64.31 474 THR A N 1
ATOM 3703 C CA . THR A 1 474 ? 2.335 -13.687 29.025 1.00 64.31 474 THR A CA 1
ATOM 3704 C C . THR A 1 474 ? 1.484 -12.473 29.359 1.00 64.31 474 THR A C 1
ATOM 3706 O O . THR A 1 474 ? 0.626 -12.486 30.244 1.00 64.31 474 THR A O 1
ATOM 3709 N N . GLN A 1 475 ? 1.722 -11.385 28.615 1.00 66.44 475 GLN A N 1
ATOM 3710 C CA . GLN A 1 475 ? 0.924 -10.161 28.700 1.00 66.44 475 GLN A CA 1
ATOM 3711 C C . GLN A 1 475 ? -0.573 -10.416 28.466 1.00 66.44 475 GLN A C 1
ATOM 3713 O O . GLN A 1 475 ? -1.387 -9.653 28.984 1.00 66.44 475 GLN A O 1
ATOM 3718 N N . GLY A 1 476 ? -0.941 -11.492 27.757 1.00 66.62 476 GLY A N 1
ATOM 3719 C CA . GLY A 1 476 ? -2.332 -11.869 27.518 1.00 66.62 476 GLY A CA 1
ATOM 3720 C C . GLY A 1 476 ? -3.148 -11.992 28.801 1.00 66.62 476 GLY A C 1
ATOM 3721 O O . GLY A 1 476 ? -4.215 -11.394 28.907 1.00 66.62 476 GLY A O 1
ATOM 3722 N N . ASN A 1 477 ? -2.605 -12.653 29.824 1.00 66.12 477 ASN A N 1
ATOM 3723 C CA . ASN A 1 477 ? -3.281 -12.795 31.114 1.00 66.12 477 ASN A CA 1
ATOM 3724 C C . ASN A 1 477 ? -3.496 -11.464 31.836 1.00 66.12 477 ASN A C 1
ATOM 3726 O O . ASN A 1 477 ? -4.556 -11.245 32.417 1.00 66.12 477 ASN A O 1
ATOM 3730 N N . ILE A 1 478 ? -2.510 -10.565 31.791 1.00 68.06 478 ILE A N 1
ATOM 3731 C CA . ILE A 1 478 ? -2.609 -9.244 32.427 1.00 68.06 478 ILE A CA 1
ATOM 3732 C C . ILE A 1 478 ? -3.690 -8.410 31.731 1.00 68.06 478 ILE A C 1
ATOM 3734 O O . ILE A 1 478 ? -4.480 -7.732 32.386 1.00 68.06 478 ILE A O 1
ATOM 3738 N N . ILE A 1 479 ? -3.756 -8.484 30.402 1.00 67.75 479 ILE A N 1
ATOM 3739 C CA . ILE A 1 479 ? -4.726 -7.721 29.621 1.00 67.75 479 ILE A CA 1
ATOM 3740 C C . ILE A 1 479 ? -6.134 -8.287 29.814 1.00 67.75 479 ILE A C 1
ATOM 3742 O O . ILE A 1 479 ? -7.064 -7.529 30.076 1.00 67.75 479 ILE A O 1
ATOM 3746 N N . CYS A 1 480 ? -6.295 -9.607 29.812 1.00 66.94 480 CYS A N 1
ATOM 3747 C CA . CYS A 1 480 ? -7.582 -10.219 30.121 1.00 66.94 480 CYS A CA 1
ATOM 3748 C C . CYS A 1 480 ? -8.028 -9.937 31.558 1.00 66.94 480 CYS A C 1
ATOM 3750 O O . CYS A 1 480 ? -9.205 -9.666 31.782 1.00 66.94 480 CYS A O 1
ATOM 3752 N N . ALA A 1 481 ? -7.100 -9.885 32.517 1.00 65.75 481 ALA A N 1
ATOM 3753 C CA . ALA A 1 481 ? -7.402 -9.449 33.876 1.00 65.75 481 ALA A CA 1
ATOM 3754 C C . ALA A 1 481 ? -7.850 -7.978 33.942 1.00 65.75 481 ALA A C 1
ATOM 3756 O O . ALA A 1 481 ? -8.751 -7.671 34.711 1.00 65.75 481 ALA A O 1
ATOM 3757 N N . SER A 1 482 ? -7.302 -7.078 33.114 1.00 63.94 482 SER A N 1
ATOM 3758 C CA . SER A 1 482 ? -7.769 -5.677 33.064 1.00 63.94 482 SER A CA 1
ATOM 3759 C C . SER A 1 482 ? -9.177 -5.500 32.482 1.00 63.94 482 SER A C 1
ATOM 3761 O O . SER A 1 482 ? -9.829 -4.493 32.748 1.00 63.94 482 SER A O 1
ATOM 3763 N N . ALA A 1 483 ? -9.652 -6.474 31.702 1.00 56.28 483 ALA A N 1
ATOM 3764 C CA . ALA A 1 483 ? -11.030 -6.532 31.225 1.00 56.28 483 ALA A CA 1
ATOM 3765 C C . ALA A 1 483 ? -11.951 -7.315 32.179 1.00 56.28 483 ALA A C 1
ATOM 3767 O O . ALA A 1 483 ? -13.175 -7.210 32.080 1.00 56.28 483 ALA A O 1
ATOM 3768 N N . GLY A 1 484 ? -11.373 -8.103 33.090 1.00 57.00 484 GLY A N 1
ATOM 3769 C CA . GLY A 1 484 ? -12.095 -8.839 34.113 1.00 57.00 484 GLY A CA 1
ATOM 3770 C C . GLY A 1 484 ? -12.685 -7.883 35.141 1.00 57.00 484 GLY A C 1
ATOM 3771 O O . GLY A 1 484 ? -11.963 -7.175 35.836 1.00 57.00 484 GLY A O 1
ATOM 3772 N N . PHE A 1 485 ? -14.006 -7.885 35.261 1.00 56.38 485 PHE A N 1
ATOM 3773 C CA . PHE A 1 485 ? -14.715 -7.201 36.334 1.00 56.38 485 PHE A CA 1
ATOM 3774 C C . PHE A 1 485 ? -15.442 -8.273 37.159 1.00 56.38 485 PHE A C 1
ATOM 3776 O O . PHE A 1 485 ? -15.977 -9.241 36.616 1.00 56.38 485 PHE A O 1
ATOM 3783 N N . GLN A 1 486 ? -15.408 -8.135 38.481 1.00 53.69 486 GLN A N 1
ATOM 3784 C CA . GLN A 1 486 ? -16.170 -8.977 39.394 1.00 53.69 486 GLN A CA 1
ATOM 3785 C C . GLN A 1 486 ? -17.183 -8.088 40.091 1.00 53.69 486 GLN A C 1
ATOM 3787 O O . GLN A 1 486 ? -16.818 -7.063 40.663 1.00 53.69 486 GLN A O 1
ATOM 3792 N N . GLU A 1 487 ? -18.447 -8.485 40.049 1.00 54.12 487 GLU A N 1
ATOM 3793 C CA . GLU A 1 487 ? -19.522 -7.630 40.516 1.00 54.12 487 GLU A CA 1
ATOM 3794 C C . GLU A 1 487 ? -20.550 -8.414 41.328 1.00 54.12 487 GLU A C 1
ATOM 3796 O O . GLU A 1 487 ? -20.861 -9.568 41.029 1.00 54.12 487 GLU A O 1
ATOM 3801 N N . ILE A 1 488 ? -21.045 -7.784 42.394 1.00 53.47 488 ILE A N 1
ATOM 3802 C CA . ILE A 1 488 ? -22.085 -8.337 43.259 1.00 53.47 488 ILE A CA 1
ATOM 3803 C C . ILE A 1 488 ? -23.386 -7.628 42.897 1.00 53.47 488 ILE A C 1
ATOM 3805 O O . ILE A 1 488 ? -23.572 -6.450 43.204 1.00 53.47 488 ILE A O 1
ATOM 3809 N N . ALA A 1 489 ? -24.287 -8.350 42.237 1.00 51.19 489 ALA A N 1
ATOM 3810 C CA . ALA A 1 489 ? -25.628 -7.859 41.967 1.00 51.19 489 ALA A CA 1
ATOM 3811 C C . ALA A 1 489 ? -26.499 -7.980 43.224 1.00 51.19 489 ALA A C 1
ATOM 3813 O O . ALA A 1 489 ? -26.624 -9.059 43.810 1.00 51.19 489 ALA A O 1
ATOM 3814 N N . PHE A 1 490 ? -27.129 -6.874 43.622 1.00 50.78 490 PHE A N 1
ATOM 3815 C CA . PHE A 1 490 ? -28.183 -6.886 44.630 1.00 50.78 490 PHE A CA 1
ATOM 3816 C C . PHE A 1 490 ? -29.532 -6.926 43.933 1.00 50.78 490 PHE A C 1
ATOM 3818 O O . PHE A 1 490 ? -29.755 -6.198 42.970 1.00 50.78 490 PHE A O 1
ATOM 3825 N N . PHE A 1 491 ? -30.423 -7.768 44.446 1.00 51.53 491 PHE A N 1
ATOM 3826 C CA . PHE A 1 491 ? -31.761 -7.933 43.907 1.00 51.53 491 PHE A CA 1
ATOM 3827 C C . PHE A 1 491 ? -32.805 -7.412 44.888 1.00 51.53 491 PHE A C 1
ATOM 3829 O O . PHE A 1 491 ? -32.781 -7.752 46.074 1.00 51.53 491 PHE A O 1
ATOM 3836 N N . GLU A 1 492 ? -33.760 -6.633 44.385 1.00 48.47 492 GLU A N 1
ATOM 3837 C CA . GLU A 1 492 ? -34.935 -6.224 45.148 1.00 48.47 492 GLU A CA 1
ATOM 3838 C C . GLU A 1 492 ? -36.187 -6.913 44.598 1.00 48.47 492 GLU A C 1
ATOM 3840 O O . GLU A 1 492 ? -36.514 -6.798 43.420 1.00 48.47 492 GLU A O 1
ATOM 3845 N N . VAL A 1 493 ? -36.879 -7.657 45.468 1.00 49.41 493 VAL A N 1
ATOM 3846 C CA . VAL A 1 493 ? -38.173 -8.289 45.178 1.00 49.41 493 VAL A CA 1
ATOM 3847 C C . VAL A 1 493 ? -39.290 -7.508 45.856 1.00 49.41 493 VAL A C 1
ATOM 3849 O O . VAL A 1 493 ? -39.200 -7.200 47.048 1.00 49.41 493 VAL A O 1
ATOM 3852 N N . HIS A 1 494 ? -40.390 -7.259 45.139 1.00 45.94 494 HIS A N 1
ATOM 3853 C CA . HIS A 1 494 ? -41.623 -6.834 45.793 1.00 45.94 494 HIS A CA 1
ATOM 3854 C C . HIS A 1 494 ? -42.116 -7.955 46.717 1.00 45.94 494 HIS A C 1
ATOM 3856 O O . HIS A 1 494 ? -42.305 -9.100 46.298 1.00 45.94 494 HIS A O 1
ATOM 3862 N N . TRP A 1 495 ? -42.301 -7.622 47.993 1.00 53.50 495 TRP A N 1
ATOM 3863 C CA . TRP A 1 495 ? -42.761 -8.561 49.004 1.00 53.50 495 TRP A CA 1
ATOM 3864 C C . TRP A 1 495 ? -44.222 -8.287 49.373 1.00 53.50 495 TRP A C 1
ATOM 3866 O O . TRP A 1 495 ? -44.639 -7.137 49.508 1.00 53.50 495 TRP A O 1
ATOM 3876 N N . THR A 1 496 ? -44.992 -9.362 49.554 1.00 47.44 496 THR A N 1
ATOM 3877 C CA . THR A 1 496 ? -46.386 -9.311 50.023 1.00 47.44 496 THR A CA 1
ATOM 3878 C C . THR A 1 496 ? -46.470 -8.784 51.465 1.00 47.44 496 THR A C 1
ATOM 3880 O O . THR A 1 496 ? -45.469 -8.501 52.111 1.00 47.44 496 THR A O 1
ATOM 3883 N N . SER A 1 497 ? -47.666 -8.631 52.025 1.00 46.47 497 SER A N 1
ATOM 3884 C CA . SER A 1 497 ? -47.913 -7.908 53.286 1.00 46.47 497 SER A CA 1
ATOM 3885 C C . SER A 1 497 ? -47.193 -8.411 54.561 1.00 46.47 497 SER A C 1
ATOM 3887 O O . SER A 1 497 ? -47.275 -7.732 55.583 1.00 46.47 497 SER A O 1
ATOM 3889 N N . SER A 1 498 ? -46.474 -9.548 54.556 1.00 51.91 498 SER A N 1
ATOM 3890 C CA . SER A 1 498 ? -45.840 -10.106 55.768 1.00 51.91 498 SER A CA 1
ATOM 3891 C C . SER A 1 498 ? -44.408 -10.617 55.575 1.00 51.91 498 SER A C 1
ATOM 3893 O O . SER A 1 498 ? -44.184 -11.729 55.093 1.00 51.91 498 SER A O 1
ATOM 3895 N N . ARG A 1 499 ? -43.416 -9.830 56.022 1.00 50.34 499 ARG A N 1
ATOM 3896 C CA . ARG A 1 499 ? -41.964 -10.141 56.038 1.00 50.34 499 ARG A CA 1
ATOM 3897 C C . ARG A 1 499 ? -41.586 -11.358 56.904 1.00 50.34 499 ARG A C 1
ATOM 3899 O O . ARG A 1 499 ? -40.468 -11.865 56.823 1.00 50.34 499 ARG A O 1
ATOM 3906 N N . GLU A 1 500 ? -42.486 -11.806 57.774 1.00 53.59 500 GLU A N 1
ATOM 3907 C CA . GLU A 1 500 ? -42.286 -12.947 58.679 1.00 53.59 500 GLU A CA 1
ATOM 3908 C C . GLU A 1 500 ? -42.344 -14.297 57.946 1.00 53.59 500 GLU A C 1
ATOM 3910 O O . GLU A 1 500 ? -41.752 -15.266 58.407 1.00 53.59 500 GLU A O 1
ATOM 3915 N N . ASN A 1 501 ? -42.979 -14.351 56.771 1.00 53.38 501 ASN A N 1
ATOM 3916 C CA . ASN A 1 501 ? -43.175 -15.589 56.010 1.00 53.38 501 ASN A CA 1
ATOM 3917 C C . ASN A 1 501 ? -41.991 -15.978 55.108 1.00 53.38 501 ASN A C 1
ATOM 3919 O O . ASN A 1 501 ? -42.064 -16.979 54.397 1.00 53.38 501 ASN A O 1
ATOM 3923 N N . MET A 1 502 ? -40.904 -15.203 55.115 1.00 48.12 502 MET A N 1
ATOM 3924 C CA . MET A 1 502 ? -39.708 -15.505 54.329 1.00 48.12 502 MET A CA 1
ATOM 3925 C C . MET A 1 502 ? -39.065 -16.799 54.853 1.00 48.12 502 MET A C 1
ATOM 3927 O O . MET A 1 502 ? -38.630 -16.856 56.001 1.00 48.12 502 MET A O 1
ATOM 3931 N N . GLY A 1 503 ? -39.051 -17.848 54.026 1.00 49.62 503 GLY A N 1
ATOM 3932 C CA . GLY A 1 503 ? -38.543 -19.173 54.394 1.00 49.62 503 GLY A CA 1
ATOM 3933 C C . GLY A 1 503 ? -39.571 -20.127 55.012 1.00 49.62 503 GLY A C 1
ATOM 3934 O O . GLY A 1 503 ? -39.215 -21.271 55.298 1.00 49.62 503 GLY A O 1
ATOM 3935 N N . ASN A 1 504 ? -40.836 -19.718 55.182 1.00 53.72 504 ASN A N 1
ATOM 3936 C CA . ASN A 1 504 ? -41.865 -20.622 55.690 1.00 53.72 504 ASN A CA 1
ATOM 3937 C C . ASN A 1 504 ? -42.510 -21.415 54.540 1.00 53.72 504 ASN A C 1
ATOM 3939 O O . ASN A 1 504 ? -43.308 -20.888 53.764 1.00 53.72 504 ASN A O 1
ATOM 3943 N N . ARG A 1 505 ? -42.144 -22.699 54.434 1.00 50.09 505 ARG A N 1
ATOM 3944 C CA . ARG A 1 505 ? -42.577 -23.637 53.378 1.00 50.09 505 ARG A CA 1
ATOM 3945 C C . ARG A 1 505 ? -44.102 -23.798 53.288 1.00 50.09 505 ARG A C 1
ATOM 3947 O O . ARG A 1 505 ? -44.597 -24.218 52.248 1.00 50.09 505 ARG A O 1
ATOM 3954 N N . GLU A 1 506 ? -44.829 -23.473 54.355 1.00 52.94 506 GLU A N 1
ATOM 3955 C CA . GLU A 1 506 ? -46.271 -23.716 54.488 1.00 52.94 506 GLU A CA 1
ATOM 3956 C C . GLU A 1 506 ? -47.153 -22.724 53.707 1.00 52.94 506 GLU A C 1
ATOM 3958 O O . GLU A 1 506 ? -48.293 -23.052 53.396 1.00 52.94 506 GLU A O 1
ATOM 3963 N N . ASN A 1 507 ? -46.630 -21.555 53.306 1.00 47.38 507 ASN A N 1
ATOM 3964 C CA . ASN A 1 507 ? -47.430 -20.485 52.684 1.00 47.38 507 ASN A CA 1
ATOM 3965 C C . ASN A 1 507 ? -47.273 -20.365 51.151 1.00 47.38 507 ASN A C 1
ATOM 3967 O O . ASN A 1 507 ? -47.591 -19.328 50.569 1.00 47.38 507 ASN A O 1
ATOM 3971 N N . GLY A 1 508 ? -46.814 -21.426 50.480 1.00 46.41 508 GLY A N 1
ATOM 3972 C CA . GLY A 1 508 ? -47.015 -21.609 49.034 1.00 46.41 508 GLY A CA 1
ATOM 3973 C C . GLY A 1 508 ? -46.031 -20.924 48.077 1.00 46.41 508 GLY A C 1
ATOM 3974 O O . GLY A 1 508 ? -46.202 -21.061 46.873 1.00 46.41 508 GLY A O 1
ATOM 3975 N N . TRP A 1 509 ? -44.989 -20.246 48.564 1.00 47.88 509 TRP A N 1
ATOM 3976 C CA . TRP A 1 509 ? -43.888 -19.770 47.714 1.00 47.88 509 TRP A CA 1
ATOM 3977 C C . TRP A 1 509 ? -42.578 -20.362 48.219 1.00 47.88 509 TRP A C 1
ATOM 3979 O O . TRP A 1 509 ? -42.051 -19.937 49.249 1.00 47.88 509 TRP A O 1
ATOM 3989 N N . GLY A 1 510 ? -42.057 -21.378 47.528 1.00 60.53 510 GLY A N 1
ATOM 3990 C CA . GLY A 1 510 ? -40.738 -21.908 47.849 1.00 60.53 510 GLY A CA 1
ATOM 3991 C C . GLY A 1 510 ? -39.664 -20.853 47.576 1.00 60.53 510 GLY A C 1
ATOM 3992 O O . GLY A 1 510 ? -39.767 -20.082 46.624 1.00 60.53 510 GLY A O 1
ATOM 3993 N N . ASN A 1 511 ? -38.579 -20.853 48.359 1.00 57.88 511 ASN A N 1
ATOM 3994 C CA . ASN A 1 511 ? -37.406 -19.994 48.114 1.00 57.88 511 ASN A CA 1
ATOM 3995 C C . ASN A 1 511 ? -36.882 -20.112 46.662 1.00 57.88 511 ASN A C 1
ATOM 3997 O O . ASN A 1 511 ? -36.307 -19.167 46.129 1.00 57.88 511 ASN A O 1
ATOM 4001 N N . LYS A 1 512 ? -37.144 -21.249 45.999 1.00 56.66 512 LYS A N 1
ATOM 4002 C CA . LYS A 1 512 ? -36.855 -21.496 44.582 1.00 56.66 512 LYS A CA 1
ATOM 4003 C C . LYS A 1 512 ? -37.736 -20.683 43.619 1.00 56.66 512 LYS A C 1
ATOM 4005 O O . LYS A 1 512 ? -37.184 -20.091 42.700 1.00 56.66 512 LYS A O 1
ATOM 4010 N N . GLU A 1 513 ? -39.059 -20.602 43.816 1.00 57.97 513 GLU A N 1
ATOM 4011 C CA . GLU A 1 513 ? -39.926 -19.741 42.986 1.00 57.97 513 GLU A CA 1
ATOM 4012 C C . GLU A 1 513 ? -39.584 -18.264 43.161 1.00 57.97 513 GLU A C 1
ATOM 4014 O O . GLU A 1 513 ? -39.628 -17.512 42.192 1.00 57.97 513 GLU A O 1
ATOM 4019 N N . ILE A 1 514 ? -39.225 -17.848 44.378 1.00 57.66 514 ILE A N 1
ATOM 4020 C CA . ILE A 1 514 ? -38.802 -16.471 44.655 1.00 57.66 514 ILE A CA 1
ATOM 4021 C C . ILE A 1 514 ? -37.491 -16.177 43.918 1.00 57.66 514 ILE A C 1
ATOM 4023 O O . ILE A 1 514 ? -37.405 -15.172 43.221 1.00 57.66 514 ILE A O 1
ATOM 4027 N N . ALA A 1 515 ? -36.506 -17.077 43.992 1.00 56.78 515 ALA A N 1
ATOM 4028 C CA . ALA A 1 515 ? -35.260 -16.960 43.237 1.00 56.78 515 ALA A CA 1
ATOM 4029 C C . ALA A 1 515 ? -35.478 -16.975 41.709 1.00 56.78 515 ALA A C 1
ATOM 4031 O O . ALA A 1 515 ? -34.832 -16.213 41.001 1.00 56.78 515 ALA A O 1
ATOM 4032 N N . HIS A 1 516 ? -36.404 -17.787 41.186 1.00 56.84 516 HIS A N 1
ATOM 4033 C CA . HIS A 1 516 ? -36.730 -17.820 39.750 1.00 56.84 516 HIS A CA 1
ATOM 4034 C C . HIS A 1 516 ? -37.508 -16.587 39.276 1.00 56.84 516 HIS A C 1
ATOM 4036 O O . HIS A 1 516 ? -37.191 -16.034 38.229 1.00 56.84 516 HIS A O 1
ATOM 4042 N N . ARG A 1 517 ? -38.480 -16.093 40.056 1.00 57.00 517 ARG A N 1
ATOM 4043 C CA . ARG A 1 517 ? -39.104 -14.784 39.796 1.00 57.00 517 ARG A CA 1
ATOM 4044 C C . ARG A 1 517 ? -38.072 -13.670 39.800 1.00 57.00 517 ARG A C 1
ATOM 4046 O O . ARG A 1 517 ? -38.228 -12.704 39.068 1.00 57.00 517 ARG A O 1
ATOM 4053 N N . CYS A 1 518 ? -37.025 -13.831 40.600 1.00 53.28 518 CYS A N 1
ATOM 4054 C CA . CYS A 1 518 ? -35.934 -12.889 40.648 1.00 53.28 518 CYS A CA 1
ATOM 4055 C C . CYS A 1 518 ? -35.037 -12.951 39.408 1.00 53.28 518 CYS A C 1
ATOM 4057 O O . CYS A 1 518 ? -34.750 -11.915 38.827 1.00 53.28 518 CYS A O 1
ATOM 4059 N N . LEU A 1 519 ? -34.692 -14.143 38.918 1.00 53.56 519 LEU A N 1
ATOM 4060 C CA . LEU A 1 519 ? -34.011 -14.281 37.624 1.00 53.56 519 LEU A CA 1
ATOM 4061 C C . LEU A 1 519 ? -34.793 -13.635 36.469 1.00 53.56 519 LEU A C 1
ATOM 4063 O O . LEU A 1 519 ? -34.190 -13.005 35.610 1.00 53.56 519 LEU A O 1
ATOM 4067 N N . ASN A 1 520 ? -36.124 -13.763 36.480 1.00 50.00 520 ASN A N 1
ATOM 4068 C CA . ASN A 1 520 ? -36.982 -13.321 35.376 1.00 50.00 520 ASN A CA 1
ATOM 4069 C C . ASN A 1 520 ? -37.550 -11.898 35.540 1.00 50.00 520 ASN A C 1
ATOM 4071 O O . ASN A 1 520 ? -38.219 -11.408 34.635 1.00 50.00 520 ASN A O 1
ATOM 4075 N N . GLY A 1 521 ? -37.366 -11.254 36.696 1.00 48.03 521 GLY A N 1
ATOM 4076 C CA . GLY A 1 521 ? -38.060 -10.000 37.013 1.00 48.03 521 GLY A CA 1
ATOM 4077 C C . GLY A 1 521 ? -37.521 -9.211 38.204 1.00 48.03 521 GLY A C 1
ATOM 4078 O O . GLY A 1 521 ? -38.101 -8.182 38.545 1.00 48.03 521 GLY A O 1
ATOM 4079 N N . CYS A 1 522 ? -36.437 -9.656 38.846 1.00 50.59 522 CYS A N 1
ATOM 4080 C CA . CYS A 1 522 ? -35.667 -8.766 39.703 1.00 50.59 522 CYS A CA 1
ATOM 4081 C C . CYS A 1 522 ? -34.628 -8.019 38.889 1.00 50.59 522 CYS A C 1
ATOM 4083 O O . CYS A 1 522 ? -34.028 -8.520 37.939 1.00 50.59 522 CYS A O 1
ATOM 4085 N N . TYR A 1 523 ? -34.314 -6.852 39.409 1.00 52.78 523 TYR A N 1
ATOM 4086 C CA . TYR A 1 523 ? -33.197 -6.063 38.965 1.00 52.78 523 TYR A CA 1
ATOM 4087 C C . TYR A 1 523 ? -31.925 -6.580 39.626 1.00 52.78 523 TYR A C 1
ATOM 4089 O O . TYR A 1 523 ? -31.766 -6.442 40.835 1.00 52.78 523 TYR A O 1
ATOM 4097 N N . ALA A 1 524 ? -31.036 -7.185 38.844 1.00 48.56 524 ALA A N 1
ATOM 4098 C CA . ALA A 1 524 ? -29.624 -7.267 39.186 1.00 48.56 524 ALA A CA 1
ATOM 4099 C C . ALA A 1 524 ? -29.029 -5.896 38.882 1.00 48.56 524 ALA A C 1
ATOM 4101 O O . ALA A 1 524 ? -28.679 -5.615 37.739 1.00 48.56 524 ALA A O 1
ATOM 4102 N N . ILE A 1 525 ? -28.978 -5.011 39.870 1.00 52.00 525 ILE A N 1
ATOM 4103 C CA . ILE A 1 525 ? -28.307 -3.730 39.678 1.00 52.00 525 ILE A CA 1
ATOM 4104 C C . ILE A 1 525 ? -27.196 -3.674 40.706 1.00 52.00 525 ILE A C 1
ATOM 4106 O O . ILE A 1 525 ? -27.434 -3.554 41.913 1.00 52.00 525 ILE A O 1
ATOM 4110 N N . PRO A 1 526 ? -25.960 -3.802 40.253 1.00 46.25 526 PRO A N 1
ATOM 4111 C CA . PRO A 1 526 ? -24.826 -3.613 41.124 1.00 46.25 526 PRO A CA 1
ATOM 4112 C C . PRO A 1 526 ? -24.840 -2.228 41.756 1.00 46.25 526 PRO A C 1
ATOM 4114 O O . PRO A 1 526 ? -25.205 -1.239 41.123 1.00 46.25 526 PRO A O 1
ATOM 4117 N N . TYR A 1 527 ? -24.505 -2.180 43.043 1.00 48.66 527 TYR A N 1
ATOM 4118 C CA . TYR A 1 527 ? -24.578 -0.977 43.879 1.00 48.66 527 TYR A CA 1
ATOM 4119 C C . TYR A 1 527 ? -25.987 -0.387 44.087 1.00 48.66 527 TYR A C 1
ATOM 4121 O O . TYR A 1 527 ? -26.131 0.608 44.800 1.00 48.66 527 TYR A O 1
ATOM 4129 N N . TYR A 1 528 ? -27.054 -0.999 43.561 1.00 44.66 528 TYR A N 1
ATOM 4130 C CA . TYR A 1 528 ? -28.415 -0.531 43.822 1.00 44.66 528 TYR A CA 1
ATOM 4131 C C . TYR A 1 528 ? -28.789 -0.673 45.289 1.00 44.66 528 TYR A C 1
ATOM 4133 O O . TYR A 1 528 ? -28.704 -1.746 45.889 1.00 44.66 528 TYR A O 1
ATOM 4141 N N . GLY A 1 529 ? -29.197 0.451 45.876 1.00 43.44 529 GLY A N 1
ATOM 4142 C CA . GLY A 1 529 ? -29.501 0.548 47.298 1.00 43.44 529 GLY A CA 1
ATOM 4143 C C . GLY A 1 529 ? -28.276 0.619 48.213 1.00 43.44 529 GLY A C 1
ATOM 4144 O O . GLY A 1 529 ? -28.469 0.632 49.429 1.00 43.44 529 GLY A O 1
ATOM 4145 N N . MET A 1 530 ? -27.048 0.692 47.680 1.00 46.78 530 MET A N 1
ATOM 4146 C CA . MET A 1 530 ? -25.876 1.037 48.484 1.00 46.78 530 MET A CA 1
ATOM 4147 C C . MET A 1 530 ? -25.853 2.547 48.748 1.00 46.78 530 MET A C 1
ATOM 4149 O O . MET A 1 530 ? -25.889 3.350 47.824 1.00 46.78 530 MET A O 1
ATOM 4153 N N . GLU A 1 531 ? -25.732 2.936 50.019 1.00 42.56 531 GLU A N 1
ATOM 4154 C CA . GLU A 1 531 ? -25.640 4.335 50.488 1.00 42.56 531 GLU A CA 1
ATOM 4155 C C . GLU A 1 531 ? -24.372 5.074 49.988 1.00 42.56 531 GLU A C 1
ATOM 4157 O O . GLU A 1 531 ? -24.156 6.238 50.307 1.00 42.56 531 GLU A O 1
ATOM 4162 N N . PHE A 1 532 ? -23.518 4.408 49.204 1.00 39.00 532 PHE A N 1
ATOM 4163 C CA . PHE A 1 532 ? -22.152 4.831 48.888 1.00 39.00 532 PHE A CA 1
ATOM 4164 C C . PHE A 1 532 ? -21.984 5.665 47.609 1.00 39.00 532 PHE A C 1
ATOM 4166 O O . PHE A 1 532 ? -20.872 6.112 47.349 1.00 39.00 532 PHE A O 1
ATOM 4173 N N . ASN A 1 533 ? -23.050 5.940 46.851 1.00 40.12 533 ASN A N 1
ATOM 4174 C CA . ASN A 1 533 ? -22.970 6.809 45.663 1.00 40.12 533 ASN A CA 1
ATOM 4175 C C . ASN A 1 533 ? -23.340 8.277 45.936 1.00 40.12 533 ASN A C 1
ATOM 4177 O O . ASN A 1 533 ? -23.354 9.093 45.020 1.00 40.12 533 ASN A O 1
ATOM 4181 N N . GLN A 1 534 ? -23.607 8.651 47.190 1.00 42.94 534 GLN A N 1
ATOM 4182 C CA . GLN A 1 534 ? -23.744 10.058 47.559 1.00 42.94 534 GLN A CA 1
ATOM 4183 C C . GLN A 1 534 ? -22.356 10.671 47.782 1.00 42.94 534 GLN A C 1
ATOM 4185 O O . GLN A 1 534 ? -21.730 10.462 48.825 1.00 42.94 534 GLN A O 1
ATOM 4190 N N . LYS A 1 535 ? -21.878 11.484 46.830 1.00 42.50 535 LYS A N 1
ATOM 4191 C CA . LYS A 1 535 ? -20.860 12.490 47.157 1.00 42.50 535 LYS A CA 1
ATOM 4192 C C . LYS A 1 535 ? -21.480 13.441 48.179 1.00 42.50 535 LYS A C 1
ATOM 4194 O O . LYS A 1 535 ? -22.546 14.010 47.956 1.00 42.50 535 LYS A O 1
ATOM 4199 N N . VAL A 1 536 ? -20.834 13.578 49.333 1.00 40.41 536 VAL A N 1
ATOM 4200 C CA . VAL A 1 536 ? -21.293 14.471 50.402 1.00 40.41 536 VAL A CA 1
ATOM 4201 C C . VAL A 1 536 ? -21.311 15.908 49.866 1.00 40.41 536 VAL A C 1
ATOM 4203 O O . VAL A 1 536 ? -20.248 16.494 49.672 1.00 40.41 536 VAL A O 1
ATOM 4206 N N . GLY A 1 537 ? -22.504 16.470 49.649 1.00 47.44 537 GLY A N 1
ATOM 4207 C CA . GLY A 1 537 ? -22.700 17.884 49.301 1.00 47.44 537 GLY A CA 1
ATOM 4208 C C . GLY A 1 537 ? -23.086 18.212 47.852 1.00 47.44 537 GLY A C 1
ATOM 4209 O O . GLY A 1 537 ? -23.098 19.396 47.527 1.00 47.44 537 GLY A O 1
ATOM 4210 N N . GLU A 1 538 ? -23.402 17.238 46.992 1.00 47.50 538 GLU A N 1
ATOM 4211 C CA . GLU A 1 538 ? -23.998 17.519 45.670 1.00 47.50 538 GLU A CA 1
ATOM 4212 C C . GLU A 1 538 ? -25.532 17.620 45.761 1.00 47.50 538 GLU A C 1
ATOM 4214 O O . GLU A 1 538 ? -26.202 16.701 46.232 1.00 47.50 538 GLU A O 1
ATOM 4219 N N . GLU A 1 539 ? -26.080 18.752 45.314 1.00 42.44 539 GLU A N 1
ATOM 4220 C CA . GLU A 1 539 ? -27.519 19.011 45.201 1.00 42.44 539 GLU A CA 1
ATOM 4221 C C . GLU A 1 539 ? -28.044 18.265 43.961 1.00 42.44 539 GLU A C 1
ATOM 4223 O O . GLU A 1 539 ? -27.684 18.593 42.828 1.00 42.44 539 GLU A O 1
ATOM 4228 N N . LYS A 1 540 ? -28.834 17.203 44.161 1.00 46.56 540 LYS A N 1
ATOM 4229 C CA . LYS A 1 540 ? -29.454 16.462 43.054 1.00 46.56 540 LYS A CA 1
ATOM 4230 C C . LYS A 1 540 ? -30.699 17.211 42.581 1.00 46.56 540 LYS A C 1
ATOM 4232 O O . LYS A 1 540 ? -31.545 17.551 43.400 1.00 46.56 540 LYS A O 1
ATOM 4237 N N . LYS A 1 541 ? -30.824 17.427 41.270 1.00 40.31 541 LYS A N 1
ATOM 4238 C CA . LYS A 1 541 ? -32.095 17.814 40.642 1.00 40.31 541 LYS A CA 1
ATOM 4239 C C . LYS A 1 541 ? -32.920 16.565 40.351 1.00 40.31 541 LYS A C 1
ATOM 4241 O O . LYS A 1 541 ? -32.360 15.516 40.045 1.00 40.31 541 LYS A O 1
ATOM 4246 N N . TYR A 1 542 ? -34.237 16.684 40.483 1.00 45.78 542 TYR A N 1
ATOM 4247 C CA . TYR A 1 542 ? -35.173 15.560 40.406 1.00 45.78 542 TYR A CA 1
ATOM 4248 C C . TYR A 1 542 ? -35.950 15.545 39.081 1.00 45.78 542 TYR A C 1
ATOM 4250 O O . TYR A 1 542 ? -36.250 16.610 38.543 1.00 45.78 542 TYR A O 1
ATOM 4258 N N . PRO A 1 543 ? -36.454 14.378 38.630 1.00 38.78 543 PRO A N 1
ATOM 4259 C CA . PRO A 1 543 ? -37.443 14.294 37.551 1.00 38.78 543 PRO A CA 1
ATOM 4260 C C . PRO A 1 543 ? -38.753 15.027 37.844 1.00 38.78 543 PRO A C 1
ATOM 4262 O O . PRO A 1 543 ? -39.464 15.423 36.930 1.00 38.78 543 PRO A O 1
ATOM 4265 N N . GLU A 1 544 ? -39.076 15.235 39.122 1.00 41.59 544 GLU A N 1
ATOM 4266 C CA . GLU A 1 544 ? -40.237 16.032 39.532 1.00 41.59 544 GLU A CA 1
ATOM 4267 C C . GLU A 1 544 ? -40.043 17.536 39.251 1.00 41.59 544 GLU A C 1
ATOM 4269 O O . GLU A 1 544 ? -41.020 18.281 39.180 1.00 41.59 544 GLU A O 1
ATOM 4274 N N . GLU A 1 545 ? -38.795 17.971 39.047 1.00 44.50 545 GLU A N 1
ATOM 4275 C CA . GLU A 1 545 ? -38.421 19.323 38.613 1.00 44.50 545 GLU A CA 1
ATOM 4276 C C . GLU A 1 545 ? -38.218 19.414 37.089 1.00 44.50 545 GLU A C 1
ATOM 4278 O O . GLU A 1 545 ? -38.112 20.515 36.540 1.00 44.50 545 GLU A O 1
ATOM 4283 N N . ILE A 1 546 ? -38.225 18.276 36.380 1.00 45.84 546 ILE A N 1
ATOM 4284 C CA . ILE A 1 546 ? -38.264 18.233 34.919 1.00 45.84 546 ILE A CA 1
ATOM 4285 C C . ILE A 1 546 ? -39.696 18.554 34.497 1.00 45.84 546 ILE A C 1
ATOM 4287 O O . ILE A 1 546 ? -40.595 17.712 34.461 1.00 45.84 546 ILE A O 1
ATOM 4291 N N . HIS A 1 547 ? -39.928 19.821 34.168 1.00 45.59 547 HIS A N 1
ATOM 4292 C CA . HIS A 1 547 ? -41.138 20.221 33.472 1.00 45.59 547 HIS A CA 1
ATOM 4293 C C . HIS A 1 547 ? -41.182 19.516 32.108 1.00 45.59 547 HIS A C 1
ATOM 4295 O O . HIS A 1 547 ? -40.614 20.018 31.137 1.00 45.59 547 HIS A O 1
ATOM 4301 N N . CYS A 1 548 ? -41.895 18.385 32.011 1.00 47.00 548 CYS A N 1
ATOM 4302 C CA . CYS A 1 548 ? -42.326 17.837 30.727 1.00 47.00 548 CYS A CA 1
ATOM 4303 C C . CYS A 1 548 ? -43.062 18.964 29.983 1.00 47.00 548 CYS A C 1
ATOM 4305 O O . CYS A 1 548 ? -44.193 19.324 30.314 1.00 47.00 548 CYS A O 1
ATOM 4307 N N . THR A 1 549 ? -42.412 19.568 28.990 1.00 49.44 549 THR A N 1
ATOM 4308 C CA . THR A 1 549 ? -42.982 20.678 28.206 1.00 49.44 549 THR A CA 1
ATOM 4309 C C . THR A 1 549 ? -44.088 20.209 27.250 1.00 49.44 549 THR A C 1
ATOM 4311 O O . THR A 1 549 ? -44.752 21.017 26.598 1.00 49.44 549 THR A O 1
ATOM 4314 N N . SER A 1 550 ? -44.355 18.904 27.202 1.00 48.31 550 SER A N 1
ATOM 4315 C CA . SER A 1 550 ? -45.415 18.269 26.429 1.00 48.31 550 SER A CA 1
ATOM 4316 C C . SER A 1 550 ? -46.781 18.358 27.134 1.00 48.31 550 SER A C 1
ATOM 4318 O O . SER A 1 550 ? -47.249 17.438 27.791 1.00 48.31 550 SER A O 1
ATOM 4320 N N . ILE A 1 551 ? -47.439 19.505 26.948 1.00 44.34 551 ILE A N 1
ATOM 4321 C CA . ILE A 1 551 ? -48.903 19.696 26.856 1.00 44.34 551 ILE A CA 1
ATOM 4322 C C . ILE A 1 551 ? -49.752 18.822 27.818 1.00 44.34 551 ILE A C 1
ATOM 4324 O O . ILE A 1 551 ? -50.420 17.876 27.412 1.00 44.34 551 ILE A O 1
ATOM 4328 N N . GLY A 1 552 ? -49.813 19.209 29.096 1.00 50.78 552 GLY A N 1
ATOM 4329 C CA . GLY A 1 552 ? -51.003 19.021 29.945 1.00 50.78 552 GLY A CA 1
ATOM 4330 C C . GLY A 1 552 ? -51.320 17.621 30.499 1.00 50.78 552 GLY A C 1
ATOM 4331 O O . GLY A 1 552 ? -52.394 17.461 31.078 1.00 50.78 552 GLY A O 1
ATOM 4332 N N . GLY A 1 553 ? -50.437 16.629 30.363 1.00 50.09 553 GLY A N 1
ATOM 4333 C CA . GLY A 1 553 ? -50.588 15.303 30.984 1.00 50.09 553 GLY A CA 1
ATOM 4334 C C . GLY A 1 553 ? -49.596 15.069 32.128 1.00 50.09 553 GLY A C 1
ATOM 4335 O O . GLY A 1 553 ? -48.465 15.538 32.064 1.00 50.09 553 GLY A O 1
ATOM 4336 N N . ALA A 1 554 ? -49.999 14.334 33.171 1.00 51.16 554 ALA A N 1
ATOM 4337 C CA . ALA A 1 554 ? -49.074 13.858 34.203 1.00 51.16 554 ALA A CA 1
ATOM 4338 C C . ALA A 1 554 ? -47.963 13.011 33.552 1.00 51.16 554 ALA A C 1
ATOM 4340 O O . ALA A 1 554 ? -48.273 12.091 32.791 1.00 51.16 554 ALA A O 1
ATOM 4341 N N . CYS A 1 555 ? -46.689 13.322 33.823 1.00 52.81 555 CYS A N 1
ATOM 4342 C CA . CYS A 1 555 ? -45.567 12.545 33.294 1.00 52.81 555 CYS A CA 1
ATOM 4343 C C . CYS A 1 555 ? -45.699 11.098 33.791 1.00 52.81 555 CYS A C 1
ATOM 4345 O O . CYS A 1 555 ? -45.759 10.837 34.994 1.00 52.81 555 CYS A O 1
ATOM 4347 N N . THR A 1 556 ? -45.782 10.146 32.865 1.00 55.22 556 THR A N 1
ATOM 4348 C CA . THR A 1 556 ? -45.680 8.730 33.213 1.00 55.22 556 THR A CA 1
ATOM 4349 C C . THR A 1 556 ? -44.215 8.418 33.519 1.00 55.22 556 THR A C 1
ATOM 4351 O O . THR A 1 556 ? -43.313 9.040 32.957 1.00 55.22 556 THR A O 1
ATOM 4354 N N . ALA A 1 557 ? -43.954 7.422 34.369 1.00 51.94 557 ALA A N 1
ATOM 4355 C CA . ALA A 1 557 ? -42.591 6.933 34.590 1.00 51.94 557 ALA A CA 1
ATOM 4356 C C . ALA A 1 557 ? -41.907 6.503 33.270 1.00 51.94 557 ALA A C 1
ATOM 4358 O O . ALA A 1 557 ? -40.688 6.549 33.168 1.00 51.94 557 ALA A O 1
ATOM 4359 N N . TYR A 1 558 ? -42.695 6.154 32.242 1.00 54.97 558 TYR A N 1
ATOM 4360 C CA . TYR A 1 558 ? -42.219 5.883 30.882 1.00 54.97 558 TYR A CA 1
ATOM 4361 C C . TYR A 1 558 ? -41.599 7.122 30.235 1.00 54.97 558 TYR A C 1
ATOM 4363 O O . TYR A 1 558 ? -40.453 7.062 29.811 1.00 54.97 558 TYR A O 1
ATOM 4371 N N . ASN A 1 559 ? -42.310 8.255 30.235 1.00 59.00 559 ASN A N 1
ATOM 4372 C CA . ASN A 1 559 ? -41.824 9.496 29.622 1.00 59.00 559 ASN A CA 1
ATOM 4373 C C . ASN A 1 559 ? -40.514 9.980 30.262 1.00 59.00 559 ASN A C 1
ATOM 4375 O O . ASN A 1 559 ? -39.628 10.464 29.563 1.00 59.00 559 ASN A O 1
ATOM 4379 N N . VAL A 1 560 ? -40.381 9.808 31.581 1.00 59.09 560 VAL A N 1
ATOM 4380 C CA . VAL A 1 560 ? -39.138 10.110 32.300 1.00 59.09 560 VAL A CA 1
ATOM 4381 C C . VAL A 1 560 ? -38.030 9.162 31.843 1.00 59.09 560 VAL A C 1
ATOM 4383 O O . VAL A 1 560 ? -36.983 9.619 31.409 1.00 59.09 560 VAL A O 1
ATOM 4386 N N . LEU A 1 561 ? -38.255 7.844 31.831 1.00 55.19 561 LEU A N 1
ATOM 4387 C CA . LEU A 1 561 ? -37.238 6.888 31.373 1.00 55.19 561 LEU A CA 1
ATOM 4388 C C . LEU A 1 561 ? -36.792 7.145 29.920 1.00 55.19 561 LEU A C 1
ATOM 4390 O O . LEU A 1 561 ? -35.599 7.092 29.644 1.00 55.19 561 LEU A O 1
ATOM 4394 N N . THR A 1 562 ? -37.688 7.508 29.002 1.00 58.53 562 THR A N 1
ATOM 4395 C CA . THR A 1 562 ? -37.324 7.809 27.601 1.00 58.53 562 THR A CA 1
ATOM 4396 C C . THR A 1 562 ? -36.461 9.063 27.424 1.00 58.53 562 THR A C 1
ATOM 4398 O O . THR A 1 562 ? -35.827 9.244 26.388 1.00 58.53 562 THR A O 1
ATOM 4401 N N . GLU A 1 563 ? -36.421 9.952 28.418 1.00 59.56 563 GLU A N 1
ATOM 4402 C CA . GLU A 1 563 ? -35.550 11.130 28.390 1.00 59.56 563 GLU A CA 1
ATOM 4403 C C . GLU A 1 563 ? -34.111 10.778 28.807 1.00 59.56 563 GLU A C 1
ATOM 4405 O O . GLU A 1 563 ? -33.149 11.296 28.225 1.00 59.56 563 GLU A O 1
ATOM 4410 N N . PHE A 1 564 ? -33.975 9.838 29.751 1.00 54.22 564 PHE A N 1
ATOM 4411 C CA . PHE A 1 564 ? -32.704 9.359 30.305 1.00 54.22 564 PHE A CA 1
ATOM 4412 C C . PHE A 1 564 ? -32.049 8.250 29.475 1.00 54.22 564 PHE A C 1
ATOM 4414 O O . PHE A 1 564 ? -30.823 8.221 29.360 1.00 54.22 564 PHE A O 1
ATOM 4421 N N . TYR A 1 565 ? -32.846 7.345 28.905 1.00 56.75 565 TYR A N 1
ATOM 4422 C CA . TYR A 1 565 ? -32.377 6.221 28.096 1.00 56.75 565 TYR A CA 1
ATOM 4423 C C . TYR A 1 565 ? -32.688 6.481 26.625 1.00 56.75 565 TYR A C 1
ATOM 4425 O O . TYR A 1 565 ? -33.791 6.887 26.269 1.00 56.75 565 TYR A O 1
ATOM 4433 N N . ASP A 1 566 ? -31.709 6.239 25.759 1.00 60.34 566 ASP A N 1
ATOM 4434 C CA . ASP A 1 566 ? -31.908 6.316 24.315 1.00 60.34 566 ASP A CA 1
ATOM 4435 C C . ASP A 1 566 ? -32.792 5.141 23.858 1.00 60.34 566 ASP A C 1
ATOM 4437 O O . ASP A 1 566 ? -32.353 3.989 23.875 1.00 60.34 566 ASP A O 1
ATOM 4441 N N . GLU A 1 567 ? -34.040 5.416 23.455 1.00 61.06 567 GLU A N 1
ATOM 4442 C CA . GLU A 1 567 ? -34.985 4.401 22.951 1.00 61.06 567 GLU A CA 1
ATOM 4443 C C . GLU A 1 567 ? -34.424 3.592 21.766 1.00 61.06 567 GLU A C 1
ATOM 4445 O O . GLU A 1 567 ? -34.868 2.471 21.509 1.00 61.06 567 GLU A O 1
ATOM 4450 N N . SER A 1 568 ? -33.445 4.134 21.029 1.00 58.31 568 SER A N 1
ATOM 4451 C CA . SER A 1 568 ? -32.801 3.407 19.931 1.00 58.31 568 SER A CA 1
ATOM 4452 C C . SER A 1 568 ? -31.829 2.322 20.412 1.00 58.31 568 SER A C 1
ATOM 4454 O O . SER A 1 568 ? -31.558 1.370 19.675 1.00 58.31 568 SER A O 1
ATOM 4456 N N . GLU A 1 569 ? -31.350 2.422 21.653 1.00 57.47 569 GLU A N 1
ATOM 4457 C CA . GLU A 1 569 ? -30.378 1.500 22.252 1.00 57.47 569 GLU A CA 1
ATOM 4458 C C . GLU A 1 569 ? -31.013 0.576 23.294 1.00 57.47 569 GLU A C 1
ATOM 4460 O O . GLU A 1 569 ? -30.625 -0.592 23.410 1.00 57.47 569 GLU A O 1
ATOM 4465 N N . PHE A 1 570 ? -32.029 1.074 24.002 1.00 57.75 570 PHE A N 1
ATOM 4466 C CA . PHE A 1 570 ? -32.748 0.361 25.048 1.00 57.75 570 PHE A CA 1
ATOM 4467 C C . PHE A 1 570 ? -34.183 0.093 24.600 1.00 57.75 570 PHE A C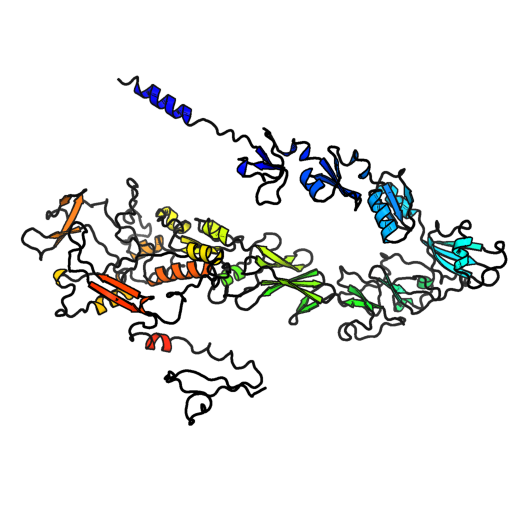 1
ATOM 4469 O O . PHE A 1 570 ? -34.970 1.011 24.377 1.00 57.75 570 PHE A O 1
ATOM 4476 N N . LYS A 1 571 ? -34.551 -1.189 24.487 1.00 58.28 571 LYS A N 1
ATOM 4477 C CA . LYS A 1 571 ? -35.938 -1.589 24.213 1.00 58.28 571 LYS A CA 1
ATOM 4478 C C . LYS A 1 571 ? -36.767 -1.436 25.485 1.00 58.28 571 LYS A C 1
ATOM 4480 O O . LYS A 1 571 ? -37.064 -2.427 26.149 1.00 58.28 571 LYS A O 1
ATOM 4485 N N . LEU A 1 572 ? -37.138 -0.201 25.806 1.00 55.12 572 LEU A N 1
ATOM 4486 C CA . LEU A 1 572 ? -38.063 0.087 26.894 1.00 55.12 572 LEU A CA 1
ATOM 4487 C C . LEU A 1 572 ? -39.426 -0.559 26.558 1.00 55.12 572 LEU A C 1
ATOM 4489 O O . LEU A 1 572 ? -40.013 -0.239 25.523 1.00 55.12 572 LEU A O 1
ATOM 4493 N N . PRO A 1 573 ? -39.956 -1.504 27.351 1.00 52.97 573 PRO A N 1
ATOM 4494 C CA . PRO A 1 573 ? -41.305 -2.005 27.178 1.00 52.97 573 PRO A CA 1
ATOM 4495 C C . PRO A 1 573 ? -42.307 -0.886 27.415 1.00 52.97 573 PRO A C 1
ATOM 4497 O O . PRO A 1 573 ? -42.103 0.027 28.212 1.00 52.97 573 PRO A O 1
ATOM 4500 N N . SER A 1 574 ? -43.446 -1.024 26.751 1.00 52.47 574 SER A N 1
ATOM 4501 C CA . SER A 1 574 ? -44.527 -0.041 26.716 1.00 52.47 574 SER A CA 1
ATOM 4502 C C . SER A 1 574 ? -45.178 0.264 28.072 1.00 52.47 574 SER A C 1
ATOM 4504 O O . SER A 1 574 ? -46.022 1.152 28.141 1.00 52.47 574 SER A O 1
ATOM 4506 N N . ASP A 1 575 ? -44.848 -0.476 29.135 1.00 52.75 575 ASP A N 1
ATOM 4507 C CA . ASP A 1 575 ? -45.429 -0.290 30.462 1.00 52.75 575 ASP A CA 1
ATOM 4508 C C . ASP A 1 575 ? -44.364 -0.381 31.561 1.00 52.75 575 ASP A C 1
ATOM 4510 O O . ASP A 1 575 ? -43.882 -1.460 31.903 1.00 52.75 575 ASP A O 1
ATOM 4514 N N . VAL A 1 576 ? -44.030 0.759 32.164 1.00 44.25 576 VAL A N 1
ATOM 4515 C CA . VAL A 1 576 ? -43.088 0.829 33.291 1.00 44.25 576 VAL A CA 1
ATOM 4516 C C . VAL A 1 576 ? -43.652 0.184 34.552 1.00 44.25 576 VAL A C 1
ATOM 4518 O O . VAL A 1 576 ? -42.884 -0.201 35.417 1.00 44.25 576 VAL A O 1
ATOM 4521 N N . SER A 1 577 ? -44.966 -0.024 34.668 1.00 46.09 577 SER A N 1
ATOM 4522 C CA . SER A 1 577 ? -45.533 -0.784 35.792 1.00 46.09 577 SER A CA 1
ATOM 4523 C C . SER A 1 577 ? -45.250 -2.288 35.705 1.00 46.09 577 SER A C 1
ATOM 4525 O O . SER A 1 577 ? -45.306 -2.980 36.722 1.00 46.09 577 SER A O 1
ATOM 4527 N N . SER A 1 578 ? -44.870 -2.790 34.521 1.00 49.72 578 SER A N 1
ATOM 4528 C CA . SER A 1 578 ? -44.279 -4.129 34.393 1.00 49.72 578 SER A CA 1
ATOM 4529 C C . SER A 1 578 ? -42.897 -4.211 35.048 1.00 49.72 578 SER A C 1
ATOM 4531 O O . SER A 1 578 ? -42.432 -5.304 35.379 1.00 49.72 578 SER A O 1
ATOM 4533 N N . TYR A 1 579 ? -42.284 -3.051 35.308 1.00 48.50 579 TYR A N 1
ATOM 4534 C CA . TYR A 1 579 ? -41.073 -2.914 36.082 1.00 48.50 579 TYR A CA 1
ATOM 4535 C C . TYR A 1 579 ? -41.377 -2.559 37.547 1.00 48.50 579 TYR A C 1
ATOM 4537 O O . TYR A 1 579 ? -41.798 -1.454 37.880 1.00 48.50 579 TYR A O 1
ATOM 4545 N N . TYR A 1 580 ? -41.087 -3.486 38.460 1.00 47.88 580 TYR A N 1
ATOM 4546 C CA . TYR A 1 580 ? -41.051 -3.244 39.903 1.00 47.88 580 TYR A CA 1
ATOM 4547 C C . TYR A 1 580 ? -39.824 -2.414 40.328 1.00 47.88 580 TYR A C 1
ATOM 4549 O O . TYR A 1 580 ? -39.036 -2.851 41.169 1.00 47.88 580 TYR A O 1
ATOM 4557 N N . LEU A 1 581 ? -39.645 -1.207 39.784 1.00 43.88 581 LEU A N 1
ATOM 4558 C CA . LEU A 1 581 ? -38.683 -0.260 40.352 1.00 43.88 581 LEU A CA 1
ATOM 4559 C C . LEU A 1 581 ? -39.096 0.015 41.799 1.00 43.88 581 LEU A C 1
ATOM 4561 O O . LEU A 1 581 ? -40.222 0.436 42.069 1.00 43.88 581 LEU A O 1
ATOM 4565 N N . SER A 1 582 ? -38.209 -0.274 42.750 1.00 41.91 582 SER A N 1
ATOM 4566 C CA . SER A 1 582 ? -38.532 -0.092 44.157 1.00 41.91 582 SER A CA 1
ATOM 4567 C C . SER A 1 582 ? -38.727 1.391 44.457 1.00 41.91 582 SER A C 1
ATOM 4569 O O . SER A 1 582 ? -37.767 2.151 44.553 1.00 41.91 582 SER A O 1
ATOM 4571 N N . THR A 1 583 ? -39.977 1.810 44.655 1.00 43.38 583 THR A N 1
ATOM 4572 C CA . THR A 1 583 ? -40.347 3.178 45.058 1.00 43.38 583 THR A CA 1
ATOM 4573 C C . THR A 1 583 ? -40.111 3.408 46.556 1.00 43.38 583 THR A C 1
ATOM 4575 O O . THR A 1 583 ? -40.883 4.103 47.221 1.00 43.38 583 THR A O 1
ATOM 4578 N N . ARG A 1 584 ? -39.130 2.720 47.149 1.00 42.81 584 ARG A N 1
ATOM 4579 C CA . ARG A 1 584 ? -38.954 2.642 48.598 1.00 42.81 584 ARG A CA 1
ATOM 4580 C C . ARG A 1 584 ? -38.607 4.016 49.169 1.00 42.81 584 ARG A C 1
ATOM 4582 O O . ARG A 1 584 ? -37.462 4.448 49.111 1.00 42.81 584 ARG A O 1
ATOM 4589 N N . ARG A 1 585 ? -39.604 4.664 49.774 1.00 41.81 585 ARG A N 1
ATOM 4590 C CA . ARG A 1 585 ? -39.460 5.894 50.560 1.00 41.81 585 ARG A CA 1
ATOM 4591 C C . ARG A 1 585 ? -39.092 5.532 52.002 1.00 41.81 585 ARG A C 1
ATOM 4593 O O . ARG A 1 585 ? -39.948 5.106 52.778 1.00 41.81 585 ARG A O 1
ATOM 4600 N N . GLY A 1 586 ? -37.813 5.661 52.351 1.00 45.12 586 GLY A N 1
ATOM 4601 C CA . GLY A 1 586 ? -37.330 5.506 53.728 1.00 45.12 586 GLY A CA 1
ATOM 4602 C C . GLY A 1 586 ? -37.328 4.074 54.292 1.00 45.12 586 GLY A C 1
ATOM 4603 O O . GLY A 1 586 ? -37.528 3.073 53.595 1.00 45.12 586 GLY A O 1
ATOM 4604 N N . GLN A 1 587 ? -37.038 3.961 55.593 1.00 43.94 587 GLN A N 1
ATOM 4605 C CA . GLN A 1 587 ? -36.997 2.679 56.304 1.00 43.94 587 GLN A CA 1
ATOM 4606 C C . GLN A 1 587 ? -38.376 2.285 56.857 1.00 43.94 587 GLN A C 1
ATOM 4608 O O . GLN A 1 587 ? -39.162 3.134 57.266 1.00 43.94 587 GLN A O 1
ATOM 4613 N N . TYR A 1 588 ? -38.668 0.978 56.911 1.00 47.53 588 TYR A N 1
ATOM 4614 C CA . TYR A 1 588 ? -39.907 0.471 57.509 1.00 47.53 588 TYR A CA 1
ATOM 4615 C C . TYR A 1 588 ? -39.796 0.422 59.034 1.00 47.53 588 TYR A C 1
ATOM 4617 O O . TYR A 1 588 ? -38.982 -0.309 59.609 1.00 47.53 588 TYR A O 1
ATOM 4625 N N . CYS A 1 589 ? -40.673 1.171 59.681 1.00 48.25 589 CYS A N 1
ATOM 4626 C CA . CYS A 1 589 ? -40.825 1.223 61.117 1.00 48.25 589 CYS A CA 1
ATOM 4627 C C . CYS A 1 589 ? -42.024 0.393 61.571 1.00 48.25 589 CYS A C 1
ATOM 4629 O O . CYS A 1 589 ? -43.078 0.371 60.933 1.00 48.25 589 CYS A O 1
ATOM 4631 N N . HIS A 1 590 ? -41.878 -0.241 62.731 1.00 49.44 590 HIS A N 1
ATOM 4632 C CA . HIS A 1 590 ? -42.995 -0.820 63.462 1.00 49.44 590 HIS A CA 1
ATOM 4633 C C . HIS A 1 590 ? -43.348 0.073 64.633 1.00 49.44 590 HIS A C 1
ATOM 4635 O O . HIS A 1 590 ? -42.467 0.547 65.355 1.00 49.44 590 HIS A O 1
ATOM 4641 N N . LYS A 1 591 ? -44.644 0.237 64.890 1.00 52.47 591 LYS A N 1
ATOM 4642 C CA . LYS A 1 591 ? -45.076 0.846 66.145 1.00 52.47 591 LYS A CA 1
ATOM 4643 C C . LYS A 1 591 ? -44.736 -0.113 67.289 1.00 52.47 591 LYS A C 1
ATOM 4645 O O . LYS A 1 591 ? -45.055 -1.301 67.209 1.00 52.47 591 LYS A O 1
ATOM 4650 N N . ALA A 1 592 ? -44.100 0.387 68.350 1.00 47.53 592 ALA A N 1
ATOM 4651 C CA . ALA A 1 592 ? -43.771 -0.420 69.525 1.00 47.53 592 ALA A CA 1
ATOM 4652 C C . ALA A 1 592 ? -45.012 -1.194 70.020 1.00 47.53 592 ALA A C 1
ATOM 4654 O O . ALA A 1 592 ? -46.087 -0.616 70.194 1.00 47.53 592 ALA A O 1
ATOM 4655 N N . GLY A 1 593 ? -44.875 -2.515 70.182 1.00 55.38 593 GLY A N 1
ATOM 4656 C CA . GLY A 1 593 ? -45.966 -3.415 70.579 1.00 55.38 593 GLY A CA 1
ATOM 4657 C C . GLY A 1 593 ? -46.946 -3.824 69.467 1.00 55.38 593 GLY A C 1
ATOM 4658 O O . GLY A 1 593 ? -47.913 -4.522 69.759 1.00 55.38 593 GLY A O 1
ATOM 4659 N N . LYS A 1 594 ? -46.734 -3.413 68.207 1.00 54.84 594 LYS A N 1
ATOM 4660 C CA . LYS A 1 594 ? -47.545 -3.821 67.041 1.00 54.84 594 LYS A CA 1
ATOM 4661 C C . LYS A 1 594 ? -46.648 -4.159 65.837 1.00 54.84 594 LYS A C 1
ATOM 4663 O O . LYS A 1 594 ? -46.629 -3.397 64.869 1.00 54.84 594 LYS A O 1
ATOM 4668 N N . PRO A 1 595 ? -45.912 -5.286 65.882 1.00 50.97 595 PRO A N 1
ATOM 4669 C CA . PRO A 1 595 ? -45.004 -5.695 64.806 1.00 50.97 595 PRO A CA 1
ATOM 4670 C C . PRO A 1 595 ? -45.721 -5.917 63.464 1.00 50.97 595 PRO A C 1
ATOM 4672 O O . PRO A 1 595 ? -45.103 -5.803 62.418 1.00 50.97 595 PRO A O 1
ATOM 4675 N N . ASP A 1 596 ? -47.036 -6.119 63.454 1.00 49.66 596 ASP A N 1
ATOM 4676 C CA . ASP A 1 596 ? -47.768 -6.383 62.207 1.00 49.66 596 ASP A CA 1
ATOM 4677 C C . ASP A 1 596 ? -48.253 -5.110 61.486 1.00 49.66 596 ASP A C 1
ATOM 4679 O O . ASP A 1 596 ? -48.841 -5.191 60.409 1.00 49.66 596 ASP A O 1
ATOM 4683 N N . LYS A 1 597 ? -48.046 -3.917 62.070 1.00 49.44 597 LYS A N 1
ATOM 4684 C CA . LYS A 1 597 ? -48.465 -2.633 61.479 1.00 49.44 597 LYS A CA 1
ATOM 4685 C C . LYS A 1 597 ? -47.256 -1.764 61.150 1.00 49.44 597 LYS A C 1
ATOM 4687 O O . LYS A 1 597 ? -46.594 -1.242 62.049 1.00 49.44 597 LYS A O 1
ATOM 4692 N N . TRP A 1 598 ? -47.011 -1.612 59.854 1.00 47.78 598 TRP A N 1
ATOM 4693 C CA . TRP A 1 598 ? -45.860 -0.920 59.284 1.00 47.78 598 TRP A CA 1
ATOM 4694 C C . TRP A 1 598 ? -46.184 0.537 58.950 1.00 47.78 598 TRP A C 1
ATOM 4696 O O . TRP A 1 598 ? -47.293 0.839 58.511 1.00 47.78 598 TRP A O 1
ATOM 4706 N N . VAL A 1 599 ? -45.200 1.418 59.125 1.00 52.50 599 VAL A N 1
ATOM 4707 C CA . VAL A 1 599 ? -45.198 2.806 58.631 1.00 52.50 599 VAL A CA 1
ATOM 4708 C C . VAL A 1 599 ? -43.824 3.133 58.037 1.00 52.50 599 VAL A C 1
ATOM 4710 O O . VAL A 1 599 ? -42.825 2.541 58.450 1.00 52.50 599 VAL A O 1
ATOM 4713 N N . SER A 1 600 ? -43.755 4.040 57.063 1.00 45.47 600 SER A N 1
ATOM 4714 C CA . SER A 1 600 ? -42.486 4.623 56.604 1.00 45.47 600 SER A CA 1
ATOM 4715 C C . SER A 1 600 ? -41.930 5.557 57.684 1.00 45.47 600 SER A C 1
ATOM 4717 O O . SER A 1 600 ? -42.692 6.301 58.301 1.00 45.47 600 SER A O 1
ATOM 4719 N N . GLY A 1 601 ? -40.626 5.487 57.953 1.00 49.84 601 GLY A N 1
ATOM 4720 C CA . GLY A 1 601 ? -39.934 6.325 58.937 1.00 49.84 601 GLY A CA 1
ATOM 4721 C C . GLY A 1 601 ? -38.803 7.148 58.322 1.00 49.84 601 GLY A C 1
ATOM 4722 O O . GLY A 1 601 ? -38.217 6.749 57.311 1.00 49.84 601 GLY A O 1
ATOM 4723 N N . LYS A 1 602 ? -38.493 8.280 58.964 1.00 49.94 602 LYS A N 1
ATOM 4724 C CA . LYS A 1 602 ? -37.411 9.210 58.600 1.00 49.94 602 LYS A CA 1
ATOM 4725 C C . LYS A 1 602 ? -36.109 8.765 59.270 1.00 49.94 602 LYS A C 1
ATOM 4727 O O . LYS A 1 602 ? -36.125 8.324 60.424 1.00 49.94 602 LYS A O 1
ATOM 4732 N N . VAL A 1 603 ? -34.975 8.867 58.571 1.00 42.53 603 VAL A N 1
ATOM 4733 C CA . VAL A 1 603 ? -33.661 8.521 59.150 1.00 42.53 603 VAL A CA 1
ATOM 4734 C C . VAL A 1 603 ? -32.746 9.732 59.112 1.00 42.53 603 VAL A C 1
ATOM 4736 O O . VAL A 1 603 ? -32.260 10.105 58.048 1.00 42.53 603 VAL A O 1
ATOM 4739 N N . THR A 1 604 ? -32.405 10.274 60.277 1.00 45.00 604 THR A N 1
ATOM 4740 C CA . THR A 1 604 ? -31.494 11.422 60.395 1.00 45.00 604 THR A CA 1
ATOM 4741 C C . THR A 1 604 ? -30.265 11.010 61.205 1.00 45.00 604 THR A C 1
ATOM 4743 O O . THR A 1 604 ? -30.331 10.786 62.417 1.00 45.00 604 THR A O 1
ATOM 4746 N N . GLY A 1 605 ? -29.121 10.852 60.534 1.00 52.22 605 GLY A N 1
ATOM 4747 C CA . GLY A 1 605 ? -27.915 10.290 61.151 1.00 52.22 605 GLY A CA 1
ATOM 4748 C C . GLY A 1 605 ? -28.137 8.855 61.655 1.00 52.22 605 GLY A C 1
ATOM 4749 O O . GLY A 1 605 ? -28.512 7.983 60.880 1.00 52.22 605 GLY A O 1
ATOM 4750 N N . LYS A 1 606 ? -27.910 8.605 62.956 1.00 40.06 606 LYS A N 1
ATOM 4751 C CA . LYS A 1 606 ? -28.144 7.298 63.616 1.00 40.06 606 LYS A CA 1
ATOM 4752 C C . LYS A 1 606 ? -29.544 7.145 64.235 1.00 40.06 606 LYS A C 1
ATOM 4754 O O . LYS A 1 606 ? -29.813 6.117 64.855 1.00 40.06 606 LYS A O 1
ATOM 4759 N N . ASN A 1 607 ? -30.400 8.160 64.126 1.00 41.44 607 ASN A N 1
ATOM 4760 C CA . ASN A 1 607 ? -31.722 8.166 64.747 1.00 41.44 607 ASN A CA 1
ATOM 4761 C C . ASN A 1 607 ? -32.798 7.760 63.735 1.00 41.44 607 ASN A C 1
ATOM 4763 O O . ASN A 1 607 ? -32.812 8.247 62.604 1.00 41.44 607 ASN A O 1
ATOM 4767 N N . TYR A 1 608 ? -33.707 6.891 64.177 1.00 46.75 608 TYR A N 1
ATOM 4768 C CA . TYR A 1 608 ? -34.850 6.406 63.406 1.00 46.75 608 TYR A CA 1
ATOM 4769 C C . TYR A 1 608 ? -36.116 7.041 63.983 1.00 46.75 608 TYR A C 1
ATOM 4771 O O . TYR A 1 608 ? -36.480 6.744 65.125 1.00 46.75 608 TYR A O 1
ATOM 4779 N N . ASP A 1 609 ? -36.770 7.921 63.225 1.00 55.19 609 ASP A N 1
ATOM 4780 C CA . ASP A 1 609 ? -38.060 8.490 63.615 1.00 55.19 609 ASP A CA 1
ATOM 4781 C C . ASP A 1 609 ? -39.194 7.705 62.952 1.00 55.19 609 ASP A C 1
ATOM 4783 O O . ASP A 1 609 ? -39.404 7.734 61.740 1.00 55.19 609 ASP A O 1
ATOM 4787 N N . CYS A 1 610 ? -39.907 6.964 63.795 1.00 51.44 610 CYS A N 1
ATOM 4788 C CA . CYS A 1 610 ? -41.008 6.086 63.431 1.00 51.44 610 CYS A CA 1
ATOM 4789 C C . CYS A 1 610 ? -42.380 6.678 63.803 1.00 51.44 610 CYS A C 1
ATOM 4791 O O . CYS A 1 610 ? -43.365 5.934 63.910 1.00 51.44 610 CYS A O 1
ATOM 4793 N N . THR A 1 611 ? -42.458 7.978 64.110 1.00 55.47 611 THR A N 1
ATOM 4794 C CA . THR A 1 611 ? -43.711 8.597 64.546 1.00 55.47 611 THR A CA 1
ATOM 4795 C C . THR A 1 611 ? -44.714 8.702 63.393 1.00 55.47 611 THR A C 1
ATOM 4797 O O . THR A 1 611 ? -44.421 9.133 62.281 1.00 55.47 611 THR A O 1
ATOM 4800 N N . THR A 1 612 ? -45.942 8.244 63.661 1.00 45.94 612 THR A N 1
ATOM 4801 C CA . THR A 1 612 ? -47.091 8.364 62.756 1.00 45.94 612 THR A CA 1
ATOM 4802 C C . THR A 1 612 ? -47.394 9.845 62.536 1.00 45.94 612 THR A C 1
ATOM 4804 O O . THR A 1 612 ? -48.007 10.459 63.408 1.00 45.94 612 THR A O 1
ATOM 4807 N N . GLY A 1 613 ? -46.924 10.397 61.418 1.00 46.25 613 GLY A N 1
ATOM 4808 C CA . GLY A 1 613 ? -47.019 11.821 61.082 1.00 46.25 613 GLY A CA 1
ATOM 4809 C C . GLY A 1 613 ? -46.001 12.296 60.037 1.00 46.25 613 GLY A C 1
ATOM 4810 O O . GLY A 1 613 ? -46.221 13.330 59.430 1.00 46.25 613 GLY A O 1
ATOM 4811 N N . ALA A 1 614 ? -44.941 11.527 59.759 1.00 42.88 614 ALA A N 1
ATOM 4812 C CA . ALA A 1 614 ? -44.006 11.816 58.659 1.00 42.88 614 ALA A CA 1
ATOM 4813 C C . ALA A 1 614 ? -44.517 11.372 57.267 1.00 42.88 614 ALA A C 1
ATOM 4815 O O . ALA A 1 614 ? -43.782 11.417 56.285 1.00 42.88 614 ALA A O 1
ATOM 4816 N N . GLY A 1 615 ? -45.764 10.903 57.182 1.00 47.00 615 GLY A N 1
ATOM 4817 C CA . GLY A 1 615 ? -46.470 10.707 55.921 1.00 47.00 615 GLY A CA 1
ATOM 4818 C C . GLY A 1 615 ? -47.341 11.926 55.672 1.00 47.00 615 GLY A C 1
ATOM 4819 O O . GLY A 1 615 ? -48.402 12.023 56.281 1.00 47.00 615 GLY A O 1
ATOM 4820 N N . ASP A 1 616 ? -46.817 12.890 54.914 1.00 43.03 616 ASP A N 1
ATOM 4821 C CA . ASP A 1 616 ? -47.467 13.447 53.713 1.00 43.03 616 ASP A CA 1
ATOM 4822 C C . ASP A 1 616 ? -46.877 14.807 53.283 1.00 43.03 616 ASP A C 1
ATOM 4824 O O . ASP A 1 616 ? -47.074 15.180 52.132 1.00 43.03 616 ASP A O 1
ATOM 4828 N N . GLU A 1 617 ? -46.093 15.520 54.111 1.00 42.66 617 GLU A N 1
ATOM 4829 C CA . GLU A 1 617 ? -45.675 16.897 53.745 1.00 42.66 617 GLU A CA 1
ATOM 4830 C C . GLU A 1 617 ? -44.188 17.265 53.891 1.00 42.66 617 GLU A C 1
ATOM 4832 O O . GLU A 1 617 ? -43.749 18.190 53.215 1.00 42.66 617 GLU A O 1
ATOM 4837 N N . GLU A 1 618 ? -43.364 16.542 54.655 1.00 44.22 618 GLU A N 1
ATOM 4838 C CA . GLU A 1 618 ? -41.904 16.724 54.582 1.00 44.22 618 GLU A CA 1
ATOM 4839 C C . GLU A 1 618 ? -41.297 15.546 53.830 1.00 44.22 618 GLU A C 1
ATOM 4841 O O . GLU A 1 618 ? -41.024 14.490 54.408 1.00 44.22 618 GLU A O 1
ATOM 4846 N N . LYS A 1 619 ? -41.114 15.733 52.518 1.00 42.81 619 LYS A N 1
ATOM 4847 C CA . LYS A 1 619 ? -40.226 14.893 51.716 1.00 42.81 619 LYS A CA 1
ATOM 4848 C C . LYS A 1 619 ? -38.899 14.785 52.478 1.00 42.81 619 LYS A C 1
ATOM 4850 O O . LYS A 1 619 ? -38.283 15.792 52.816 1.00 42.81 619 LYS A O 1
ATOM 4855 N N . ASP A 1 620 ? -38.470 13.568 52.796 1.00 42.59 620 ASP A N 1
ATOM 4856 C CA . ASP A 1 620 ? -37.079 13.313 53.175 1.00 42.59 620 ASP A CA 1
ATOM 4857 C C . ASP A 1 620 ? -36.285 13.405 51.860 1.00 42.59 620 ASP A C 1
ATOM 4859 O O . ASP A 1 620 ? -35.943 12.387 51.262 1.00 42.59 620 ASP A O 1
ATOM 4863 N N . GLU A 1 621 ? -36.130 14.635 51.346 1.00 45.56 621 GLU A N 1
ATOM 4864 C CA . GLU A 1 621 ? -35.519 14.944 50.041 1.00 45.56 621 GLU A CA 1
ATOM 4865 C C . GLU A 1 621 ? -34.115 14.320 49.946 1.00 45.56 621 GLU A C 1
ATOM 4867 O O . GLU A 1 621 ? -33.687 13.859 48.898 1.00 45.56 621 GLU A O 1
ATOM 4872 N N . ASP A 1 622 ? -33.438 14.132 51.077 1.00 44.19 622 ASP A N 1
ATOM 4873 C CA . ASP A 1 622 ? -32.044 13.696 51.112 1.00 44.19 622 ASP A CA 1
ATOM 4874 C C . ASP A 1 622 ? -31.802 12.189 50.860 1.00 44.19 622 ASP A C 1
ATOM 4876 O O . ASP A 1 622 ? -30.643 11.752 50.854 1.00 44.19 622 ASP A O 1
ATOM 4880 N N . LYS A 1 623 ? -32.841 11.348 50.701 1.00 43.97 623 LYS A N 1
ATOM 4881 C CA . LYS A 1 623 ? -32.673 9.872 50.684 1.00 43.97 623 LYS A CA 1
ATOM 4882 C C . LYS A 1 623 ? -33.418 9.117 49.584 1.00 43.97 623 LYS A C 1
ATOM 4884 O O . LYS A 1 623 ? -33.731 7.934 49.757 1.00 43.97 623 LYS A O 1
ATOM 4889 N N . GLU A 1 624 ? -33.666 9.747 48.442 1.00 47.38 624 GLU A N 1
ATOM 4890 C CA . GLU A 1 624 ? -34.157 9.028 47.263 1.00 47.38 624 GLU A CA 1
ATOM 4891 C C . GLU A 1 624 ? -33.012 8.324 46.511 1.00 47.38 624 GLU A C 1
ATOM 4893 O O . GLU A 1 624 ? -31.890 8.826 46.397 1.00 47.38 624 GLU A O 1
ATOM 4898 N N . ARG A 1 625 ? -33.271 7.083 46.074 1.00 49.50 625 ARG A N 1
ATOM 4899 C CA . ARG A 1 625 ? -32.273 6.214 45.432 1.00 49.50 625 ARG A CA 1
ATOM 4900 C C . ARG A 1 625 ? -32.030 6.648 43.990 1.00 49.50 625 ARG A C 1
ATOM 4902 O O . ARG A 1 625 ? -32.971 6.995 43.287 1.00 49.50 625 ARG A O 1
ATOM 4909 N N . ASP A 1 626 ? -30.786 6.529 43.534 1.00 50.69 626 ASP A N 1
ATOM 4910 C CA . ASP A 1 626 ? -30.454 6.731 42.124 1.00 50.69 626 ASP A CA 1
ATOM 4911 C C . ASP A 1 626 ? -31.153 5.713 41.217 1.00 50.69 626 ASP A C 1
ATOM 4913 O O . ASP A 1 626 ? -31.299 4.534 41.564 1.00 50.69 626 ASP A O 1
ATOM 4917 N N . TYR A 1 627 ? -31.543 6.177 40.027 1.00 54.59 627 TYR A N 1
ATOM 4918 C CA . TYR A 1 627 ? -32.003 5.302 38.955 1.00 54.59 627 TYR A CA 1
ATOM 4919 C C . TYR A 1 627 ? -30.907 4.310 38.570 1.00 54.59 627 TYR A C 1
ATOM 4921 O O . TYR A 1 627 ? -29.733 4.690 38.479 1.00 54.59 627 TYR A O 1
ATOM 4929 N N . PRO A 1 628 ? -31.274 3.049 38.322 1.00 58.00 628 PRO A N 1
ATOM 4930 C CA . PRO A 1 628 ? -30.295 2.028 38.012 1.00 58.00 628 PRO A CA 1
ATOM 4931 C C . PRO A 1 628 ? -29.663 2.228 36.638 1.00 58.00 628 PRO A C 1
ATOM 4933 O O . PRO A 1 628 ? -30.336 2.622 35.700 1.00 58.00 628 PRO A O 1
ATOM 4936 N N . ILE A 1 629 ? -28.377 1.913 36.481 1.00 65.69 629 ILE A N 1
ATOM 4937 C CA . ILE A 1 629 ? -27.694 2.028 35.177 1.00 65.69 629 ILE A CA 1
ATOM 4938 C C . ILE A 1 629 ? -28.355 1.121 34.121 1.00 65.69 629 ILE A C 1
ATOM 4940 O O . ILE A 1 629 ? -28.451 1.503 32.958 1.00 65.69 629 ILE A O 1
ATOM 4944 N N . TYR A 1 630 ? -28.853 -0.046 34.540 1.00 67.81 630 TYR A N 1
ATOM 4945 C CA . TYR A 1 630 ? -29.573 -1.006 33.702 1.00 67.81 630 TYR A CA 1
ATOM 4946 C C . TYR A 1 630 ? -30.975 -1.231 34.253 1.00 67.81 630 TYR A C 1
ATOM 4948 O O . TYR A 1 630 ? -31.157 -1.333 35.469 1.00 67.81 630 TYR A O 1
ATOM 4956 N N . LEU A 1 631 ? -31.964 -1.343 33.371 1.00 62.84 631 LEU A N 1
ATOM 4957 C CA . LEU A 1 631 ? -33.348 -1.594 33.765 1.00 62.84 631 LEU A CA 1
ATOM 4958 C C . LEU A 1 631 ? -33.629 -3.088 33.897 1.00 62.84 631 LEU A C 1
ATOM 4960 O O . LEU A 1 631 ? -34.581 -3.473 34.566 1.00 62.84 631 LEU A O 1
ATOM 4964 N N . THR A 1 632 ? -32.807 -3.946 33.294 1.00 63.97 632 THR A N 1
ATOM 4965 C CA . THR A 1 632 ? -32.954 -5.400 33.391 1.00 63.97 632 THR A CA 1
ATOM 4966 C C . THR A 1 632 ? -31.621 -6.109 33.608 1.00 63.97 632 THR A C 1
ATOM 4968 O O . THR A 1 632 ? -30.554 -5.618 33.238 1.00 63.97 632 THR A O 1
ATOM 4971 N N . ASN A 1 633 ? -31.693 -7.311 34.185 1.00 64.25 633 ASN A N 1
ATOM 4972 C CA . ASN A 1 633 ? -30.547 -8.214 34.290 1.00 64.25 633 ASN A CA 1
ATOM 4973 C C . ASN A 1 633 ? -29.976 -8.573 32.904 1.00 64.25 633 ASN A C 1
ATOM 4975 O O . ASN A 1 633 ? -28.763 -8.654 32.745 1.00 64.25 633 ASN A O 1
ATOM 4979 N N . ASP A 1 634 ? -30.830 -8.726 31.889 1.00 66.25 634 ASP A N 1
ATOM 4980 C CA . ASP A 1 634 ? -30.403 -9.045 30.522 1.00 66.25 634 ASP A CA 1
ATOM 4981 C C . ASP A 1 634 ? -29.607 -7.902 29.879 1.00 66.25 634 ASP A C 1
ATOM 4983 O O . ASP A 1 634 ? -28.603 -8.155 29.216 1.00 66.25 634 ASP A O 1
ATOM 4987 N N . GLU A 1 635 ? -30.001 -6.644 30.098 1.00 70.00 635 GLU A N 1
ATOM 4988 C CA . GLU A 1 635 ? -29.244 -5.470 29.637 1.00 70.00 635 GLU A CA 1
ATOM 4989 C C . GLU A 1 635 ? -27.875 -5.373 30.310 1.00 70.00 635 GLU A C 1
ATOM 4991 O O . GLU A 1 635 ? -26.873 -5.125 29.636 1.00 70.00 635 GLU A O 1
ATOM 4996 N N . TRP A 1 636 ? -27.825 -5.612 31.623 1.00 73.19 636 TRP A N 1
ATOM 4997 C CA . TRP A 1 636 ? -26.577 -5.657 32.383 1.00 73.19 636 TRP A CA 1
ATOM 4998 C C . TRP A 1 636 ? -25.649 -6.756 31.852 1.00 73.19 636 TRP A C 1
ATOM 5000 O O . TRP A 1 636 ? -24.512 -6.471 31.460 1.00 73.19 636 TRP A O 1
ATOM 5010 N N . ILE A 1 637 ? -26.154 -7.992 31.741 1.00 71.19 637 ILE A N 1
ATOM 5011 C CA . ILE A 1 637 ? -25.410 -9.128 31.181 1.00 71.19 637 ILE A CA 1
ATOM 5012 C C . ILE A 1 637 ? -24.943 -8.800 29.765 1.00 71.19 637 ILE A C 1
ATOM 5014 O O . ILE A 1 637 ? -23.776 -9.029 29.447 1.00 71.19 637 ILE A O 1
ATOM 5018 N N . LYS A 1 638 ? -25.806 -8.240 28.912 1.00 74.25 638 LYS A N 1
ATOM 5019 C CA . LYS A 1 638 ? -25.461 -7.874 27.535 1.00 74.25 638 LYS A CA 1
ATOM 5020 C C . LYS A 1 638 ? -24.339 -6.835 27.484 1.00 74.25 638 LYS A C 1
ATOM 5022 O O . LYS A 1 638 ? -23.371 -7.057 26.760 1.00 74.25 638 LYS A O 1
ATOM 5027 N N . SER A 1 639 ? -24.420 -5.755 28.263 1.00 77.62 639 SER A N 1
ATOM 5028 C CA . SER A 1 639 ? -23.390 -4.702 28.296 1.00 77.62 639 SER A CA 1
ATOM 5029 C C . SER A 1 639 ? -22.024 -5.260 28.706 1.00 77.62 639 SER A C 1
ATOM 5031 O O . SER A 1 639 ? -21.018 -5.073 28.015 1.00 77.62 639 SER A O 1
ATOM 5033 N N . ILE A 1 640 ? -22.004 -6.063 29.770 1.00 74.44 640 ILE A N 1
ATOM 5034 C CA . ILE A 1 640 ? -20.824 -6.803 30.224 1.00 74.44 640 ILE A CA 1
ATOM 5035 C C . ILE A 1 640 ? -20.266 -7.716 29.132 1.00 74.44 640 ILE A C 1
ATOM 5037 O O . ILE A 1 640 ? -19.057 -7.757 28.893 1.00 74.44 640 ILE A O 1
ATOM 5041 N N . THR A 1 641 ? -21.152 -8.463 28.480 1.00 75.00 641 THR A N 1
ATOM 5042 C CA . THR A 1 641 ? -20.800 -9.446 27.457 1.00 75.00 641 THR A CA 1
ATOM 5043 C C . THR A 1 641 ? -20.134 -8.777 26.274 1.00 75.00 641 THR A C 1
ATOM 5045 O O . THR A 1 641 ? -19.071 -9.203 25.824 1.00 75.00 641 THR A O 1
ATOM 5048 N N . GLU A 1 642 ? -20.744 -7.707 25.775 1.00 78.50 642 GLU A N 1
ATOM 5049 C CA . GLU A 1 642 ? -20.223 -6.950 24.649 1.00 78.50 642 GLU A CA 1
ATOM 5050 C C . GLU A 1 642 ? -18.893 -6.280 24.992 1.00 78.50 642 GLU A C 1
ATOM 5052 O O . GLU A 1 642 ? -17.980 -6.296 24.161 1.00 78.50 642 GLU A O 1
ATOM 5057 N N . ARG A 1 643 ? -18.742 -5.755 26.214 1.00 80.00 643 ARG A N 1
ATOM 5058 C CA . ARG A 1 643 ? -17.475 -5.191 26.692 1.00 80.00 643 ARG A CA 1
ATOM 5059 C C . ARG A 1 643 ? -16.383 -6.255 26.733 1.00 80.00 643 ARG A C 1
ATOM 5061 O O . ARG A 1 643 ? -15.325 -6.044 26.148 1.00 80.00 643 ARG A O 1
ATOM 5068 N N . ALA A 1 644 ? -16.657 -7.413 27.331 1.00 75.75 644 ALA A N 1
ATOM 5069 C CA . ALA A 1 644 ? -15.709 -8.521 27.412 1.00 75.75 644 ALA A CA 1
ATOM 5070 C C . ALA A 1 644 ? -15.300 -9.044 26.024 1.00 75.75 644 ALA A C 1
ATOM 5072 O O . ALA A 1 644 ? -14.108 -9.163 25.750 1.00 75.75 644 ALA A O 1
ATOM 5073 N N . LYS A 1 645 ? -16.266 -9.283 25.121 1.00 77.94 645 LYS A N 1
ATOM 5074 C CA . LYS A 1 645 ? -15.995 -9.715 23.734 1.00 77.94 645 LYS A CA 1
ATOM 5075 C C . LYS A 1 645 ? -15.149 -8.700 22.966 1.00 77.94 645 LYS A C 1
ATOM 5077 O O . LYS A 1 645 ? -14.299 -9.079 22.167 1.00 77.94 645 LYS A O 1
ATOM 5082 N N . SER A 1 646 ? -15.368 -7.410 23.210 1.00 84.81 646 SER A N 1
ATOM 5083 C CA . SER A 1 646 ? -14.603 -6.349 22.551 1.00 84.81 646 SER A CA 1
ATOM 5084 C C . SER A 1 646 ? -13.159 -6.292 23.056 1.00 84.81 646 SER A C 1
ATOM 5086 O O . SER A 1 646 ? -12.271 -5.927 22.304 1.00 84.81 646 SER A O 1
ATOM 5088 N N . MET A 1 647 ? -12.875 -6.712 24.289 1.00 79.94 647 MET A N 1
ATOM 5089 C CA . MET A 1 647 ? -11.518 -6.667 24.850 1.00 79.94 647 MET A CA 1
ATOM 5090 C C . MET A 1 647 ? -10.603 -7.823 24.420 1.00 79.94 647 MET A C 1
ATOM 5092 O O . MET A 1 647 ? -9.448 -7.848 24.835 1.00 79.94 647 MET A O 1
ATOM 5096 N N . GLY A 1 648 ? -11.062 -8.732 23.555 1.00 75.25 648 GLY A N 1
ATOM 5097 C CA . GLY A 1 648 ? -10.197 -9.686 22.858 1.00 75.25 648 GLY A CA 1
ATOM 5098 C C . GLY A 1 648 ? -10.577 -11.147 23.023 1.00 75.25 648 GLY A C 1
ATOM 5099 O O . GLY A 1 648 ? -11.647 -11.486 23.527 1.00 75.25 648 GLY A O 1
ATOM 5100 N N . ASP A 1 649 ? -9.629 -12.021 22.673 1.00 64.12 649 ASP A N 1
ATOM 5101 C CA . ASP A 1 649 ? -9.698 -13.482 22.873 1.00 64.12 649 ASP A CA 1
ATOM 5102 C C . ASP A 1 649 ? -9.660 -13.885 24.360 1.00 64.12 649 ASP A C 1
ATOM 5104 O O . ASP A 1 649 ? -9.380 -15.029 24.706 1.00 64.12 649 ASP A O 1
ATOM 5108 N N . CYS A 1 650 ? -9.970 -12.959 25.265 1.00 57.75 650 CYS A N 1
ATOM 5109 C CA . CYS A 1 650 ? -10.070 -13.198 26.697 1.00 57.75 650 CYS A CA 1
ATOM 5110 C C . CYS A 1 650 ? -11.216 -14.140 27.074 1.00 57.75 650 CYS A C 1
ATOM 5112 O O . CYS A 1 650 ? -11.365 -14.482 28.243 1.00 57.75 650 CYS A O 1
ATOM 5114 N N . GLY A 1 651 ? -11.995 -14.581 26.083 1.00 48.03 651 GLY A N 1
ATOM 5115 C CA . GLY A 1 651 ? -13.167 -15.406 26.261 1.00 48.03 651 GLY A CA 1
ATOM 5116 C C . GLY A 1 651 ? -14.217 -14.633 27.042 1.00 48.03 651 GLY A C 1
ATOM 5117 O O . GLY A 1 651 ? -14.201 -14.615 28.268 1.00 48.03 651 GLY A O 1
ATOM 5118 N N . TYR A 1 652 ? -15.216 -14.077 26.357 1.00 38.97 652 TYR A N 1
ATOM 5119 C CA . TYR A 1 652 ? -16.503 -14.009 27.029 1.00 38.97 652 TYR A CA 1
ATOM 5120 C C . TYR A 1 652 ? -17.005 -15.445 27.152 1.00 38.97 652 TYR A C 1
ATOM 5122 O O . TYR A 1 652 ? -17.455 -16.062 26.187 1.00 38.97 652 TYR A O 1
ATOM 5130 N N . LYS A 1 653 ? -16.888 -15.987 28.354 1.00 37.81 653 LYS A N 1
ATOM 5131 C CA . LYS A 1 653 ? -17.717 -17.093 28.786 1.00 37.81 653 LYS A CA 1
ATOM 5132 C C . LYS A 1 653 ? -18.520 -16.562 29.956 1.00 37.81 653 LYS A C 1
ATOM 5134 O O . LYS A 1 653 ? -17.930 -16.026 30.889 1.00 37.81 653 LYS A O 1
ATOM 5139 N N . ALA A 1 654 ? -19.813 -16.850 29.994 1.00 36.97 654 ALA A N 1
ATOM 5140 C CA . ALA A 1 654 ? -20.586 -16.811 31.237 1.00 36.97 654 ALA A CA 1
ATOM 5141 C C . ALA A 1 654 ? -20.049 -17.807 32.313 1.00 36.97 654 ALA A C 1
ATOM 5143 O O . ALA A 1 654 ? -20.713 -18.059 33.312 1.00 36.97 654 ALA A O 1
ATOM 5144 N N . SER A 1 655 ? -18.868 -18.409 32.076 1.00 35.44 655 SER A N 1
ATOM 5145 C CA . SER A 1 655 ? -18.361 -19.661 32.642 1.00 35.44 655 SER A CA 1
ATOM 5146 C C . SER A 1 655 ? -16.941 -20.002 32.105 1.00 35.44 655 SER A C 1
ATOM 5148 O O . SER A 1 655 ? -16.786 -20.663 31.074 1.00 35.44 655 SER A O 1
ATOM 5150 N N . MET A 1 656 ? -15.856 -19.498 32.721 1.00 26.47 656 MET A N 1
ATOM 5151 C CA . MET A 1 656 ? -14.457 -19.684 32.248 1.00 26.47 656 MET A CA 1
ATOM 5152 C C . MET A 1 656 ? -14.067 -21.153 31.950 1.00 26.47 656 MET A C 1
ATOM 5154 O O . MET A 1 656 ? -14.468 -22.074 32.647 1.00 26.47 656 MET A O 1
ATOM 5158 N N . ASN A 1 657 ? -13.249 -21.395 30.909 1.00 29.14 657 ASN A N 1
ATOM 5159 C CA . ASN A 1 657 ? -12.629 -22.704 30.637 1.00 29.14 657 ASN A CA 1
ATOM 5160 C C . ASN A 1 657 ? -11.284 -22.784 31.363 1.00 29.14 657 ASN A C 1
ATOM 5162 O O . ASN A 1 657 ? -10.286 -22.243 30.900 1.00 29.14 657 ASN A O 1
ATOM 5166 N N . GLY A 1 658 ? -11.275 -23.538 32.454 1.00 27.92 658 GLY A N 1
ATOM 5167 C CA . GLY A 1 658 ? -10.098 -24.126 33.072 1.00 27.92 658 GLY A CA 1
ATOM 5168 C C . GLY A 1 658 ? -10.499 -25.503 33.588 1.00 27.92 658 GLY A C 1
ATOM 5169 O O . GLY A 1 658 ? -10.811 -25.648 34.759 1.00 27.92 658 GLY A O 1
ATOM 5170 N N . ARG A 1 659 ? -10.501 -26.490 32.680 1.00 28.45 659 ARG A N 1
ATOM 5171 C CA . ARG A 1 659 ? -11.004 -27.877 32.807 1.00 28.45 659 ARG A CA 1
ATOM 5172 C C . ARG A 1 659 ? -12.526 -28.045 32.758 1.00 28.45 659 ARG A C 1
ATOM 5174 O O . ARG A 1 659 ? -13.281 -27.557 33.587 1.00 28.45 659 ARG A O 1
ATOM 5181 N N . TYR A 1 660 ? -12.938 -28.868 31.803 1.00 37.03 660 TYR A N 1
ATOM 5182 C CA . TYR A 1 660 ? -14.233 -29.529 31.739 1.00 37.03 660 TYR A CA 1
ATOM 5183 C C . TYR A 1 660 ? -14.354 -30.515 32.921 1.00 37.03 660 TYR A C 1
ATOM 5185 O O . TYR A 1 660 ? -14.141 -31.702 32.710 1.00 37.03 660 TYR A O 1
ATOM 5193 N N . SER A 1 661 ? -14.581 -30.068 34.170 1.00 39.25 661 SER A N 1
ATOM 5194 C CA . SER A 1 661 ? -14.874 -31.017 35.272 1.00 39.25 661 SER A CA 1
ATOM 5195 C C . SER A 1 661 ? -15.408 -30.488 36.618 1.00 39.25 661 SER A C 1
ATOM 5197 O O . SER A 1 661 ? -15.575 -31.329 37.497 1.00 39.25 661 SER A O 1
ATOM 5199 N N . ASP A 1 662 ? -15.707 -29.202 36.860 1.00 45.00 662 ASP A N 1
ATOM 5200 C CA . ASP A 1 662 ? -16.294 -28.829 38.169 1.00 45.00 662 ASP A CA 1
ATOM 5201 C C . ASP A 1 662 ? -17.499 -27.877 38.087 1.00 45.00 662 ASP A C 1
ATOM 5203 O O . ASP A 1 662 ? -17.334 -26.656 38.058 1.00 45.00 662 ASP A O 1
ATOM 5207 N N . PRO A 1 663 ? -18.728 -28.424 38.117 1.00 47.22 663 PRO A N 1
ATOM 5208 C CA . PRO A 1 663 ? -19.958 -27.648 38.214 1.00 47.22 663 PRO A CA 1
ATOM 5209 C C . PRO A 1 663 ? -20.014 -26.699 39.427 1.00 47.22 663 PRO A C 1
ATOM 5211 O O . PRO A 1 663 ? -20.784 -25.747 39.399 1.00 47.22 663 PRO A O 1
ATOM 5214 N N . GLU A 1 664 ? -19.245 -26.916 40.506 1.00 50.00 664 GLU A N 1
ATOM 5215 C CA . GLU A 1 664 ? -19.185 -25.964 41.638 1.00 50.00 664 GLU A CA 1
ATOM 5216 C C . GLU A 1 664 ? -18.450 -24.652 41.308 1.00 50.00 664 GLU A C 1
ATOM 5218 O O . GLU A 1 664 ? -18.617 -23.676 42.034 1.00 50.00 664 GLU A O 1
ATOM 5223 N N . SER A 1 665 ? -17.677 -24.590 40.218 1.00 38.91 665 SER A N 1
ATOM 5224 C CA . SER A 1 665 ? -16.977 -23.360 39.803 1.00 38.91 665 SER A CA 1
ATOM 5225 C C . SER A 1 665 ? -17.881 -22.330 39.103 1.00 38.91 665 SER A C 1
ATOM 5227 O O . SER A 1 665 ? -17.504 -21.172 38.943 1.00 38.91 665 SER A O 1
ATOM 5229 N N . GLU A 1 666 ? -19.094 -22.738 38.731 1.00 43.66 666 GLU A N 1
ATOM 5230 C CA . GLU A 1 666 ? -20.070 -21.968 37.962 1.00 43.66 666 GLU A CA 1
ATOM 5231 C C . GLU A 1 666 ? -21.363 -21.824 38.767 1.00 43.66 666 GLU A C 1
ATOM 5233 O O . GLU A 1 666 ? -22.353 -22.501 38.497 1.00 43.66 666 GLU A O 1
ATOM 5238 N N . LEU A 1 667 ? -21.348 -20.987 39.802 1.00 47.22 667 LEU A N 1
ATOM 5239 C CA . LEU A 1 667 ? -22.435 -20.915 40.772 1.00 47.22 667 LEU A CA 1
ATOM 5240 C C . LEU A 1 667 ? -23.081 -19.526 40.784 1.00 47.22 667 LEU A C 1
ATOM 5242 O O . LEU A 1 667 ? -22.442 -18.552 41.171 1.00 47.22 667 LEU A O 1
ATOM 5246 N N . ILE A 1 668 ? -24.365 -19.437 40.426 1.00 49.56 668 ILE A N 1
ATOM 5247 C CA . ILE A 1 668 ? -25.178 -18.269 40.803 1.00 49.56 668 ILE A CA 1
ATOM 5248 C C . ILE A 1 668 ? -25.936 -18.657 42.052 1.00 49.56 668 ILE A C 1
ATOM 5250 O O . ILE A 1 668 ? -26.727 -19.603 42.038 1.00 49.56 668 ILE A O 1
ATOM 5254 N N . THR A 1 669 ? -25.721 -17.902 43.115 1.00 49.72 669 THR A N 1
ATOM 5255 C CA . THR A 1 669 ? -26.361 -18.124 44.400 1.00 49.72 669 THR A CA 1
ATOM 5256 C C . THR A 1 669 ? -27.156 -16.891 44.791 1.00 49.72 669 THR A C 1
ATOM 5258 O O . THR A 1 669 ? -26.593 -15.815 44.964 1.00 49.72 669 THR A O 1
ATOM 5261 N N . ALA A 1 670 ? -28.465 -17.052 44.977 1.00 49.97 670 ALA A N 1
ATOM 5262 C CA . ALA A 1 670 ? -29.274 -16.052 45.660 1.00 49.97 670 ALA A CA 1
ATOM 5263 C C . ALA A 1 670 ? -29.066 -16.214 47.161 1.00 49.97 670 ALA A C 1
ATOM 5265 O O . ALA A 1 670 ? -29.338 -17.276 47.723 1.00 49.97 670 ALA A O 1
ATOM 5266 N N . ILE A 1 671 ? -28.617 -15.149 47.813 1.00 54.72 671 ILE A N 1
ATOM 5267 C CA . ILE A 1 671 ? -28.504 -15.094 49.265 1.00 54.72 671 ILE A CA 1
ATOM 5268 C C . ILE A 1 671 ? -29.612 -14.173 49.773 1.00 54.72 671 ILE A C 1
ATOM 5270 O O . ILE A 1 671 ? -29.569 -12.960 49.584 1.00 54.72 671 ILE A O 1
ATOM 5274 N N . PHE A 1 672 ? -30.617 -14.743 50.429 1.00 54.53 672 PHE A N 1
ATOM 5275 C CA . PHE A 1 672 ? -31.689 -13.983 51.063 1.00 54.53 672 PHE A CA 1
ATOM 5276 C C . PHE A 1 672 ? -31.312 -13.700 52.512 1.00 54.53 672 PHE A C 1
ATOM 5278 O O . PHE A 1 672 ? -31.154 -14.625 53.307 1.00 54.53 672 PHE A O 1
ATOM 5285 N N . GLN A 1 673 ? -31.179 -12.423 52.865 1.00 55.19 673 GLN A N 1
ATOM 5286 C CA . GLN A 1 673 ? -30.810 -11.991 54.212 1.00 55.19 673 GLN A CA 1
ATOM 5287 C C . GLN A 1 673 ? -31.921 -11.140 54.829 1.00 55.19 673 GLN A C 1
ATOM 5289 O O . GLN A 1 673 ? -32.362 -10.140 54.259 1.00 55.19 673 GLN A O 1
ATOM 5294 N N . LYS A 1 674 ? -32.367 -11.492 56.042 1.00 56.66 674 LYS A N 1
ATOM 5295 C CA . LYS A 1 674 ? -33.265 -10.627 56.823 1.00 56.66 674 LYS A CA 1
ATOM 5296 C C . LYS A 1 674 ? -32.422 -9.576 57.545 1.00 56.66 674 LYS A C 1
ATOM 5298 O O . LYS A 1 674 ? -31.739 -9.899 58.505 1.00 56.66 674 LYS A O 1
ATOM 5303 N N . LEU A 1 675 ? -32.485 -8.321 57.112 1.00 48.94 675 LEU A N 1
ATOM 5304 C CA . LEU A 1 675 ? -31.776 -7.219 57.778 1.00 48.94 675 LEU A CA 1
ATOM 5305 C C . LEU A 1 675 ? -32.539 -6.701 59.014 1.00 48.94 675 LEU A C 1
ATOM 5307 O O . LEU A 1 675 ? -33.768 -6.556 58.980 1.00 48.94 675 LEU A O 1
ATOM 5311 N N . LYS A 1 676 ? -31.821 -6.396 60.097 1.00 51.22 676 LYS A N 1
ATOM 5312 C CA . LYS A 1 676 ? -32.287 -5.584 61.232 1.00 51.22 676 LYS A CA 1
ATOM 5313 C C . LYS A 1 676 ? -32.514 -4.132 60.775 1.00 51.22 676 LYS A C 1
ATOM 5315 O O . LYS A 1 676 ? -32.116 -3.744 59.679 1.00 51.22 676 LYS A O 1
ATOM 5320 N N . GLN A 1 677 ? -33.150 -3.312 61.614 1.00 43.66 677 GLN A N 1
ATOM 5321 C CA . GLN A 1 677 ? -33.388 -1.890 61.305 1.00 43.66 677 GLN A CA 1
ATOM 5322 C C . GLN A 1 677 ? -32.090 -1.091 61.104 1.00 43.66 677 GLN A C 1
ATOM 5324 O O . GLN A 1 677 ? -32.048 -0.183 60.289 1.00 43.66 677 GLN A O 1
ATOM 5329 N N . ASN A 1 678 ? -31.004 -1.481 61.769 1.00 46.34 678 ASN A N 1
ATOM 5330 C CA . ASN A 1 678 ? -29.681 -0.878 61.604 1.00 46.34 678 ASN A CA 1
ATOM 5331 C C . ASN A 1 678 ? -28.889 -1.411 60.392 1.00 46.34 678 ASN A C 1
ATOM 5333 O O . ASN A 1 678 ? -27.685 -1.192 60.325 1.00 46.34 678 ASN A O 1
ATOM 5337 N N . GLY A 1 679 ? -29.522 -2.151 59.475 1.00 42.94 679 GLY A N 1
ATOM 5338 C CA . GLY A 1 679 ? -28.871 -2.710 58.284 1.00 42.94 679 GLY A CA 1
ATOM 5339 C C . GLY A 1 679 ? -28.046 -3.978 58.531 1.00 42.94 679 GLY A C 1
ATOM 5340 O O . GLY A 1 679 ? -27.672 -4.647 57.574 1.00 42.94 679 GLY A O 1
ATOM 5341 N N . GLU A 1 680 ? -27.810 -4.372 59.786 1.00 51.88 680 GLU A N 1
ATOM 5342 C CA . GLU A 1 680 ? -27.100 -5.617 60.097 1.00 51.88 680 GLU A CA 1
ATOM 5343 C C . GLU A 1 680 ? -27.925 -6.848 59.708 1.00 51.88 680 GLU A C 1
ATOM 5345 O O . GLU A 1 680 ? -29.134 -6.910 59.940 1.00 51.88 680 GLU A O 1
ATOM 5350 N N . VAL A 1 681 ? -27.269 -7.886 59.192 1.00 54.00 681 VAL A N 1
ATOM 5351 C CA . VAL A 1 681 ? -27.912 -9.179 58.928 1.00 54.00 681 VAL A CA 1
ATOM 5352 C C . VAL A 1 681 ? -28.393 -9.799 60.249 1.00 54.00 681 VAL A C 1
ATOM 5354 O O . VAL A 1 681 ? -27.660 -9.865 61.237 1.00 54.00 681 VAL A O 1
ATOM 5357 N N . LYS A 1 682 ? -29.650 -10.253 60.301 1.00 58.84 682 LYS A N 1
ATOM 5358 C CA . LYS A 1 682 ? -30.193 -11.016 61.431 1.00 58.84 682 LYS A CA 1
ATOM 5359 C C . LYS A 1 682 ? -29.581 -12.419 61.406 1.00 58.84 682 LYS A C 1
ATOM 5361 O O . LYS A 1 682 ? -29.771 -13.154 60.439 1.00 58.84 682 LYS A O 1
ATOM 5366 N N . GLU A 1 683 ? -28.868 -12.780 62.471 1.00 60.53 683 GLU A N 1
ATOM 5367 C CA . GLU A 1 683 ? -28.239 -14.098 62.616 1.00 60.53 683 GLU A CA 1
ATOM 5368 C C . GLU A 1 683 ? -29.253 -15.235 62.404 1.00 60.53 683 GLU A C 1
ATOM 5370 O O . GLU A 1 683 ? -30.403 -15.147 62.841 1.00 60.53 683 GLU A O 1
ATOM 5375 N N . ASN A 1 684 ? -28.811 -16.307 61.737 1.00 56.91 684 ASN A N 1
ATOM 5376 C CA . ASN A 1 684 ? -29.576 -17.533 61.465 1.00 56.91 684 ASN A CA 1
ATOM 5377 C C . ASN A 1 684 ? -30.797 -17.385 60.533 1.00 56.91 684 ASN A C 1
ATOM 5379 O O . ASN A 1 684 ? -31.660 -18.260 60.522 1.00 56.91 684 ASN A O 1
ATOM 5383 N N . VAL A 1 685 ? -30.883 -16.310 59.738 1.00 59.69 685 VAL A N 1
ATOM 5384 C CA . VAL A 1 685 ? -31.966 -16.110 58.744 1.00 59.69 685 VAL A CA 1
ATOM 5385 C C . VAL A 1 685 ? -31.427 -15.899 57.323 1.00 59.69 685 VAL A C 1
ATOM 5387 O O . VAL A 1 685 ? -32.146 -15.435 56.441 1.00 59.69 685 VAL A O 1
ATOM 5390 N N . THR A 1 686 ? -30.153 -16.222 57.094 1.00 54.25 686 THR A N 1
ATOM 5391 C CA . THR A 1 686 ? -29.563 -16.222 55.756 1.00 54.25 686 THR A CA 1
ATOM 5392 C C . THR A 1 686 ? -29.963 -17.504 55.047 1.00 54.25 686 THR A C 1
ATOM 5394 O O . THR A 1 686 ? -29.601 -18.594 55.487 1.00 54.25 686 THR A O 1
ATOM 5397 N N . VAL A 1 687 ? -30.709 -17.380 53.956 1.00 61.16 687 VAL A N 1
ATOM 5398 C CA . VAL A 1 687 ? -31.031 -18.510 53.087 1.00 61.16 687 VAL A CA 1
ATOM 5399 C C . VAL A 1 687 ? -30.186 -18.398 51.835 1.00 61.16 687 VAL A C 1
ATOM 5401 O O . VAL A 1 687 ? -30.334 -17.459 51.060 1.00 61.16 687 VAL A O 1
ATOM 5404 N N . GLU A 1 688 ? -29.316 -19.377 51.641 1.00 56.53 688 GLU A N 1
ATOM 5405 C CA . GLU A 1 688 ? -28.539 -19.531 50.424 1.00 56.53 688 GLU A CA 1
ATOM 5406 C C . GLU A 1 688 ? -29.279 -20.472 49.463 1.00 56.53 688 GLU A C 1
ATOM 5408 O O . GLU A 1 688 ? -29.600 -21.610 49.811 1.00 56.53 688 GLU A O 1
ATOM 5413 N N . GLN A 1 689 ? -29.572 -20.002 48.254 1.00 59.94 689 GLN A N 1
ATOM 5414 C CA . GLN A 1 689 ? -30.201 -20.784 47.200 1.00 59.94 689 GLN A CA 1
ATOM 5415 C C . GLN A 1 689 ? -29.310 -20.761 45.962 1.00 59.94 689 GLN A C 1
ATOM 5417 O O . GLN A 1 689 ? -29.243 -19.763 45.250 1.00 59.94 689 GLN A O 1
ATOM 5422 N N . LYS A 1 690 ? -28.676 -21.897 45.664 1.00 58.06 690 LYS A N 1
ATOM 5423 C CA . LYS A 1 690 ? -28.012 -22.127 44.376 1.00 58.06 690 LYS A CA 1
ATOM 5424 C C . LYS A 1 690 ? -29.080 -22.097 43.275 1.00 58.06 690 LYS A C 1
ATOM 5426 O O . LYS A 1 690 ? -30.035 -22.879 43.326 1.00 58.06 690 LYS A O 1
ATOM 5431 N N . ILE A 1 691 ? -28.958 -21.157 42.346 1.00 51.72 691 ILE A N 1
ATOM 5432 C CA . ILE A 1 691 ? -29.894 -20.916 41.239 1.00 51.72 691 ILE A CA 1
ATOM 5433 C C . ILE A 1 691 ? -29.327 -21.425 39.910 1.00 51.72 691 ILE A C 1
ATOM 5435 O O . ILE A 1 691 ? -30.085 -21.900 39.070 1.00 51.72 691 ILE A O 1
ATOM 5439 N N . TYR A 1 692 ? -28.003 -21.384 39.753 1.00 50.88 692 TYR A N 1
ATOM 5440 C CA . TYR A 1 692 ? -27.278 -21.923 38.604 1.00 50.88 692 TYR A CA 1
ATOM 5441 C C . TYR A 1 692 ? -26.073 -22.723 39.096 1.00 50.88 692 TYR A C 1
ATOM 5443 O O . TYR A 1 692 ? -25.429 -22.331 40.072 1.00 50.88 692 TYR A O 1
ATOM 5451 N N . ARG A 1 693 ? -25.807 -23.849 38.432 1.00 50.91 693 ARG A N 1
ATOM 5452 C CA . ARG A 1 693 ? -24.609 -24.671 38.598 1.00 50.91 693 ARG A CA 1
ATOM 5453 C C . ARG A 1 693 ? -24.165 -25.103 37.201 1.00 50.91 693 ARG A C 1
ATOM 5455 O O . ARG A 1 693 ? -25.009 -25.590 36.449 1.00 50.91 693 ARG A O 1
ATOM 5462 N N . GLY A 1 694 ? -22.896 -24.920 36.848 1.00 40.94 694 GLY A N 1
ATOM 5463 C CA . GLY A 1 694 ? -22.407 -25.119 35.478 1.00 40.94 694 GLY A CA 1
ATOM 5464 C C . GLY A 1 694 ? -22.868 -26.415 34.812 1.00 40.94 694 GLY A C 1
ATOM 5465 O O . GLY A 1 694 ? -22.869 -27.474 35.444 1.00 40.94 694 GLY A O 1
ATOM 5466 N N . ASN A 1 695 ? -23.276 -26.311 33.541 1.00 46.38 695 ASN A N 1
ATOM 5467 C CA . ASN A 1 695 ? -23.956 -27.327 32.712 1.00 46.38 695 ASN A CA 1
ATOM 5468 C C . ASN A 1 695 ? -25.419 -27.653 33.080 1.00 46.38 695 ASN A C 1
ATOM 5470 O O . ASN A 1 695 ? -26.026 -28.524 32.456 1.00 46.38 695 ASN A O 1
ATOM 5474 N N . ALA A 1 696 ? -26.018 -26.961 34.051 1.00 43.53 696 ALA A N 1
ATOM 5475 C CA . ALA A 1 696 ? -27.421 -27.129 34.409 1.00 43.53 696 ALA A CA 1
ATOM 5476 C C . ALA A 1 696 ? -28.084 -25.773 34.695 1.00 43.53 696 ALA A C 1
ATOM 5478 O O . ALA A 1 696 ? -28.167 -25.326 35.840 1.00 43.53 696 ALA A O 1
ATOM 5479 N N . TYR A 1 697 ? -28.694 -25.166 33.672 1.00 41.31 697 TYR A N 1
ATOM 5480 C CA . TYR A 1 697 ? -29.969 -24.504 33.955 1.00 41.31 697 TYR A CA 1
ATOM 5481 C C . TYR A 1 697 ? -30.895 -25.602 34.481 1.00 41.31 697 TYR A C 1
ATOM 5483 O O . TYR A 1 697 ? -30.977 -26.668 33.872 1.00 41.31 697 TYR A O 1
ATOM 5491 N N . VAL A 1 698 ? -31.504 -25.413 35.655 1.00 41.28 698 VAL A N 1
ATOM 5492 C CA . VAL A 1 698 ? -32.264 -26.455 36.366 1.00 41.28 698 VAL A CA 1
ATOM 5493 C C . VAL A 1 698 ? -33.500 -26.865 35.549 1.00 41.28 698 VAL A C 1
ATOM 5495 O O . VAL A 1 698 ? -34.598 -26.393 35.802 1.00 41.28 698 VAL A O 1
ATOM 5498 N N . LYS A 1 699 ? -33.292 -27.746 34.563 1.00 36.16 699 LYS A N 1
ATOM 5499 C CA . LYS A 1 699 ? -34.208 -28.613 33.802 1.00 36.16 699 LYS A CA 1
ATOM 5500 C C . LYS A 1 699 ? -35.514 -28.037 33.219 1.00 36.16 699 LYS A C 1
ATOM 5502 O O . LYS A 1 699 ? -36.269 -28.816 32.657 1.00 36.16 699 LYS A O 1
ATOM 5507 N N . GLY A 1 700 ? -35.794 -26.738 33.338 1.00 42.59 700 GLY A N 1
ATOM 5508 C CA . GLY A 1 700 ? -37.086 -26.154 32.952 1.00 42.59 700 GLY A CA 1
ATOM 5509 C C . GLY A 1 700 ? -37.158 -25.528 31.557 1.00 42.59 700 GLY A C 1
ATOM 5510 O O . GLY A 1 700 ? -38.187 -25.658 30.911 1.00 42.59 700 GLY A O 1
ATOM 5511 N N . ASP A 1 701 ? -36.085 -24.887 31.079 1.00 39.12 701 ASP A N 1
ATOM 5512 C CA . ASP A 1 701 ? -36.168 -23.993 29.904 1.00 39.12 701 ASP A CA 1
ATOM 5513 C C . ASP A 1 701 ? -35.259 -24.374 28.721 1.00 39.12 701 ASP A C 1
ATOM 5515 O O . ASP A 1 701 ? -35.345 -23.758 27.658 1.00 39.12 701 ASP A O 1
ATOM 5519 N N . LEU A 1 702 ? -34.431 -25.419 28.846 1.00 36.59 702 LEU A N 1
ATOM 5520 C CA . LEU A 1 702 ? -33.622 -25.914 27.720 1.00 36.59 702 LEU A CA 1
ATOM 5521 C C . LEU A 1 702 ? -34.500 -26.472 26.588 1.00 36.59 702 LEU A C 1
ATOM 5523 O O . LEU A 1 702 ? -34.203 -26.226 25.426 1.00 36.59 702 LEU A O 1
ATOM 5527 N N . GLU A 1 703 ? -35.638 -27.099 26.908 1.00 38.78 703 GLU A N 1
ATOM 5528 C CA . GLU A 1 703 ? -36.600 -27.561 25.893 1.00 38.78 703 GLU A CA 1
ATOM 5529 C C . GLU A 1 703 ? -37.198 -26.404 25.082 1.00 38.78 703 GLU A C 1
ATOM 5531 O O . GLU A 1 703 ? -37.544 -26.599 23.924 1.00 38.78 703 GLU A O 1
ATOM 5536 N N . ARG A 1 704 ? -37.277 -25.192 25.650 1.00 36.25 704 ARG A N 1
ATOM 5537 C CA . ARG A 1 704 ? -37.811 -24.005 24.968 1.00 36.25 704 ARG A CA 1
ATOM 5538 C C . ARG A 1 704 ? -36.760 -23.330 24.086 1.00 36.25 704 ARG A C 1
ATOM 5540 O O . ARG A 1 704 ? -37.062 -22.920 22.968 1.00 36.25 704 ARG A O 1
ATOM 5547 N N . TYR A 1 705 ? -35.517 -23.278 24.566 1.00 35.44 705 TYR A N 1
ATOM 5548 C CA . TYR A 1 705 ? -34.382 -22.714 23.830 1.00 35.44 705 TYR A CA 1
ATOM 5549 C C . TYR A 1 705 ? -33.900 -23.618 22.680 1.00 35.44 705 TYR A C 1
ATOM 5551 O O . TYR A 1 705 ? -33.487 -23.109 21.640 1.00 35.44 705 TYR A O 1
ATOM 5559 N N . GLU A 1 706 ? -33.994 -24.946 22.821 1.00 39.44 706 GLU A N 1
ATOM 5560 C CA . GLU A 1 706 ? -33.667 -25.902 21.750 1.00 39.44 706 GLU A CA 1
ATOM 5561 C C . GLU A 1 706 ? -34.743 -25.959 20.650 1.00 39.44 706 GLU A C 1
ATOM 5563 O O . GLU A 1 706 ? -34.424 -26.274 19.505 1.00 39.44 706 GLU A O 1
ATOM 5568 N N . THR A 1 707 ? -36.000 -25.598 20.946 1.00 40.81 707 THR A N 1
ATOM 5569 C CA . THR A 1 707 ? -37.076 -25.542 19.937 1.00 40.81 707 THR A CA 1
ATOM 5570 C C . THR A 1 707 ? -37.142 -24.239 19.137 1.00 40.81 707 THR A C 1
ATOM 5572 O O . THR A 1 707 ? -37.759 -24.227 18.073 1.00 40.81 707 THR A O 1
ATOM 5575 N N . GLU A 1 708 ? -36.532 -23.147 19.613 1.00 34.72 708 GLU A N 1
ATOM 5576 C CA . GLU A 1 708 ? -36.668 -21.809 19.006 1.00 34.72 708 GLU A CA 1
ATOM 5577 C C . GLU A 1 708 ? -35.410 -21.315 18.259 1.00 34.72 708 GLU A C 1
ATOM 5579 O O . GLU A 1 708 ? -35.452 -20.266 17.613 1.00 34.72 708 GLU A O 1
ATOM 5584 N N . MET A 1 709 ? -34.313 -22.084 18.240 1.00 29.42 709 MET A N 1
ATOM 5585 C CA . MET A 1 709 ? -33.194 -21.833 17.321 1.00 29.42 709 MET A CA 1
ATOM 5586 C C . MET A 1 709 ? -33.407 -22.547 15.973 1.00 29.42 709 MET A C 1
ATOM 5588 O O . MET A 1 709 ? -33.643 -23.756 15.947 1.00 29.42 709 MET A O 1
ATOM 5592 N N . PRO A 1 710 ? -33.284 -21.856 14.823 1.00 31.19 710 PRO A N 1
ATOM 5593 C CA . PRO A 1 710 ? -33.312 -22.523 13.530 1.00 31.19 710 PRO A CA 1
ATOM 5594 C C . PRO A 1 710 ? -32.096 -23.453 13.395 1.00 31.19 710 PRO A C 1
ATOM 5596 O O . PRO A 1 710 ? -30.946 -23.023 13.477 1.00 31.19 710 PRO A O 1
ATOM 5599 N N . ILE A 1 711 ? -32.368 -24.738 13.155 1.00 32.19 711 ILE A N 1
ATOM 5600 C CA . ILE A 1 711 ? -31.409 -25.828 12.896 1.00 32.19 711 ILE A CA 1
ATOM 5601 C C . ILE A 1 711 ? -30.732 -25.623 11.522 1.00 32.19 711 ILE A C 1
ATOM 5603 O O . ILE A 1 711 ? -30.854 -26.442 10.616 1.00 32.19 711 ILE A O 1
ATOM 5607 N N . SER A 1 712 ? -30.042 -24.500 11.308 1.00 33.25 712 SER A N 1
ATOM 5608 C CA . SER A 1 712 ? -29.404 -24.189 10.018 1.00 33.25 712 SER A CA 1
ATOM 5609 C C . SER A 1 712 ? -27.884 -24.029 10.073 1.00 33.25 712 SER A C 1
ATOM 5611 O O . SER A 1 712 ? -27.303 -23.617 9.075 1.00 33.25 712 SER A O 1
ATOM 5613 N N . MET A 1 713 ? -27.213 -24.360 11.183 1.00 32.06 713 MET A N 1
ATOM 5614 C CA . MET A 1 713 ? -25.744 -24.235 11.275 1.00 32.06 713 MET A CA 1
ATOM 5615 C C . MET A 1 713 ? -24.975 -25.496 11.692 1.00 32.06 713 MET A C 1
ATOM 5617 O O . MET A 1 713 ? -23.753 -25.449 11.787 1.00 32.06 713 MET A O 1
ATOM 5621 N N . ILE A 1 714 ? -25.628 -26.653 11.829 1.00 33.50 714 ILE A N 1
ATOM 5622 C CA . ILE A 1 714 ? -24.930 -27.933 12.046 1.00 33.50 714 ILE A CA 1
ATOM 5623 C C . ILE A 1 714 ? -25.110 -28.816 10.807 1.00 33.50 714 ILE A C 1
ATOM 5625 O O . ILE A 1 714 ? -25.919 -29.735 10.795 1.00 33.50 714 ILE A O 1
ATOM 5629 N N . SER A 1 715 ? -24.390 -28.509 9.725 1.00 35.22 715 SER A N 1
ATOM 5630 C CA . SER A 1 715 ? -24.188 -29.474 8.623 1.00 35.22 715 SER A CA 1
ATOM 5631 C C . SER A 1 715 ? -23.010 -29.184 7.687 1.00 35.22 715 SER A C 1
ATOM 5633 O O . SER A 1 715 ? -22.722 -30.009 6.826 1.00 35.22 715 SER A O 1
ATOM 5635 N N . HIS A 1 716 ? -22.298 -28.060 7.817 1.00 34.94 716 HIS A N 1
ATOM 5636 C CA . HIS A 1 716 ? -21.348 -27.658 6.770 1.00 34.94 716 HIS A CA 1
ATOM 5637 C C . HIS A 1 716 ? -19.906 -28.168 6.933 1.00 34.94 716 HIS A C 1
ATOM 5639 O O . HIS A 1 716 ? -19.150 -28.081 5.976 1.00 34.94 716 HIS A O 1
ATOM 5645 N N . SER A 1 717 ? -19.503 -28.761 8.065 1.00 40.06 717 SER A N 1
ATOM 5646 C CA . SER A 1 717 ? -18.090 -29.160 8.244 1.00 40.06 717 SER A CA 1
ATOM 5647 C C . SER A 1 717 ? -17.727 -30.573 7.765 1.00 40.06 717 SER A C 1
ATOM 5649 O O . SER A 1 717 ? -16.546 -30.894 7.704 1.00 40.06 717 SER A O 1
ATOM 5651 N N . CYS A 1 718 ? -18.696 -31.423 7.402 1.00 33.69 718 CYS A N 1
ATOM 5652 C CA . CYS A 1 718 ? -18.412 -32.786 6.914 1.00 33.69 718 CYS A CA 1
ATOM 5653 C C . CYS A 1 718 ? -18.452 -32.928 5.382 1.00 33.69 718 CYS A C 1
ATOM 5655 O O . CYS A 1 718 ? -18.046 -33.963 4.863 1.00 33.69 718 CYS A O 1
ATOM 5657 N N . LEU A 1 719 ? -18.939 -31.917 4.654 1.00 34.91 719 LEU A N 1
ATOM 5658 C CA . LEU A 1 719 ? -19.220 -32.015 3.214 1.00 34.91 719 LEU A CA 1
ATOM 5659 C C . LEU A 1 719 ? -18.060 -31.584 2.300 1.00 34.91 719 LEU A C 1
ATOM 5661 O O . LEU A 1 719 ? -18.154 -31.779 1.091 1.00 34.91 719 LEU A O 1
ATOM 5665 N N . GLU A 1 720 ? -16.967 -31.037 2.840 1.00 39.00 720 GLU A N 1
ATOM 5666 C CA . GLU A 1 720 ? -15.852 -30.522 2.024 1.00 39.00 720 GLU A CA 1
ATOM 5667 C C . GLU A 1 720 ? -14.670 -31.496 1.865 1.00 39.00 720 GLU A C 1
ATOM 5669 O O . GLU A 1 720 ? -13.728 -31.199 1.133 1.00 39.00 720 GLU A O 1
ATOM 5674 N N . THR A 1 721 ? -14.728 -32.691 2.465 1.00 41.34 721 THR A N 1
ATOM 5675 C CA . THR A 1 721 ? -13.670 -33.710 2.335 1.00 41.34 721 THR A CA 1
ATOM 5676 C C . THR A 1 721 ? -14.117 -34.838 1.394 1.00 41.34 721 THR A C 1
ATOM 5678 O O . THR A 1 721 ? -15.022 -35.599 1.751 1.00 41.34 721 THR A O 1
ATOM 5681 N N . PRO A 1 722 ? -13.502 -35.010 0.205 1.00 36.25 722 PRO A N 1
ATOM 5682 C CA . PRO A 1 722 ? -13.831 -36.113 -0.697 1.00 36.25 722 PRO A CA 1
ATOM 5683 C C . PRO A 1 722 ? -13.570 -37.469 -0.020 1.00 36.25 722 PRO A C 1
ATOM 5685 O O . PRO A 1 722 ? -12.425 -37.812 0.257 1.00 36.25 722 PRO A O 1
ATOM 5688 N N . GLY A 1 723 ? -14.631 -38.237 0.249 1.00 44.38 723 GLY A N 1
ATOM 5689 C CA . GLY A 1 723 ? -14.549 -39.597 0.808 1.00 44.38 723 GLY A CA 1
ATOM 5690 C C . GLY A 1 723 ? -15.009 -39.769 2.263 1.00 44.38 723 GLY A C 1
ATOM 5691 O O . GLY A 1 723 ? -15.011 -40.897 2.749 1.00 44.38 723 GLY A O 1
ATOM 5692 N N . ALA A 1 724 ? -15.430 -38.705 2.956 1.00 40.12 724 ALA A N 1
ATOM 5693 C CA . ALA A 1 724 ? -16.020 -38.822 4.293 1.00 40.12 724 ALA A CA 1
ATOM 5694 C C . ALA A 1 724 ? -17.511 -39.210 4.220 1.00 40.12 724 ALA A C 1
ATOM 5696 O O . ALA A 1 724 ? -18.268 -38.644 3.430 1.00 40.12 724 ALA A O 1
ATOM 5697 N N . THR A 1 725 ? -17.950 -40.151 5.065 1.00 39.53 725 THR A N 1
ATOM 5698 C CA . THR A 1 725 ? -19.366 -40.566 5.157 1.00 39.53 725 THR A CA 1
ATOM 5699 C C . THR A 1 725 ? -19.869 -40.412 6.594 1.00 39.53 725 THR A C 1
ATOM 5701 O O . THR A 1 725 ? -19.243 -40.924 7.519 1.00 39.53 725 THR A O 1
ATOM 5704 N N . CYS A 1 726 ? -20.999 -39.723 6.794 1.00 36.22 726 CYS A N 1
ATOM 5705 C CA . CYS A 1 726 ? -21.657 -39.595 8.101 1.00 36.22 726 CYS A CA 1
ATOM 5706 C C . CYS A 1 726 ? -22.720 -40.689 8.275 1.00 36.22 726 CYS A C 1
ATOM 5708 O O . CYS A 1 726 ? -23.549 -40.882 7.385 1.00 36.22 726 CYS A O 1
ATOM 5710 N N . ILE A 1 727 ? -22.746 -41.362 9.430 1.00 40.31 727 ILE A N 1
ATOM 5711 C CA . ILE A 1 727 ? -23.784 -42.349 9.772 1.00 40.31 727 ILE A CA 1
ATOM 5712 C C . ILE A 1 727 ? -24.504 -41.892 11.044 1.00 40.31 727 ILE A C 1
ATOM 5714 O O . ILE A 1 727 ? -23.865 -41.513 12.025 1.00 40.31 727 ILE A O 1
ATOM 5718 N N . SER A 1 728 ? -25.840 -41.912 11.031 1.00 38.31 728 SER A N 1
ATOM 5719 C CA . SER A 1 728 ? -26.656 -41.635 12.215 1.00 38.31 728 SER A CA 1
ATOM 5720 C C . SER A 1 728 ? -26.725 -42.862 13.129 1.00 38.31 728 SER A C 1
ATOM 5722 O O . SER A 1 728 ? -26.879 -43.994 12.668 1.00 38.31 728 SER A O 1
ATOM 5724 N N . ALA A 1 729 ? -26.643 -42.643 14.444 1.00 40.94 729 ALA A N 1
ATOM 5725 C CA . ALA A 1 729 ? -26.801 -43.688 15.454 1.00 40.94 729 ALA A CA 1
ATOM 5726 C C . ALA A 1 729 ? -28.285 -44.095 15.558 1.00 40.94 729 ALA A C 1
ATOM 5728 O O . ALA A 1 729 ? -29.026 -43.693 16.450 1.00 40.94 729 ALA A O 1
ATOM 5729 N N . GLY A 1 730 ? -28.750 -44.864 14.578 1.00 41.41 730 GLY A N 1
ATOM 5730 C CA . GLY A 1 730 ? -30.123 -45.337 14.493 1.00 41.41 730 GLY A CA 1
ATOM 5731 C C . GLY A 1 730 ? -30.186 -46.621 13.684 1.00 41.41 730 GLY A C 1
ATOM 5732 O O . GLY A 1 730 ? -30.514 -46.579 12.505 1.00 41.41 730 GLY A O 1
ATOM 5733 N N . ARG A 1 731 ? -29.937 -47.749 14.366 1.00 39.31 731 ARG A N 1
ATOM 5734 C CA . ARG A 1 731 ? -29.931 -49.146 13.875 1.00 39.31 731 ARG A CA 1
ATOM 5735 C C . ARG A 1 731 ? -28.627 -49.612 13.216 1.00 39.31 731 ARG A C 1
ATOM 5737 O O . ARG A 1 731 ? -28.515 -49.638 11.999 1.00 39.31 731 ARG A O 1
ATOM 5744 N N . SER A 1 732 ? -27.700 -50.102 14.035 1.00 35.38 732 SER A N 1
ATOM 5745 C CA . SER A 1 732 ? -26.773 -51.182 13.668 1.00 35.38 732 SER A CA 1
ATOM 5746 C C . SER A 1 732 ? -26.116 -51.731 14.931 1.00 35.38 732 SER A C 1
ATOM 5748 O O . SER A 1 732 ? -25.782 -50.966 15.832 1.00 35.38 732 SER A O 1
ATOM 5750 N N . GLU A 1 733 ? -25.951 -53.049 14.992 1.00 41.88 733 GLU A N 1
ATOM 5751 C CA . GLU A 1 733 ? -25.159 -53.744 16.006 1.00 41.88 733 GLU A CA 1
ATOM 5752 C C . GLU A 1 733 ? -23.691 -53.263 15.958 1.00 41.88 733 GLU A C 1
ATOM 5754 O O . GLU A 1 733 ? -23.174 -52.953 14.885 1.00 41.88 733 GLU A O 1
ATOM 5759 N N . ASN A 1 734 ? -23.089 -53.136 17.147 1.00 43.28 734 ASN A N 1
ATOM 5760 C CA . ASN A 1 734 ? -21.683 -52.848 17.482 1.00 43.28 734 ASN A CA 1
ATOM 5761 C C . ASN A 1 734 ? -20.667 -52.704 16.322 1.00 43.28 734 ASN A C 1
ATOM 5763 O O . ASN A 1 734 ? -20.298 -53.715 15.726 1.00 43.28 734 ASN A O 1
ATOM 5767 N N . PRO A 1 735 ? -20.061 -51.513 16.117 1.00 38.69 735 PRO A N 1
ATOM 5768 C CA . PRO A 1 735 ? -18.849 -51.366 15.311 1.00 38.69 735 PRO A CA 1
ATOM 5769 C C . PRO A 1 735 ? -17.556 -51.186 16.133 1.00 38.69 735 PRO A C 1
ATOM 5771 O O . PRO A 1 735 ? -16.517 -50.887 15.555 1.00 38.69 735 PRO A O 1
ATOM 5774 N N . CYS A 1 736 ? -17.570 -51.379 17.457 1.00 34.56 736 CYS A N 1
ATOM 5775 C CA . CYS A 1 736 ? -16.380 -51.197 18.299 1.00 34.56 736 CYS A CA 1
ATOM 5776 C C . CYS A 1 736 ? -15.940 -52.514 18.961 1.00 34.56 736 CYS A C 1
ATOM 5778 O O . CYS A 1 736 ? -16.162 -52.717 20.151 1.00 34.56 736 CYS A O 1
ATOM 5780 N N . GLU A 1 737 ? -15.295 -53.404 18.204 1.00 35.41 737 GLU A N 1
ATOM 5781 C CA . GLU A 1 737 ? -14.431 -54.452 18.766 1.00 35.41 737 GLU A CA 1
ATOM 5782 C C . GLU A 1 737 ? -12.992 -54.219 18.298 1.00 35.41 737 GLU A C 1
ATOM 5784 O O . GLU A 1 737 ? -12.655 -54.432 17.136 1.00 35.41 737 GLU A O 1
ATOM 5789 N N . GLY A 1 738 ? -12.142 -53.768 19.223 1.00 32.56 738 GLY A N 1
ATOM 5790 C CA . GLY A 1 738 ? -10.703 -53.645 19.008 1.00 32.56 738 GLY A CA 1
ATOM 5791 C C . GLY A 1 738 ? -10.043 -52.617 19.924 1.00 32.56 738 GLY A C 1
ATOM 5792 O O . GLY A 1 738 ? -9.756 -51.513 19.482 1.00 32.56 738 GLY A O 1
ATOM 5793 N N . GLY A 1 739 ? -9.770 -52.983 21.182 1.00 30.09 739 GLY A N 1
ATOM 5794 C CA . GLY A 1 739 ? -8.837 -52.237 22.040 1.00 30.09 739 GLY A CA 1
ATOM 5795 C C . GLY A 1 739 ? -9.304 -52.026 23.481 1.00 30.09 739 GLY A C 1
ATOM 5796 O O . GLY A 1 739 ? -10.211 -51.249 23.725 1.00 30.09 739 GLY A O 1
ATOM 5797 N N . GLU A 1 740 ? -8.652 -52.757 24.388 1.00 31.50 740 GLU A N 1
ATOM 5798 C CA . GLU A 1 740 ? -8.554 -52.679 25.858 1.00 31.50 740 GLU A CA 1
ATOM 5799 C C . GLU A 1 740 ? -9.632 -51.982 26.723 1.00 31.50 740 GLU A C 1
ATOM 5801 O O . GLU A 1 740 ? -10.045 -50.841 26.556 1.00 31.50 740 GLU A O 1
ATOM 5806 N N . VAL A 1 741 ? -10.013 -52.731 27.760 1.00 35.00 741 VAL A N 1
ATOM 5807 C CA . VAL A 1 741 ? -11.084 -52.508 28.734 1.00 35.00 741 VAL A CA 1
ATOM 5808 C C . VAL A 1 741 ? -10.943 -51.184 29.499 1.00 35.00 741 VAL A C 1
ATOM 5810 O O . VAL A 1 741 ? -10.106 -51.051 30.389 1.00 35.00 741 VAL A O 1
ATOM 5813 N N . GLY A 1 742 ? -11.862 -50.254 29.237 1.00 30.92 742 GLY A N 1
ATOM 5814 C CA . GLY A 1 742 ? -12.181 -49.119 30.102 1.00 30.92 742 GLY A CA 1
ATOM 5815 C C . GLY A 1 742 ? -13.687 -48.859 30.079 1.00 30.92 742 GLY A C 1
ATOM 5816 O O . GLY A 1 742 ? -14.253 -48.543 29.039 1.00 30.92 742 GLY A O 1
ATOM 5817 N N . THR A 1 743 ? -14.363 -49.041 31.211 1.00 33.12 743 THR A N 1
ATOM 5818 C CA . THR A 1 743 ? -15.816 -48.857 31.346 1.00 33.12 743 THR A CA 1
ATOM 5819 C C . THR A 1 743 ? -16.194 -47.375 31.267 1.00 33.12 743 THR A C 1
ATOM 5821 O O . THR A 1 743 ? -15.900 -46.625 32.199 1.00 33.12 743 THR A O 1
ATOM 5824 N N . GLY A 1 744 ? -16.884 -46.959 30.202 1.00 28.83 744 GLY A N 1
ATOM 5825 C CA . GLY A 1 744 ? -17.521 -45.644 30.097 1.00 28.83 744 GLY A CA 1
ATOM 5826 C C . GLY A 1 744 ? -18.754 -45.691 29.192 1.00 28.83 744 GLY A C 1
ATOM 5827 O O . GLY A 1 744 ? -18.675 -46.173 28.067 1.00 28.83 744 GLY A O 1
ATOM 5828 N N . GLU A 1 745 ? -19.899 -45.219 29.688 1.00 29.95 745 GLU A N 1
ATOM 5829 C CA . GLU A 1 745 ? -21.129 -45.041 28.904 1.00 29.95 745 GLU A CA 1
ATOM 5830 C C . GLU A 1 745 ? -21.008 -43.800 27.997 1.00 29.95 745 GLU A C 1
ATOM 5832 O O . GLU A 1 745 ? -20.664 -42.715 28.468 1.00 29.95 745 GLU A O 1
ATOM 5837 N N . CYS A 1 746 ? -21.317 -43.931 26.702 1.00 27.78 746 CYS A N 1
ATOM 5838 C CA . CYS A 1 746 ? -21.461 -42.793 25.787 1.00 27.78 746 CYS A CA 1
ATOM 5839 C C . CYS A 1 746 ? -22.899 -42.247 25.817 1.00 27.78 746 CYS A C 1
ATOM 5841 O O . CYS A 1 746 ? -23.859 -43.015 25.752 1.00 27.78 746 CYS A O 1
ATOM 5843 N N . SER A 1 747 ? -23.057 -40.918 25.869 1.00 31.91 747 SER A N 1
ATOM 5844 C CA . SER A 1 747 ? -24.368 -40.263 25.764 1.00 31.91 747 SER A CA 1
ATOM 5845 C C . SER A 1 747 ? -24.875 -40.230 24.312 1.00 31.91 747 SER A C 1
ATOM 5847 O O . SER A 1 747 ? -24.109 -40.219 23.350 1.00 31.91 747 SER A O 1
ATOM 5849 N N . THR A 1 748 ? -26.196 -40.230 24.151 1.00 36.62 748 THR A N 1
ATOM 5850 C CA . THR A 1 748 ? -26.948 -40.611 22.943 1.00 36.62 748 THR A CA 1
ATOM 5851 C C . THR A 1 748 ? -26.916 -39.653 21.737 1.00 36.62 748 THR A C 1
ATOM 5853 O O . THR A 1 748 ? -27.751 -39.817 20.858 1.00 36.62 748 THR A O 1
ATOM 5856 N N . ASN A 1 749 ? -25.981 -38.696 21.620 1.00 36.25 749 ASN A N 1
ATOM 5857 C CA . ASN A 1 749 ? -26.026 -37.658 20.563 1.00 36.25 749 ASN A CA 1
ATOM 5858 C C . ASN A 1 749 ? -24.678 -37.335 19.864 1.00 36.25 749 ASN A C 1
ATOM 5860 O O . ASN A 1 749 ? -24.410 -36.173 19.564 1.00 36.25 749 ASN A O 1
ATOM 5864 N N . MET A 1 750 ? -23.823 -38.318 19.554 1.00 33.28 750 MET A N 1
ATOM 5865 C CA . MET A 1 750 ? -22.629 -38.080 18.711 1.00 33.28 750 MET A CA 1
ATOM 5866 C C . MET A 1 750 ? -22.753 -38.688 17.307 1.00 33.28 750 MET A C 1
ATOM 5868 O O . MET A 1 750 ? -23.204 -39.820 17.144 1.00 33.28 750 MET A O 1
ATOM 5872 N N . VAL A 1 751 ? -22.311 -37.930 16.298 1.00 37.06 751 VAL A N 1
ATOM 5873 C CA . VAL A 1 751 ? -22.089 -38.390 14.917 1.00 37.06 751 VAL A CA 1
ATOM 5874 C C . VAL A 1 751 ? -20.615 -38.780 14.788 1.00 37.06 751 VAL A C 1
ATOM 5876 O O . VAL A 1 751 ? -19.741 -37.960 15.063 1.00 37.06 751 VAL A O 1
ATOM 5879 N N . CYS A 1 752 ? -20.326 -40.016 14.380 1.00 33.19 752 CYS A N 1
ATOM 5880 C CA . CYS A 1 752 ? -18.960 -40.468 14.105 1.00 33.19 752 CYS A CA 1
ATOM 5881 C C . CYS A 1 752 ? -18.590 -40.200 12.638 1.00 33.19 752 CYS A C 1
ATOM 5883 O O . CYS A 1 752 ? -19.340 -40.567 11.731 1.00 33.19 752 CYS A O 1
ATOM 5885 N N . CYS A 1 753 ? -17.417 -39.609 12.403 1.00 33.34 753 CYS A N 1
ATOM 5886 C CA . CYS A 1 753 ? -16.795 -39.542 11.080 1.00 33.34 753 CYS A CA 1
ATOM 5887 C C . CYS A 1 753 ? -15.849 -40.736 10.917 1.00 33.34 753 CYS A C 1
ATOM 5889 O O . CYS A 1 753 ? -14.927 -40.895 11.715 1.00 33.34 753 CYS A O 1
ATOM 5891 N N . VAL A 1 754 ? -16.073 -41.566 9.897 1.00 36.06 754 VAL A N 1
ATOM 5892 C CA . VAL A 1 754 ? -15.190 -42.693 9.557 1.00 36.06 754 VAL A CA 1
ATOM 5893 C C . VAL A 1 754 ? -14.401 -42.326 8.303 1.00 36.06 754 VAL A C 1
ATOM 5895 O O . VAL A 1 754 ? -14.989 -41.956 7.286 1.00 36.06 754 VAL A O 1
ATOM 5898 N N . PHE A 1 755 ? -13.075 -42.417 8.388 1.00 36.94 755 PHE A N 1
ATOM 5899 C CA . PHE A 1 755 ? -12.160 -42.258 7.259 1.00 36.94 755 PHE A CA 1
ATOM 5900 C C . PHE A 1 755 ? -11.752 -43.651 6.754 1.00 36.94 755 PHE A C 1
ATOM 5902 O O . PHE A 1 755 ? -11.481 -44.517 7.586 1.00 36.94 755 PHE A O 1
ATOM 5909 N N . PRO A 1 756 ? -11.696 -43.905 5.435 1.00 31.17 756 PRO A N 1
ATOM 5910 C CA . PRO A 1 756 ? -11.034 -45.102 4.930 1.00 31.17 756 PRO A CA 1
ATOM 5911 C C . PRO A 1 756 ? -9.527 -45.005 5.212 1.00 31.17 756 PRO A C 1
ATOM 5913 O O . PRO A 1 756 ? -8.923 -43.955 4.996 1.00 31.17 756 PRO A O 1
ATOM 5916 N N . GLU A 1 757 ? -8.955 -46.088 5.739 1.00 31.94 757 GLU A N 1
ATOM 5917 C CA . GLU A 1 757 ? -7.540 -46.205 6.109 1.00 31.94 757 GLU A CA 1
ATOM 5918 C C . GLU A 1 757 ? -6.594 -45.803 4.961 1.00 31.94 757 GLU A C 1
ATOM 5920 O O . GLU A 1 757 ? -6.798 -46.192 3.806 1.00 31.94 757 GLU A O 1
ATOM 5925 N N . LEU A 1 758 ? -5.548 -45.047 5.319 1.00 31.42 758 LEU A N 1
ATOM 5926 C CA . LEU A 1 758 ? -4.304 -44.869 4.566 1.00 31.42 758 LEU A CA 1
ATOM 5927 C C . LEU A 1 758 ? -3.169 -45.541 5.335 1.00 31.42 758 LEU A C 1
ATOM 5929 O O . LEU A 1 758 ? -3.086 -45.286 6.560 1.00 31.42 758 LEU A O 1
#

Radius of gyration: 42.61 Å; chains: 1; bounding box: 101×96×122 Å

Sequence (758 aa):
MKKKCVITVFALALVLFGSMYVSAICCEKLKESEMWCKAATSQSQCDSSYQIWLYKETCNLVPECYGTCVNPKTGECSQYTPKAQCINSGGVWSEKDIDEVPACQEYCCVLGQDAYFMTETECKNLMSQHGIQGIIRKDISSRLECEVMQATVKRGACVVSSLNEKACKITTNSECTPEKVNELSKYLQDSPTGVNQIDVRFYENHLCTASINGISISNCAKSKNTVCKDNKVYYMDLCGNLANIYDSSKYDNVDYWNYMIEEYDDSLCKVGARGSTTCGNCDTTANTVCQNYKDVEKSALPNKPQNNEEGFVCGDLSCKYKGVTYQHGESWCEGTAGTLIINRNLTTGAIFKKDRDELRNVDKYNLPGSRYYKLVCSFGEVIVEECGDYRNSVCMQGKDDYSKRSIASCVYNPWKACSVIDRRSQCESDNTLCKWIPGYRWDLEIASEEERKEFQGSCVPLIAPGFDFWNPTTQGNIICASAGFQEIAFFEVHWTSSRENMGNRENGWGNKEIAHRCLNGCYAIPYYGMEFNQKVGEEKKYPEEIHCTSIGGACTAYNVLTEFYDESEFKLPSDVSSYYLSTRRGQYCHKAGKPDKWVSGKVTGKNYDCTTGAGDEEKDEDKERDYPIYLTNDEWIKSITERAKSMGDCGYKASMNGRYSDPESELITAIFQKLKQNGEVKENVTVEQKIYRGNAYVKGDLERYETEMPISMISHSCLETPGATCISAGRSENPCEGGEVGTGECSTNMVCCVFPEL

Secondary structure (DSSP, 8-state):
-TTTHHHHHHHHHHHTT------PEEEEEBTTSS-EEEEESSGGGB-TTS-EEE-SS-GGGSGGGSEEEE-TTT--EEEEE-HHHHHHTT-EEESS-GGG-GGG-EEEEEETTEEEEEEHHHHHHHHHHHT--EEEETT---HHHHHHHHTT--EEEEEEE-SS-EEEEEEETTTS-GGGHHHHGGG-SS--S-GGG-EEEEEETB-TT-EETTEESSS--EEEEEEEETTEEEEEETTS-EEEE-BGGGTT-HHHHHBPPPTT-TTS---BTTBBSSB----TTTTEEEEETTTS-TTT--SPPTT-SS-EEEEE--EEETTEEE-TT-EEEEE-TT---EEB-TTT-PBPHHHHHHTT-TTTSS-TT--EEEEEEETTEEEEEE--GGGSEEEEEEE-TTT--EEEEEEE--HHHHTT---HHHHT-TT-SEEEEES--TT-PPPPGGGHHHHSEEEEESSPPP--TT-TTSHHHHHHHHH-----EEEE----S-GGGTT-GGGS--HHHHHHHHHHHSEEEETTT-GGG--TT-----TTTS---STTSPPPHHHHHHHHS-TTTS---S-GGGS------SEEEEETTEEEEEEEEEEETTEEE--TT-SSS---GGGPPPPPS-SSHHHHHHHHHHHHHHT-TT---SS--S-TT-GGGSEEEEEE--B-TTSPBPTT--EEEEEEETTB--SSSHHHHHHHS-S-SSSSSSSSSTT-EEE-SSS------SS-----PPPS--PEEEPPP-

pLDDT: mean 71.85, std 21.6, range [26.47, 98.31]